Protein AF-0000000072580032 (afdb_homodimer)

Structure (mmCIF, N/CA/C/O backbone):
data_AF-0000000072580032-model_v1
#
loop_
_entity.id
_entity.type
_entity.pdbx_description
1 polymer 'RelA/SpoT domain-containing protein'
#
loop_
_atom_site.group_PDB
_atom_site.id
_atom_site.type_symb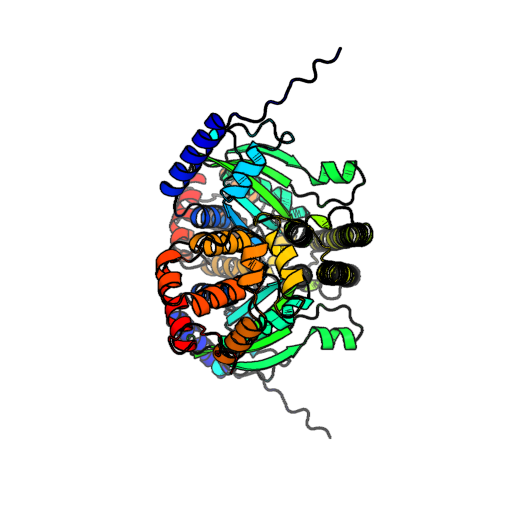ol
_atom_site.label_atom_id
_atom_site.label_alt_id
_atom_site.label_comp_id
_atom_site.label_asym_id
_atom_site.label_entity_id
_atom_site.label_seq_id
_atom_site.pdbx_PDB_ins_code
_atom_site.Cartn_x
_atom_site.Cartn_y
_atom_site.Cartn_z
_atom_site.occupancy
_atom_site.B_iso_or_equiv
_atom_site.auth_seq_id
_atom_site.auth_comp_id
_atom_site.auth_asym_id
_atom_site.auth_atom_id
_atom_site.pdbx_PDB_model_num
ATOM 1 N N . MET A 1 1 ? -45.281 -21.984 10.445 1 25.17 1 MET A N 1
ATOM 2 C CA . MET A 1 1 ? -44.938 -22.406 9.094 1 25.17 1 MET A CA 1
ATOM 3 C C . MET A 1 1 ? -44.156 -21.312 8.359 1 25.17 1 MET A C 1
ATOM 5 O O . MET A 1 1 ? -44.781 -20.375 7.824 1 25.17 1 MET A O 1
ATOM 9 N N . TRP A 1 2 ? -43.094 -20.797 8.938 1 27.08 2 TRP A N 1
ATOM 10 C CA . TRP A 1 2 ? -42.281 -19.641 8.523 1 27.08 2 TRP A CA 1
ATOM 11 C C . TRP A 1 2 ? -41.781 -19.828 7.098 1 27.08 2 TRP A C 1
ATOM 13 O O . TRP A 1 2 ? -41.281 -20.891 6.746 1 27.08 2 TRP A O 1
ATOM 23 N N . GLY A 1 3 ? -42.562 -19.359 6.113 1 29 3 GLY A N 1
ATOM 24 C CA . GLY A 1 3 ? -42.281 -19.469 4.691 1 29 3 GLY A CA 1
ATOM 25 C C . GLY A 1 3 ? -40.812 -19.156 4.359 1 29 3 GLY A C 1
ATOM 26 O O . GLY A 1 3 ? -40.312 -18.078 4.684 1 29 3 GLY A O 1
ATOM 27 N N . MET A 1 4 ? -39.875 -20.062 4.562 1 33.44 4 MET A N 1
ATOM 28 C CA . MET A 1 4 ? -38.5 -20.016 4.074 1 33.44 4 MET A CA 1
ATOM 29 C C . MET A 1 4 ? -38.469 -19.484 2.645 1 33.44 4 MET A C 1
ATOM 31 O O . MET A 1 4 ? -38.969 -20.141 1.722 1 33.44 4 MET A O 1
ATOM 35 N N . GLY A 1 5 ? -38.781 -18.219 2.424 1 36.53 5 GLY A N 1
ATOM 36 C CA . GLY A 1 5 ? -38.688 -17.656 1.088 1 36.53 5 GLY A CA 1
ATOM 37 C C . GLY A 1 5 ? -37.531 -18.188 0.276 1 36.53 5 GLY A C 1
ATOM 38 O O . GLY A 1 5 ? -36.438 -18.344 0.793 1 36.53 5 GLY A O 1
ATOM 39 N N . ASN A 1 6 ? -37.719 -19.094 -0.672 1 38.16 6 ASN A N 1
ATOM 40 C CA . ASN A 1 6 ? -36.906 -19.75 -1.675 1 38.16 6 ASN A CA 1
ATOM 41 C C . ASN A 1 6 ? -35.938 -18.781 -2.318 1 38.16 6 ASN A C 1
ATOM 43 O O . ASN A 1 6 ? -36.312 -17.906 -3.105 1 38.16 6 ASN A O 1
ATOM 47 N N . SER A 1 7 ? -35.062 -18.109 -1.68 1 46.03 7 SER A N 1
ATOM 48 C CA . SER A 1 7 ? -34 -17.281 -2.27 1 46.03 7 SER A CA 1
ATOM 49 C C . SER A 1 7 ? -33.469 -17.906 -3.547 1 46.03 7 SER A C 1
ATOM 51 O O . SER A 1 7 ? -32.781 -18.938 -3.498 1 46.03 7 SER A O 1
ATOM 53 N N . THR A 1 8 ? -34.188 -18 -4.684 1 51.72 8 THR A N 1
ATOM 54 C CA . THR A 1 8 ? -34 -18.609 -6 1 51.72 8 THR A CA 1
ATOM 55 C C . THR A 1 8 ? -32.688 -18.109 -6.641 1 51.72 8 THR A C 1
ATOM 57 O O . THR A 1 8 ? -32.406 -16.906 -6.629 1 51.72 8 THR A O 1
ATOM 60 N N . SER A 1 9 ? -31.688 -18.922 -6.719 1 63 9 SER A N 1
ATOM 61 C CA . SER A 1 9 ? -30.547 -18.734 -7.602 1 63 9 SER A CA 1
ATOM 62 C C . SER A 1 9 ? -30.969 -18.094 -8.922 1 63 9 SER A C 1
ATOM 64 O O . SER A 1 9 ? -32 -18.469 -9.484 1 63 9 SER A O 1
ATOM 66 N N . PRO A 1 10 ? -30.391 -16.875 -9.18 1 68.56 10 PRO A N 1
ATOM 67 C CA . PRO A 1 10 ? -30.797 -16.266 -10.453 1 68.56 10 PRO A CA 1
ATOM 68 C C . PRO A 1 10 ? -30.781 -17.25 -11.617 1 68.56 10 PRO A C 1
ATOM 70 O O . PRO A 1 10 ? -29.969 -18.188 -11.625 1 68.56 10 PRO A O 1
ATOM 73 N N . SER A 1 11 ? -31.703 -17.109 -12.477 1 77.38 11 SER A N 1
ATOM 74 C CA . SER A 1 11 ? -31.797 -17.938 -13.68 1 77.38 11 SER A CA 1
ATOM 75 C C . SER A 1 11 ? -30.562 -17.75 -14.562 1 77.38 11 SER A C 1
ATOM 77 O O . SER A 1 11 ? -29.844 -16.75 -14.438 1 77.38 11 SER A O 1
ATOM 79 N N . ALA A 1 12 ? -30.188 -18.734 -15.234 1 82.44 12 ALA A N 1
ATOM 80 C CA . ALA A 1 12 ? -29.078 -18.672 -16.172 1 82.44 12 ALA A CA 1
ATOM 81 C C . ALA A 1 12 ? -29.188 -17.422 -17.062 1 82.44 12 ALA A C 1
ATOM 83 O O . ALA A 1 12 ? -28.172 -16.781 -17.359 1 82.44 12 ALA A O 1
ATOM 84 N N . SER A 1 13 ? -30.391 -17.125 -17.422 1 85.69 13 SER A N 1
ATOM 85 C CA . SER A 1 13 ? -30.625 -15.938 -18.25 1 85.69 13 SER A CA 1
ATOM 86 C C . SER A 1 13 ? -30.297 -14.656 -17.484 1 85.69 13 SER A C 1
ATOM 88 O O . SER A 1 13 ? -29.75 -13.719 -18.062 1 85.69 13 SER A O 1
ATOM 90 N N . ALA A 1 14 ? -30.672 -14.609 -16.266 1 88.06 14 ALA A N 1
ATOM 91 C CA . ALA A 1 14 ? -30.391 -13.445 -15.438 1 88.06 14 ALA A CA 1
ATOM 92 C C . ALA A 1 14 ? -28.875 -13.258 -15.25 1 88.06 14 ALA A C 1
ATOM 94 O O . ALA A 1 14 ? -28.375 -12.133 -15.266 1 88.06 14 ALA A O 1
ATOM 95 N N . ILE A 1 15 ? -28.172 -14.305 -15.117 1 91.06 15 ILE A N 1
ATOM 96 C CA . ILE A 1 15 ? -26.719 -14.266 -14.945 1 91.06 15 ILE A CA 1
ATOM 97 C C . ILE A 1 15 ? -26.062 -13.773 -16.234 1 91.06 15 ILE A C 1
ATOM 99 O O . ILE A 1 15 ? -25.141 -12.953 -16.188 1 91.06 15 ILE A O 1
ATOM 103 N N . THR A 1 16 ? -26.594 -14.234 -17.344 1 92.19 16 THR A N 1
ATOM 104 C CA . THR A 1 16 ? -26.062 -13.82 -18.641 1 92.19 16 THR A CA 1
ATOM 105 C C . THR A 1 16 ? -26.25 -12.312 -18.844 1 92.19 16 THR A C 1
ATOM 107 O O . THR A 1 16 ? -25.344 -11.633 -19.328 1 92.19 16 THR A O 1
ATOM 110 N N . LYS A 1 17 ? -27.391 -11.859 -18.5 1 93.62 17 LYS A N 1
ATOM 111 C CA . LYS A 1 17 ? -27.656 -10.43 -18.609 1 93.62 17 LYS A CA 1
ATOM 112 C C . LYS A 1 17 ? -26.734 -9.625 -17.703 1 93.62 17 LYS A C 1
ATOM 114 O O . LYS A 1 17 ? -26.172 -8.602 -18.109 1 93.62 17 LYS A O 1
ATOM 119 N N . ALA A 1 18 ? -26.625 -10.055 -16.5 1 94.25 18 ALA A N 1
ATOM 120 C CA . ALA A 1 18 ? -25.766 -9.383 -15.547 1 94.25 18 ALA A CA 1
ATOM 121 C C . ALA A 1 18 ? -24.328 -9.305 -16.062 1 94.25 18 ALA A C 1
ATOM 123 O O . ALA A 1 18 ? -23.656 -8.289 -15.898 1 94.25 18 ALA A O 1
ATOM 124 N N . LEU A 1 19 ? -23.875 -10.336 -16.672 1 93.5 19 LEU A N 1
ATOM 125 C CA . LEU A 1 19 ? -22.516 -10.398 -17.188 1 93.5 19 LEU A CA 1
ATOM 126 C C . LEU A 1 19 ? -22.344 -9.477 -18.391 1 93.5 19 LEU A C 1
ATOM 128 O O . LEU A 1 19 ? -21.297 -8.867 -18.578 1 93.5 19 LEU A O 1
ATOM 132 N N . LYS A 1 20 ? -23.375 -9.414 -19.203 1 94.5 20 LYS A N 1
ATOM 133 C CA . LYS A 1 20 ? -23.359 -8.484 -20.344 1 94.5 20 LYS A CA 1
ATOM 134 C C . LYS A 1 20 ? -23.234 -7.039 -19.859 1 94.5 20 LYS A C 1
ATOM 136 O O . LYS A 1 20 ? -22.484 -6.25 -20.438 1 94.5 20 LYS A O 1
ATOM 141 N N . ASP A 1 21 ? -24.031 -6.773 -18.875 1 96.12 21 ASP A N 1
ATOM 142 C CA . ASP A 1 21 ? -23.984 -5.434 -18.297 1 96.12 21 ASP A CA 1
ATOM 143 C C . ASP A 1 21 ? -22.609 -5.152 -17.672 1 96.12 21 ASP A C 1
ATOM 145 O O . ASP A 1 21 ? -22.094 -4.043 -17.812 1 96.12 21 ASP A O 1
ATOM 149 N N . TYR A 1 22 ? -22.062 -6.102 -17.016 1 95.94 22 TYR A N 1
ATOM 150 C CA . TYR A 1 22 ? -20.734 -6.027 -16.422 1 95.94 22 TYR A CA 1
ATOM 151 C C . TYR A 1 22 ? -19.672 -5.734 -17.484 1 95.94 22 TYR A C 1
ATOM 153 O O . TYR A 1 22 ? -18.891 -4.793 -17.344 1 95.94 22 TYR A O 1
ATOM 161 N N . ASP A 1 23 ? -19.734 -6.438 -18.531 1 93.81 23 ASP A N 1
ATOM 162 C CA . ASP A 1 23 ? -18.766 -6.281 -19.609 1 93.81 23 ASP A CA 1
ATOM 163 C C . ASP A 1 23 ? -18.922 -4.922 -20.297 1 93.81 23 ASP A C 1
ATOM 165 O O . ASP A 1 23 ? -17.922 -4.273 -20.625 1 93.81 23 ASP A O 1
ATOM 169 N N . ALA A 1 24 ? -20.125 -4.52 -20.5 1 95.44 24 ALA A N 1
ATOM 170 C CA . ALA A 1 24 ? -20.391 -3.227 -21.125 1 95.44 24 ALA A CA 1
ATOM 171 C C . ALA A 1 24 ? -19.844 -2.082 -20.266 1 95.44 24 ALA A C 1
ATOM 173 O O . ALA A 1 24 ? -19.297 -1.115 -20.797 1 95.44 24 ALA A O 1
ATOM 174 N N . TRP A 1 25 ? -20 -2.201 -19.031 1 96.06 25 TRP A N 1
ATOM 175 C CA . TRP A 1 25 ? -19.516 -1.161 -18.125 1 96.06 25 TRP A CA 1
ATOM 176 C C . TRP A 1 25 ? -18 -1.09 -18.125 1 96.06 25 TRP A C 1
ATOM 178 O O . TRP A 1 25 ? -17.422 0 -18.141 1 96.06 25 TRP A O 1
ATOM 188 N N . LEU A 1 26 ? -17.406 -2.215 -18.062 1 93.31 26 LEU A N 1
ATOM 189 C CA . LEU A 1 26 ? -15.945 -2.258 -18.094 1 93.31 26 LEU A CA 1
ATOM 190 C C . LEU A 1 26 ? -15.406 -1.621 -19.375 1 93.31 26 LEU A C 1
ATOM 192 O O . LEU A 1 26 ? -14.398 -0.915 -19.344 1 93.31 26 LEU A O 1
ATOM 196 N N . ASP A 1 27 ? -16.094 -1.874 -20.453 1 92.88 27 ASP A N 1
ATOM 197 C CA . ASP A 1 27 ? -15.703 -1.299 -21.734 1 92.88 27 ASP A CA 1
ATOM 198 C C . ASP A 1 27 ? -15.836 0.223 -21.719 1 92.88 27 ASP A C 1
ATOM 200 O O . ASP A 1 27 ? -15.039 0.929 -22.344 1 92.88 27 ASP A O 1
ATOM 204 N N . GLU A 1 28 ? -16.828 0.661 -21.094 1 95 28 GLU A N 1
ATOM 205 C CA . GLU A 1 28 ? -17.109 2.094 -21.031 1 95 28 GLU A CA 1
ATOM 206 C C . GLU A 1 28 ? -16.188 2.791 -20.031 1 95 28 GLU A C 1
ATOM 208 O O . GLU A 1 28 ? -16.031 4.012 -20.078 1 95 28 GLU A O 1
ATOM 213 N N . HIS A 1 29 ? -15.586 1.995 -19.125 1 95.56 29 HIS A N 1
ATOM 214 C CA . HIS A 1 29 ? -14.75 2.561 -18.078 1 95.56 29 HIS A CA 1
ATOM 215 C C . HIS A 1 29 ? -13.398 1.846 -18 1 95.56 29 HIS A C 1
ATOM 217 O O . HIS A 1 29 ? -13.039 1.304 -16.953 1 95.56 29 HIS A O 1
ATOM 223 N N . PRO A 1 30 ? -12.586 1.976 -18.984 1 89.75 30 PRO A N 1
ATOM 224 C CA . PRO A 1 30 ? -11.328 1.224 -19.016 1 89.75 30 PRO A CA 1
ATOM 225 C C . PRO A 1 30 ? -10.336 1.687 -17.953 1 89.75 30 PRO A C 1
ATOM 227 O O . PRO A 1 30 ? -9.461 0.915 -17.547 1 89.75 30 PRO A O 1
ATOM 230 N N . ALA A 1 31 ? -10.508 2.863 -17.422 1 92.25 31 ALA A N 1
ATOM 231 C CA . ALA A 1 31 ? -9.547 3.402 -16.469 1 92.25 31 ALA A CA 1
ATOM 232 C C . ALA A 1 31 ? -10.18 3.57 -15.094 1 92.25 31 ALA A C 1
ATOM 234 O O . ALA A 1 31 ? -9.719 4.379 -14.281 1 92.25 31 ALA A O 1
ATOM 235 N N . ALA A 1 32 ? -11.219 2.832 -14.812 1 94.62 32 ALA A N 1
ATOM 236 C CA . ALA A 1 32 ? -11.992 3.01 -13.586 1 94.62 32 ALA A CA 1
ATOM 237 C C . ALA A 1 32 ? -11.117 2.838 -12.352 1 94.62 32 ALA A C 1
ATOM 239 O O . ALA A 1 32 ? -11.211 3.611 -11.398 1 94.62 32 ALA A O 1
ATOM 240 N N . GLU A 1 33 ? -10.273 1.874 -12.375 1 93.44 33 GLU A N 1
ATOM 241 C CA . GLU A 1 33 ? -9.414 1.584 -11.234 1 93.44 33 GLU A CA 1
ATOM 242 C C . GLU A 1 33 ? -8.453 2.738 -10.961 1 93.44 33 GLU A C 1
ATOM 244 O O . GLU A 1 33 ? -8.398 3.256 -9.844 1 93.44 33 GLU A O 1
ATOM 249 N N . ARG A 1 34 ? -7.73 3.137 -11.898 1 90.81 34 ARG A N 1
ATOM 250 C CA . ARG A 1 34 ? -6.734 4.195 -11.781 1 90.81 34 ARG A CA 1
ATOM 251 C C . ARG A 1 34 ? -7.391 5.527 -11.43 1 90.81 34 ARG A C 1
ATOM 253 O O . ARG A 1 34 ? -6.922 6.242 -10.539 1 90.81 34 ARG A O 1
ATOM 260 N N . GLU A 1 35 ? -8.445 5.875 -12.109 1 93.25 35 GLU A N 1
ATOM 261 C CA . GLU A 1 35 ? -9.109 7.156 -11.906 1 93.25 35 GLU A CA 1
ATOM 262 C C . GLU A 1 35 ? -9.727 7.25 -10.516 1 93.25 35 GLU A C 1
ATOM 264 O O . GLU A 1 35 ? -9.695 8.305 -9.883 1 93.25 35 GLU A O 1
ATOM 269 N N . THR A 1 36 ? -10.312 6.125 -10.094 1 96.19 36 THR A N 1
ATOM 270 C CA . THR A 1 36 ? -10.898 6.105 -8.758 1 96.19 36 THR A CA 1
ATOM 271 C C . THR A 1 36 ? -9.812 6.254 -7.691 1 96.19 36 THR A C 1
ATOM 273 O O . THR A 1 36 ? -9.992 6.988 -6.719 1 96.19 36 THR A O 1
ATOM 276 N N . LYS A 1 37 ? -8.742 5.578 -7.852 1 95.06 37 LYS A N 1
ATOM 277 C CA . LYS A 1 37 ? -7.621 5.68 -6.922 1 95.06 37 LYS A CA 1
ATOM 278 C C . LYS A 1 37 ? -7.121 7.117 -6.82 1 95.06 37 LYS A C 1
ATOM 280 O O . LYS A 1 37 ? -6.91 7.629 -5.719 1 95.06 37 LYS A O 1
ATOM 285 N N . GLU A 1 38 ? -6.914 7.738 -7.93 1 91.5 38 GLU A N 1
ATOM 286 C CA . GLU A 1 38 ? -6.426 9.117 -7.973 1 91.5 38 GLU A CA 1
ATOM 287 C C . GLU A 1 38 ? -7.414 10.07 -7.312 1 91.5 38 GLU A C 1
ATOM 289 O O . GLU A 1 38 ? -7.016 10.984 -6.586 1 91.5 38 GLU A O 1
ATOM 294 N N . LEU A 1 39 ? -8.68 9.844 -7.594 1 92.81 39 LEU A N 1
ATOM 295 C CA . LEU A 1 39 ? -9.727 10.68 -7.016 1 92.81 39 LEU A CA 1
ATOM 296 C C . LEU A 1 39 ? -9.703 10.617 -5.492 1 92.81 39 LEU A C 1
ATOM 298 O O . LEU A 1 39 ? -9.711 11.648 -4.82 1 92.81 39 LEU A O 1
ATOM 302 N N . VAL A 1 40 ? -9.648 9.414 -4.969 1 95.44 40 VAL A N 1
ATOM 303 C CA . VAL A 1 40 ? -9.703 9.219 -3.523 1 95.44 40 VAL A CA 1
ATOM 304 C C . VAL A 1 40 ? -8.414 9.742 -2.883 1 95.44 40 VAL A C 1
ATOM 306 O O . VAL A 1 40 ? -8.461 10.445 -1.871 1 95.44 40 VAL A O 1
ATOM 309 N N . ALA A 1 41 ? -7.316 9.422 -3.469 1 91.62 41 ALA A N 1
ATOM 310 C CA . ALA A 1 41 ? -6.035 9.891 -2.943 1 91.62 41 ALA A CA 1
ATOM 311 C C . ALA A 1 41 ? -5.969 11.414 -2.928 1 91.62 41 ALA A C 1
ATOM 313 O O . ALA A 1 41 ? -5.492 12.008 -1.96 1 91.62 41 ALA A O 1
ATOM 314 N N . ALA A 1 42 ? -6.418 12.023 -3.949 1 86.19 42 ALA A N 1
ATOM 315 C CA . ALA A 1 42 ? -6.414 13.477 -4.051 1 86.19 42 ALA A CA 1
ATOM 316 C C . ALA A 1 42 ? -7.293 14.109 -2.975 1 86.19 42 ALA A C 1
ATOM 318 O O . ALA A 1 42 ? -6.938 15.133 -2.395 1 86.19 42 ALA A O 1
ATOM 319 N N . ALA A 1 43 ? -8.414 13.523 -2.797 1 88.06 43 ALA A N 1
ATOM 320 C CA . ALA A 1 43 ? -9.328 14.047 -1.785 1 88.06 43 ALA A CA 1
ATOM 321 C C . ALA A 1 43 ? -8.711 13.969 -0.393 1 88.06 43 ALA A C 1
ATOM 323 O O . ALA A 1 43 ? -8.828 14.906 0.398 1 88.06 43 ALA A O 1
ATOM 324 N N . LEU A 1 44 ? -8.078 12.867 -0.112 1 90.06 44 LEU A N 1
ATOM 325 C CA . LEU A 1 44 ? -7.457 12.68 1.196 1 90.06 44 LEU A CA 1
ATOM 326 C C . LEU A 1 44 ? -6.258 13.602 1.364 1 90.06 44 LEU A C 1
ATOM 328 O O . LEU A 1 44 ? -6.051 14.172 2.439 1 90.06 44 LEU A O 1
ATOM 332 N N . ASP A 1 45 ? -5.52 13.75 0.327 1 84.94 45 ASP A N 1
ATOM 333 C CA . ASP A 1 45 ? -4.383 14.664 0.334 1 84.94 45 ASP A CA 1
ATOM 334 C C . ASP A 1 45 ? -4.84 16.109 0.537 1 84.94 45 ASP A C 1
ATOM 336 O O . ASP A 1 45 ? -4.219 16.859 1.289 1 84.94 45 ASP A O 1
ATOM 340 N N . ASP A 1 46 ? -5.848 16.438 -0.164 1 83.31 46 ASP A N 1
ATOM 341 C CA . ASP A 1 46 ? -6.387 17.797 -0.056 1 83.31 46 ASP A CA 1
ATOM 342 C C . ASP A 1 46 ? -6.906 18.062 1.354 1 83.31 46 ASP A C 1
ATOM 344 O O . ASP A 1 46 ? -6.816 19.203 1.845 1 83.31 46 ASP A O 1
ATOM 348 N N . ALA A 1 47 ? -7.484 17.031 1.932 1 84.44 47 ALA A N 1
ATOM 349 C CA . ALA A 1 47 ? -7.988 17.156 3.297 1 84.44 47 ALA A CA 1
ATOM 350 C C . ALA A 1 47 ? -6.84 17.25 4.301 1 84.44 47 ALA A C 1
ATOM 352 O O . ALA A 1 47 ? -7.043 17.641 5.453 1 84.44 47 ALA A O 1
ATOM 353 N N . GLY A 1 48 ? -5.652 16.922 3.838 1 83.75 48 GLY A N 1
ATOM 354 C CA . GLY A 1 48 ? -4.484 16.969 4.707 1 83.75 48 GLY A CA 1
ATOM 355 C C . GLY A 1 48 ? -4.5 15.891 5.777 1 83.75 48 GLY A C 1
ATOM 356 O O . GLY A 1 48 ? -3.939 16.078 6.859 1 83.75 48 GLY A O 1
ATOM 357 N N . ILE A 1 49 ? -5.184 14.805 5.535 1 83.5 49 ILE A N 1
ATOM 358 C CA . ILE A 1 49 ? -5.332 13.719 6.5 1 83.5 49 ILE A CA 1
ATOM 359 C C . ILE A 1 49 ? -4.293 12.633 6.223 1 83.5 49 ILE A C 1
ATOM 361 O O . ILE A 1 49 ? -3.957 12.367 5.066 1 83.5 49 ILE A O 1
ATOM 365 N N . SER A 1 50 ? -3.818 12.062 7.371 1 86.06 50 SER A N 1
ATOM 366 C CA . SER A 1 50 ? -2.818 11.008 7.262 1 86.06 50 SER A CA 1
ATOM 367 C C . SER A 1 50 ? -3.459 9.672 6.887 1 86.06 50 SER A C 1
ATOM 369 O O . SER A 1 50 ? -4.523 9.328 7.402 1 86.06 50 SER A O 1
ATOM 371 N N . PHE A 1 51 ? -2.896 8.961 5.949 1 91.12 51 PHE A N 1
ATOM 372 C CA . PHE A 1 51 ? -3.264 7.598 5.578 1 91.12 51 PHE A CA 1
ATOM 373 C C . PHE A 1 51 ? -2.064 6.852 5.008 1 91.12 51 PHE A C 1
ATOM 375 O O . PHE A 1 51 ? -1.042 7.461 4.691 1 91.12 51 PHE A O 1
ATOM 382 N N . ASP A 1 52 ? -2.115 5.555 5.004 1 93.19 52 ASP A N 1
ATOM 383 C CA . ASP A 1 52 ? -1.03 4.734 4.469 1 93.19 52 ASP A CA 1
ATOM 384 C C . ASP A 1 52 ? -1.162 4.57 2.957 1 93.19 52 ASP A C 1
ATOM 386 O O . ASP A 1 52 ? -0.281 4.988 2.203 1 93.19 52 ASP A O 1
ATOM 390 N N . GLN A 1 53 ? -2.273 3.988 2.527 1 93.25 53 GLN A N 1
ATOM 391 C CA . GLN A 1 53 ? -2.416 3.711 1.102 1 93.25 53 GLN A CA 1
ATOM 392 C C . GLN A 1 53 ? -3.885 3.695 0.689 1 93.25 53 GLN A C 1
ATOM 394 O O . GLN A 1 53 ? -4.766 3.438 1.514 1 93.25 53 GLN A O 1
ATOM 399 N N . VAL A 1 54 ? -4.098 4.055 -0.579 1 94.62 54 VAL A N 1
ATOM 400 C CA . VAL A 1 54 ? -5.375 3.859 -1.256 1 94.62 54 VAL A CA 1
ATOM 401 C C . VAL A 1 54 ? -5.227 2.793 -2.338 1 94.62 54 VAL A C 1
ATOM 403 O O . VAL A 1 54 ? -4.305 2.852 -3.154 1 94.62 54 VAL A O 1
ATOM 406 N N . SER A 1 55 ? -6.047 1.814 -2.281 1 94 55 SER A N 1
ATOM 407 C CA . SER A 1 55 ? -6.062 0.802 -3.332 1 94 55 SER A CA 1
ATOM 408 C C . SER A 1 55 ? -7.469 0.602 -3.885 1 94 55 SER A C 1
ATOM 410 O O . SER A 1 55 ? -8.453 0.781 -3.166 1 94 55 SER A O 1
ATOM 412 N N . VAL A 1 56 ? -7.484 0.365 -5.176 1 94.88 56 VAL A N 1
ATOM 413 C CA . VAL A 1 56 ? -8.758 0.115 -5.848 1 94.88 56 VAL A CA 1
ATOM 414 C C . VAL A 1 56 ? -8.68 -1.195 -6.629 1 94.88 56 VAL A C 1
ATOM 416 O O . VAL A 1 56 ? -7.656 -1.488 -7.258 1 94.88 56 VAL A O 1
ATOM 419 N N . ARG A 1 57 ? -9.711 -1.968 -6.48 1 88.69 57 ARG A N 1
ATOM 420 C CA . ARG A 1 57 ? -9.789 -3.225 -7.219 1 88.69 57 ARG A CA 1
ATOM 421 C C . ARG A 1 57 ? -11.148 -3.381 -7.887 1 88.69 57 ARG A C 1
ATOM 423 O O . ARG A 1 57 ? -12.18 -3.029 -7.305 1 88.69 57 ARG A O 1
ATOM 430 N N . LEU A 1 58 ? -11.094 -3.863 -9.109 1 91.44 58 LEU A N 1
ATOM 431 C CA . LEU A 1 58 ? -12.328 -4.246 -9.789 1 91.44 58 LEU A CA 1
ATOM 432 C C . LEU A 1 58 ? -12.625 -5.73 -9.578 1 91.44 58 LEU A C 1
ATOM 434 O O . LEU A 1 58 ? -11.727 -6.57 -9.711 1 91.44 58 LEU A O 1
ATOM 438 N N . LYS A 1 59 ? -13.852 -5.992 -9.148 1 89.06 59 LYS A N 1
ATOM 439 C CA . LYS A 1 59 ? -14.242 -7.391 -8.992 1 89.06 59 LYS A CA 1
ATOM 440 C C . LYS A 1 59 ? -14.117 -8.148 -10.312 1 89.06 59 LYS A C 1
ATOM 442 O O . LYS A 1 59 ? -14.531 -7.648 -11.359 1 89.06 59 LYS A O 1
ATOM 447 N N . ASP A 1 60 ? -13.492 -9.289 -10.258 1 82.69 60 ASP A N 1
ATOM 448 C CA . ASP A 1 60 ? -13.344 -10.055 -11.492 1 82.69 60 ASP A CA 1
ATOM 449 C C . ASP A 1 60 ? -14.641 -10.773 -11.852 1 82.69 60 ASP A C 1
ATOM 451 O O . ASP A 1 60 ? -15.516 -10.961 -11 1 82.69 60 ASP A O 1
ATOM 455 N N . ARG A 1 61 ? -14.664 -11.172 -13.117 1 83.12 61 ARG A N 1
ATOM 456 C CA . ARG A 1 61 ? -15.867 -11.758 -13.711 1 83.12 61 ARG A CA 1
ATOM 457 C C . ARG A 1 61 ? -16.297 -13 -12.938 1 83.12 61 ARG A C 1
ATOM 459 O O . ARG A 1 61 ? -17.484 -13.172 -12.648 1 83.12 61 ARG A O 1
ATOM 466 N N . SER A 1 62 ? -15.406 -13.891 -12.594 1 78.75 62 SER A N 1
ATOM 467 C CA . SER A 1 62 ? -15.719 -15.141 -11.906 1 78.75 62 SER A CA 1
ATOM 468 C C . SER A 1 62 ? -16.219 -14.883 -10.484 1 78.75 62 SER A C 1
ATOM 470 O O . SER A 1 62 ? -17.156 -15.531 -10.031 1 78.75 62 SER A O 1
ATOM 472 N N . SER A 1 63 ? -15.555 -13.93 -9.82 1 82.31 63 SER A N 1
ATOM 473 C CA . SER A 1 63 ? -15.977 -13.578 -8.469 1 82.31 63 SER A CA 1
ATOM 474 C C . SER A 1 63 ? -17.375 -12.953 -8.477 1 82.31 63 SER A C 1
ATOM 476 O O . SER A 1 63 ? -18.156 -13.148 -7.543 1 82.31 63 SER A O 1
ATOM 478 N N . PHE A 1 64 ? -17.656 -12.203 -9.562 1 89.62 64 PHE A N 1
ATOM 479 C CA . PHE A 1 64 ? -18.969 -11.586 -9.703 1 89.62 64 PHE A CA 1
ATOM 480 C C . PHE A 1 64 ? -20.062 -12.641 -9.852 1 89.62 64 PHE A C 1
ATOM 482 O O . PHE A 1 64 ? -21.062 -12.617 -9.133 1 89.62 64 PHE A O 1
ATOM 489 N N . VAL A 1 65 ? -19.844 -13.617 -10.656 1 86.69 65 VAL A N 1
ATOM 490 C CA . VAL A 1 65 ? -20.812 -14.695 -10.906 1 86.69 65 VAL A CA 1
ATOM 491 C C . VAL A 1 65 ? -21.016 -15.5 -9.625 1 86.69 65 VAL A C 1
ATOM 493 O O . VAL A 1 65 ? -22.141 -15.852 -9.281 1 86.69 65 VAL A O 1
ATOM 496 N N . ALA A 1 66 ? -19.891 -15.781 -8.969 1 82.56 66 ALA A N 1
ATOM 497 C CA . ALA A 1 66 ? -19.953 -16.547 -7.73 1 82.56 66 ALA A CA 1
ATOM 498 C C . ALA A 1 66 ? -20.844 -15.859 -6.695 1 82.56 66 ALA A C 1
ATOM 500 O O . ALA A 1 66 ? -21.609 -16.516 -5.98 1 82.56 66 ALA A O 1
ATOM 501 N N . LYS A 1 67 ? -20.734 -14.609 -6.641 1 87.88 67 LYS A N 1
ATOM 502 C CA . LYS A 1 67 ? -21.531 -13.859 -5.668 1 87.88 67 LYS A CA 1
ATOM 503 C C . LYS A 1 67 ? -23 -13.812 -6.078 1 87.88 67 LYS A C 1
ATOM 505 O O . LYS A 1 67 ? -23.891 -13.867 -5.23 1 87.88 67 LYS A O 1
ATOM 510 N N . LEU A 1 68 ? -23.266 -13.648 -7.336 1 89.88 68 LEU A N 1
ATOM 511 C CA . LEU A 1 68 ? -24.625 -13.656 -7.84 1 89.88 68 LEU A CA 1
ATOM 512 C C . LEU A 1 68 ? -25.344 -14.953 -7.461 1 89.88 68 LEU A C 1
ATOM 514 O O . LEU A 1 68 ? -26.531 -14.945 -7.168 1 89.88 68 LEU A O 1
ATOM 518 N N . LYS A 1 69 ? -24.562 -15.992 -7.414 1 88.31 69 LYS A N 1
ATOM 519 C CA . LYS A 1 69 ? -25.125 -17.312 -7.172 1 88.31 69 LYS A CA 1
ATOM 520 C C . LYS A 1 69 ? -25.172 -17.625 -5.68 1 88.31 69 LYS A C 1
ATOM 522 O O . LYS A 1 69 ? -25.75 -18.641 -5.27 1 88.31 69 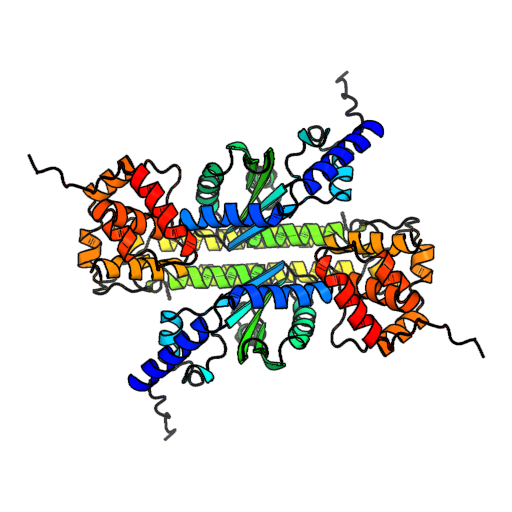LYS A O 1
ATOM 527 N N . ASN A 1 70 ? -24.531 -16.828 -4.906 1 87.12 70 ASN A N 1
ATOM 528 C CA . ASN A 1 70 ? -24.422 -17.094 -3.479 1 87.12 70 ASN A CA 1
ATOM 529 C C . ASN A 1 70 ? -25.672 -16.656 -2.727 1 87.12 70 ASN A C 1
ATOM 531 O O . ASN A 1 70 ? -25.953 -15.461 -2.631 1 87.12 70 ASN A O 1
ATOM 535 N N . PRO A 1 71 ? -26.344 -17.562 -2.129 1 86.12 71 PRO A N 1
ATOM 536 C CA . PRO A 1 71 ? -27.594 -17.219 -1.44 1 86.12 71 PRO A CA 1
ATOM 537 C C . PRO A 1 71 ? -27.375 -16.359 -0.202 1 86.12 71 PRO A C 1
ATOM 539 O O . PRO A 1 71 ? -28.312 -15.727 0.296 1 86.12 71 PRO A O 1
ATOM 542 N N . ALA A 1 72 ? -26.203 -16.281 0.197 1 82.31 72 ALA A N 1
ATOM 543 C CA . ALA A 1 72 ? -25.891 -15.477 1.372 1 82.31 72 ALA A CA 1
ATOM 544 C C . ALA A 1 72 ? -25.969 -13.984 1.054 1 82.31 72 ALA A C 1
ATOM 546 O O . ALA A 1 72 ? -26 -13.148 1.962 1 82.31 72 ALA A O 1
ATOM 547 N N . TYR A 1 73 ? -26.094 -13.695 -0.185 1 86.38 73 TYR A N 1
ATOM 548 C CA . TYR A 1 73 ? -26.156 -12.305 -0.621 1 86.38 73 TYR A CA 1
ATOM 549 C C . TYR A 1 73 ? -27.406 -12.055 -1.447 1 86.38 73 TYR A C 1
ATOM 551 O O . TYR A 1 73 ? -27.328 -11.75 -2.639 1 86.38 73 TYR A O 1
ATOM 559 N N . PRO A 1 74 ? -28.5 -11.984 -0.827 1 84.62 74 PRO A N 1
ATOM 560 C CA . PRO A 1 74 ? -29.766 -11.844 -1.556 1 84.62 74 PRO A CA 1
ATOM 561 C C . PRO A 1 74 ? -29.906 -10.484 -2.242 1 84.62 74 PRO A C 1
ATOM 563 O O . PRO A 1 74 ? -30.656 -10.352 -3.205 1 84.62 74 PRO A O 1
ATOM 566 N N . GLU A 1 75 ? -29.219 -9.5 -1.802 1 83.19 75 GLU A N 1
ATOM 567 C CA . GLU A 1 75 ? -29.281 -8.164 -2.375 1 83.19 75 GLU A CA 1
ATOM 568 C C . GLU A 1 75 ? -28.5 -8.086 -3.689 1 83.19 75 GLU A C 1
ATOM 570 O O . GLU A 1 75 ? -28.672 -7.137 -4.457 1 83.19 75 GLU A O 1
ATOM 575 N N . TYR A 1 76 ? -27.719 -9.062 -3.939 1 86.5 76 TYR A N 1
ATOM 576 C CA . TYR A 1 76 ? -26.875 -9.141 -5.133 1 86.5 76 TYR A CA 1
ATOM 577 C C . TYR A 1 76 ? -27.609 -9.867 -6.262 1 86.5 76 TYR A C 1
ATOM 579 O O . TYR A 1 76 ? -27.344 -11.039 -6.523 1 86.5 76 TYR A O 1
ATOM 587 N N . GLN A 1 77 ? -28.469 -9.148 -7.031 1 88.06 77 GLN A N 1
ATOM 588 C CA . GLN A 1 77 ? -29.375 -9.773 -7.984 1 88.06 77 GLN A CA 1
ATOM 589 C C . GLN A 1 77 ? -28.922 -9.547 -9.422 1 88.06 77 GLN A C 1
ATOM 591 O O . GLN A 1 77 ? -29.188 -10.359 -10.305 1 88.06 77 GLN A O 1
ATOM 596 N N . ASP A 1 78 ? -28.391 -8.453 -9.633 1 92.81 78 ASP A N 1
ATOM 597 C CA . ASP A 1 78 ? -27.953 -8.07 -10.969 1 92.81 78 ASP A CA 1
ATOM 598 C C . ASP A 1 78 ? -26.781 -7.094 -10.906 1 92.81 78 ASP A C 1
ATOM 600 O O . ASP A 1 78 ? -26.203 -6.871 -9.836 1 92.81 78 ASP A O 1
ATOM 604 N N . PHE A 1 79 ? -26.359 -6.613 -12.078 1 94.69 79 PHE A N 1
ATOM 605 C CA . PHE A 1 79 ? -25.203 -5.715 -12.148 1 94.69 79 PHE A CA 1
ATOM 606 C C . PHE A 1 79 ? -25.516 -4.402 -11.438 1 94.69 79 PHE A C 1
ATOM 608 O O . PHE A 1 79 ? -24.641 -3.852 -10.75 1 94.69 79 PHE A O 1
ATOM 615 N N . ALA A 1 80 ? -26.703 -3.91 -11.5 1 92.06 80 ALA A N 1
ATOM 616 C CA . ALA A 1 80 ? -27.109 -2.631 -10.922 1 92.06 80 ALA A CA 1
ATOM 617 C C . ALA A 1 80 ? -27.125 -2.703 -9.398 1 92.06 80 ALA A C 1
ATOM 619 O O . ALA A 1 80 ? -26.812 -1.721 -8.719 1 92.06 80 ALA A O 1
ATOM 620 N N . SER A 1 81 ? -27.453 -3.811 -8.906 1 91.94 81 SER A N 1
ATOM 621 C CA . SER A 1 81 ? -27.562 -3.945 -7.461 1 91.94 81 SER A CA 1
ATOM 622 C C . SER A 1 81 ? -26.219 -4.219 -6.816 1 91.94 81 SER A C 1
ATOM 624 O O . SER A 1 81 ? -26.062 -4.082 -5.602 1 91.94 81 SER A O 1
ATOM 626 N N . ALA A 1 82 ? -25.25 -4.629 -7.621 1 93.75 82 ALA A N 1
ATOM 627 C CA . ALA A 1 82 ? -23.922 -4.895 -7.09 1 93.75 82 ALA A CA 1
ATOM 628 C C . ALA A 1 82 ? -23.266 -3.617 -6.57 1 93.75 82 ALA A C 1
ATOM 630 O O . ALA A 1 82 ? -23.25 -2.6 -7.262 1 93.75 82 ALA A O 1
ATOM 631 N N . HIS A 1 83 ? -22.766 -3.652 -5.324 1 92.69 83 HIS A N 1
ATOM 632 C CA . HIS A 1 83 ? -22.203 -2.439 -4.738 1 92.69 83 HIS A CA 1
ATOM 633 C C . HIS A 1 83 ? -20.688 -2.543 -4.602 1 92.69 83 HIS A C 1
ATOM 635 O O . HIS A 1 83 ? -20.031 -1.602 -4.141 1 92.69 83 HIS A O 1
ATOM 641 N N . ASP A 1 84 ? -20.125 -3.693 -5.016 1 94.19 84 ASP A N 1
ATOM 642 C CA . ASP A 1 84 ? -18.703 -3.893 -4.758 1 94.19 84 ASP A CA 1
ATOM 643 C C . ASP A 1 84 ? -17.953 -4.234 -6.047 1 94.19 84 ASP A C 1
ATOM 645 O O . ASP A 1 84 ? -16.906 -4.895 -6.008 1 94.19 84 ASP A O 1
ATOM 649 N N . ILE A 1 85 ? -18.578 -3.861 -7.191 1 95.38 85 ILE A N 1
ATOM 650 C CA . ILE A 1 85 ? -17.844 -4.016 -8.445 1 95.38 85 ILE A CA 1
ATOM 651 C C . ILE A 1 85 ? -16.531 -3.215 -8.383 1 95.38 85 ILE A C 1
ATOM 653 O O . ILE A 1 85 ? -15.492 -3.684 -8.828 1 95.38 85 ILE A O 1
ATOM 657 N N . VAL A 1 86 ? -16.703 -2.035 -7.816 1 96.44 86 VAL A N 1
ATOM 658 C CA . VAL A 1 86 ? -15.547 -1.201 -7.531 1 96.44 86 VAL A CA 1
ATOM 659 C C . VAL A 1 86 ? -15.273 -1.184 -6.027 1 96.44 86 VAL A C 1
ATOM 661 O O . VAL A 1 86 ? -16.016 -0.568 -5.266 1 96.44 86 VAL A O 1
ATOM 664 N N . GLY A 1 87 ? -14.227 -1.84 -5.664 1 96.12 87 GLY A N 1
ATOM 665 C CA . GLY A 1 87 ? -13.805 -1.853 -4.273 1 96.12 87 GLY A CA 1
ATOM 666 C C . GLY A 1 87 ? -12.648 -0.916 -3.992 1 96.12 87 GLY A C 1
ATOM 667 O O . GLY A 1 87 ? -11.648 -0.922 -4.715 1 96.12 87 GLY A O 1
ATOM 668 N N . ILE A 1 88 ? -12.836 -0.059 -2.98 1 96.69 88 ILE A N 1
ATOM 669 C CA . ILE A 1 88 ? -11.805 0.889 -2.572 1 96.69 88 ILE A CA 1
ATOM 670 C C . ILE A 1 88 ? -11.336 0.562 -1.157 1 96.69 88 ILE A C 1
ATOM 672 O O . ILE A 1 88 ? -12.148 0.277 -0.276 1 96.69 88 ILE A O 1
ATOM 676 N N . ARG A 1 89 ? -10.07 0.601 -0.988 1 95.31 89 ARG A N 1
ATOM 677 C CA . ARG A 1 89 ? -9.516 0.381 0.344 1 95.31 89 ARG A CA 1
ATOM 678 C C . ARG A 1 89 ? -8.586 1.522 0.747 1 95.31 89 ARG A C 1
ATOM 680 O O . ARG A 1 89 ? -7.711 1.922 -0.026 1 95.31 89 ARG A O 1
ATOM 687 N N . VAL A 1 90 ? -8.867 2.035 1.891 1 95.5 90 VAL A N 1
ATOM 688 C CA . VAL A 1 90 ? -7.973 3.021 2.49 1 95.5 90 VAL A CA 1
ATOM 689 C C . VAL A 1 90 ? -7.422 2.486 3.811 1 95.5 90 VAL A C 1
ATOM 691 O O . VAL A 1 90 ? -8.188 2.074 4.688 1 95.5 90 VAL A O 1
ATOM 694 N N . THR A 1 91 ? -6.113 2.488 3.926 1 95.5 91 THR A N 1
ATOM 695 C CA . THR A 1 91 ? -5.504 1.99 5.152 1 95.5 91 THR A CA 1
ATOM 696 C C . THR A 1 91 ? -4.848 3.127 5.93 1 95.5 91 THR A C 1
ATOM 698 O O . THR A 1 91 ? -4.363 4.094 5.336 1 95.5 91 THR A O 1
ATOM 701 N N . THR A 1 92 ? -4.898 3.025 7.234 1 93.44 92 THR A N 1
ATOM 702 C CA . THR A 1 92 ? -4.281 3.977 8.156 1 93.44 92 THR A CA 1
ATOM 703 C C . THR A 1 92 ? -3.502 3.248 9.242 1 93.44 92 THR A C 1
ATOM 705 O O . THR A 1 92 ? -3.605 2.027 9.375 1 93.44 92 THR A O 1
ATOM 708 N N . PHE A 1 93 ? -2.666 3.945 9.961 1 90 93 PHE A N 1
ATOM 709 C CA . PHE A 1 93 ? -1.77 3.275 10.898 1 90 93 PHE A CA 1
ATOM 710 C C . PHE A 1 93 ? -2.445 3.074 12.242 1 90 93 PHE A C 1
ATOM 712 O O . PHE A 1 93 ? -2.074 2.176 13.008 1 90 93 PHE A O 1
ATOM 719 N N . HIS A 1 94 ? -3.373 3.947 12.609 1 88.5 94 HIS A N 1
ATOM 720 C CA . HIS A 1 94 ? -4.105 3.746 13.859 1 88.5 94 HIS A CA 1
ATOM 721 C C . HIS A 1 94 ? -5.582 4.074 13.688 1 88.5 94 HIS A C 1
ATOM 723 O O . HIS A 1 94 ? -5.953 4.859 12.812 1 88.5 94 HIS A O 1
ATOM 729 N N . SER A 1 95 ? -6.406 3.467 14.531 1 86.62 95 SER A N 1
ATOM 730 C CA . SER A 1 95 ? -7.848 3.404 14.312 1 86.62 95 SER A CA 1
ATOM 731 C C . SER A 1 95 ? -8.5 4.758 14.555 1 86.62 95 SER A C 1
ATOM 733 O O . SER A 1 95 ? -9.578 5.039 14.031 1 86.62 95 SER A O 1
ATOM 735 N N . ALA A 1 96 ? -7.875 5.613 15.273 1 77.94 96 ALA A N 1
ATOM 736 C CA . ALA A 1 96 ? -8.445 6.918 15.602 1 77.94 96 ALA A CA 1
ATOM 737 C C . ALA A 1 96 ? -8.586 7.785 14.352 1 77.94 96 ALA A C 1
ATOM 739 O O . ALA A 1 96 ? -9.352 8.75 14.352 1 77.94 96 ALA A O 1
ATOM 740 N N . GLU A 1 97 ? -7.898 7.441 13.328 1 85 97 GLU A N 1
ATOM 741 C CA . GLU A 1 97 ? -7.918 8.227 12.094 1 85 97 GLU A CA 1
ATOM 742 C C . GLU A 1 97 ? -9.086 7.816 11.203 1 85 97 GLU A C 1
ATOM 744 O O . GLU A 1 97 ? -9.43 8.531 10.258 1 85 97 GLU A O 1
ATOM 749 N N . ILE A 1 98 ? -9.758 6.738 11.508 1 88 98 ILE A N 1
ATOM 750 C CA . ILE A 1 98 ? -10.758 6.148 10.625 1 88 98 ILE A CA 1
ATOM 751 C C . ILE A 1 98 ? -11.953 7.09 10.508 1 88 98 ILE A C 1
ATOM 753 O O . ILE A 1 98 ? -12.508 7.262 9.422 1 88 98 ILE A O 1
ATOM 757 N N . GLU A 1 99 ? -12.289 7.699 11.602 1 84.62 99 GLU A N 1
ATOM 758 C CA . GLU A 1 99 ? -13.414 8.625 11.562 1 84.62 99 GLU A CA 1
ATOM 759 C C . GLU A 1 99 ? -13.133 9.797 10.633 1 84.62 99 GLU A C 1
ATOM 761 O O . GLU A 1 99 ? -14.023 10.258 9.914 1 84.62 99 GLU A O 1
ATOM 766 N N . GLN A 1 100 ? -11.945 10.297 10.695 1 86.38 100 GLN A N 1
ATOM 767 C CA . GLN A 1 100 ? -11.547 11.406 9.828 1 86.38 100 GLN A CA 1
ATOM 768 C C . GLN A 1 100 ? -11.539 10.977 8.359 1 86.38 100 GLN A C 1
ATOM 770 O O . GLN A 1 100 ? -11.945 11.742 7.484 1 86.38 100 GLN A O 1
ATOM 775 N N . LEU A 1 101 ? -11.078 9.758 8.125 1 90.38 101 LEU A N 1
ATOM 776 C CA . LEU A 1 101 ? -11.07 9.227 6.766 1 90.38 101 LEU A CA 1
ATOM 777 C C . LEU A 1 101 ? -12.484 9.094 6.223 1 90.38 101 LEU A C 1
ATOM 779 O O . LEU A 1 101 ? -12.75 9.422 5.062 1 90.38 101 LEU A O 1
ATOM 783 N N . LEU A 1 102 ? -13.375 8.633 7.078 1 89.19 102 LEU A N 1
ATOM 784 C CA . LEU A 1 102 ? -14.766 8.469 6.688 1 89.19 102 LEU A CA 1
ATOM 785 C C . LEU A 1 102 ? -15.375 9.812 6.289 1 89.19 102 LEU A C 1
ATOM 787 O O . LEU A 1 102 ? -16.078 9.898 5.281 1 89.19 102 LEU A O 1
ATOM 791 N N . ALA A 1 103 ? -15.047 10.797 7.07 1 87.81 103 ALA A N 1
ATOM 792 C CA . ALA A 1 103 ? -15.57 12.133 6.793 1 87.81 103 ALA A CA 1
ATOM 793 C C . ALA A 1 103 ? -15.055 12.664 5.461 1 87.81 103 ALA A C 1
ATOM 795 O O . ALA A 1 103 ? -15.805 13.266 4.691 1 87.81 103 ALA A O 1
ATOM 796 N N . ALA A 1 104 ? -13.805 12.492 5.191 1 88.94 104 ALA A N 1
ATOM 797 C CA . ALA A 1 104 ? -13.211 12.953 3.941 1 88.94 104 ALA A CA 1
ATOM 798 C C . ALA A 1 104 ? -13.789 12.203 2.748 1 88.94 104 ALA A C 1
ATOM 800 O O . ALA A 1 104 ? -14.086 12.805 1.713 1 88.94 104 ALA A O 1
ATOM 801 N N . VAL A 1 105 ? -13.992 10.898 2.877 1 91.69 105 VAL A N 1
ATOM 802 C CA . VAL A 1 105 ? -14.523 10.055 1.812 1 91.69 105 VAL A CA 1
ATOM 803 C C . VAL A 1 105 ? -15.969 10.438 1.521 1 91.69 105 VAL A C 1
ATOM 805 O O . VAL A 1 105 ? -16.406 10.391 0.37 1 91.69 105 VAL A O 1
ATOM 808 N N . SER A 1 106 ? -16.641 10.906 2.49 1 90.44 106 SER A N 1
ATOM 809 C CA . SER A 1 106 ? -18.047 11.266 2.354 1 90.44 106 SER A CA 1
ATOM 810 C C . SER A 1 106 ? -18.219 12.523 1.5 1 90.44 106 SER A C 1
ATOM 812 O O . SER A 1 106 ? -19.312 12.82 1.038 1 90.44 106 SER A O 1
ATOM 814 N N . THR A 1 107 ? -17.141 13.219 1.269 1 88.12 107 THR A N 1
ATOM 815 C CA . THR A 1 107 ? -17.203 14.414 0.435 1 88.12 107 THR A CA 1
ATOM 816 C C . THR A 1 107 ? -17.156 14.047 -1.045 1 88.12 107 THR A C 1
ATOM 818 O O . THR A 1 107 ? -17.516 14.859 -1.903 1 88.12 107 THR A O 1
ATOM 821 N N . ILE A 1 108 ? -16.734 12.844 -1.351 1 90.94 108 ILE A N 1
ATOM 822 C CA . ILE A 1 108 ? -16.547 12.477 -2.75 1 90.94 108 ILE A CA 1
ATOM 823 C C . ILE A 1 108 ? -17.594 11.453 -3.162 1 90.94 108 ILE A C 1
ATOM 825 O O . ILE A 1 108 ? -17.875 11.289 -4.352 1 90.94 108 ILE A O 1
ATOM 829 N N . PHE A 1 109 ? -18.109 10.719 -2.223 1 93.69 109 PHE A N 1
ATOM 830 C CA . PHE A 1 109 ? -19.141 9.727 -2.486 1 93.69 109 PHE A CA 1
ATOM 831 C C . PHE A 1 109 ? -20.391 10.016 -1.67 1 93.69 109 PHE A C 1
ATOM 833 O O . PHE A 1 109 ? -20.297 10.391 -0.499 1 93.69 109 PHE A O 1
ATOM 840 N N . ALA A 1 110 ? -21.547 9.961 -2.35 1 93.56 110 ALA A N 1
ATOM 841 C CA . ALA A 1 110 ? -22.797 10.023 -1.598 1 93.56 110 ALA A CA 1
ATOM 842 C C . ALA A 1 110 ? -23.016 8.742 -0.79 1 93.56 110 ALA A C 1
ATOM 844 O O . ALA A 1 110 ? -23.375 7.707 -1.344 1 93.56 110 ALA A O 1
ATOM 845 N N . ILE A 1 111 ? -22.875 8.828 0.488 1 90.25 111 ILE A N 1
ATOM 846 C CA . ILE A 1 111 ? -22.828 7.641 1.331 1 90.25 111 ILE A CA 1
ATOM 847 C C . ILE A 1 111 ? -24.25 7.109 1.554 1 90.25 111 ILE A C 1
ATOM 849 O O . ILE A 1 111 ? -25.156 7.867 1.907 1 90.25 111 ILE A O 1
ATOM 853 N N . ASP A 1 112 ? -24.391 5.832 1.263 1 86.56 112 ASP A N 1
ATOM 854 C CA . ASP A 1 112 ? -25.672 5.141 1.476 1 86.56 112 ASP A CA 1
ATOM 855 C C . ASP A 1 112 ? -25.688 4.438 2.83 1 86.56 112 ASP A C 1
ATOM 857 O O . ASP A 1 112 ? -26.656 4.562 3.586 1 86.56 112 ASP A O 1
ATOM 861 N N . THR A 1 113 ? -24.734 3.672 3.055 1 83.25 113 THR A N 1
ATOM 862 C CA . THR A 1 113 ? -24.688 2.832 4.246 1 83.25 113 THR A CA 1
ATOM 863 C C . THR A 1 113 ? -23.266 2.713 4.773 1 83.25 113 THR A C 1
ATOM 865 O O . THR A 1 113 ? -22.312 2.664 3.99 1 83.25 113 THR A O 1
ATOM 868 N N . VAL A 1 114 ? -23.25 2.854 6.027 1 75.88 114 VAL A N 1
ATOM 869 C CA . VAL A 1 114 ? -21.984 2.57 6.707 1 75.88 114 VAL A CA 1
ATOM 870 C C . VAL A 1 114 ? -22.156 1.352 7.613 1 75.88 114 VAL A C 1
ATOM 872 O O . VAL A 1 114 ? -23.062 1.308 8.445 1 75.88 114 VAL A O 1
ATOM 875 N N . VAL A 1 115 ? -21.469 0.29 7.199 1 70.25 115 VAL A N 1
ATOM 876 C CA . VAL A 1 115 ? -21.5 -0.903 8.039 1 70.25 115 VAL A CA 1
ATOM 877 C C . VAL A 1 115 ? -20.172 -1.035 8.789 1 70.25 115 VAL A C 1
ATOM 879 O O . VAL A 1 115 ? -19.109 -1.037 8.18 1 70.25 115 VAL A O 1
ATOM 882 N N . ASP A 1 116 ? -20.266 -1.005 10.008 1 63.28 116 ASP A N 1
ATOM 883 C CA . ASP A 1 116 ? -19.094 -1.215 10.844 1 63.28 116 ASP A CA 1
ATOM 884 C C . ASP A 1 116 ? -18.938 -2.689 11.211 1 63.28 116 ASP A C 1
ATOM 886 O O . ASP A 1 116 ? -19.562 -3.176 12.148 1 63.28 116 ASP A O 1
ATOM 890 N N . LYS A 1 117 ? -18.141 -3.389 10.438 1 58.78 117 LYS A N 1
ATOM 891 C CA . LYS A 1 117 ? -18.016 -4.832 10.609 1 58.78 117 LYS A CA 1
ATOM 892 C C . LYS A 1 117 ? -17.219 -5.168 11.867 1 58.78 117 LYS A C 1
ATOM 894 O O . LYS A 1 117 ? -17.406 -6.23 12.469 1 58.78 117 LYS A O 1
ATOM 899 N N . ALA A 1 118 ? -16.328 -4.234 12.344 1 54.75 118 ALA A N 1
ATOM 900 C CA . ALA A 1 118 ? -15.562 -4.453 13.57 1 54.75 118 ALA A CA 1
ATOM 901 C C . ALA A 1 118 ? -16.484 -4.539 14.781 1 54.75 118 ALA A C 1
ATOM 903 O O . ALA A 1 118 ? -16.312 -5.418 15.633 1 54.75 118 ALA A O 1
ATOM 904 N N . ALA A 1 119 ? -17.344 -3.682 14.688 1 51.75 119 ALA A N 1
ATOM 905 C CA . ALA A 1 119 ? -18.281 -3.662 15.805 1 51.75 119 ALA A CA 1
ATOM 906 C C . ALA A 1 119 ? -19.141 -4.926 15.82 1 51.75 119 ALA A C 1
ATOM 908 O O . ALA A 1 119 ? -19.422 -5.473 16.891 1 51.75 119 ALA A O 1
ATOM 909 N N . GLU A 1 120 ? -19.391 -5.461 14.625 1 51.44 120 GLU A N 1
ATOM 910 C CA . GLU A 1 120 ? -20.203 -6.676 14.539 1 51.44 120 GLU A CA 1
ATOM 911 C C . GLU A 1 120 ? -19.422 -7.895 15.023 1 51.44 120 GLU A C 1
ATOM 913 O O . GLU A 1 120 ? -19.969 -8.75 15.719 1 51.44 120 GLU A O 1
ATOM 918 N N . THR A 1 121 ? -18.156 -7.898 14.68 1 53.91 121 THR A N 1
ATOM 919 C CA . THR A 1 121 ? -17.328 -9.031 15.07 1 53.91 121 THR A CA 1
ATOM 920 C C . THR A 1 121 ? -16.984 -8.953 16.547 1 53.91 121 THR A C 1
ATOM 922 O O . THR A 1 121 ? -17 -9.977 17.25 1 53.91 121 THR A O 1
ATOM 925 N N . ALA A 1 122 ? -16.609 -7.711 17.047 1 50.69 122 ALA A N 1
ATOM 926 C CA . ALA A 1 122 ? -16.328 -7.551 18.484 1 50.69 122 ALA A CA 1
ATOM 927 C C . ALA A 1 122 ? -17.531 -7.988 19.312 1 50.69 122 ALA A C 1
ATOM 929 O O . ALA A 1 122 ? -17.359 -8.633 20.359 1 50.69 122 ALA A O 1
ATOM 930 N N . LYS A 1 123 ? -18.594 -7.668 18.844 1 47.03 123 LYS A N 1
ATOM 931 C CA . LYS A 1 123 ? -19.797 -8.023 19.578 1 47.03 123 LYS A CA 1
ATOM 932 C C . LYS A 1 123 ? -20 -9.539 19.625 1 47.03 123 LYS A C 1
ATOM 934 O O . LYS A 1 123 ? -20.547 -10.078 20.578 1 47.03 123 LYS A O 1
ATOM 939 N N . SER A 1 124 ? -19.531 -10.117 18.594 1 46.94 124 SER A N 1
ATOM 940 C CA . SER A 1 124 ? -19.719 -11.562 18.578 1 46.94 124 SER A CA 1
ATOM 941 C C . SER A 1 124 ? -18.562 -12.266 19.281 1 46.94 124 SER A C 1
ATOM 943 O O . SER A 1 124 ? -18.516 -13.5 19.344 1 46.94 124 SER A O 1
ATOM 945 N N . GLY A 1 125 ? -17.688 -11.508 19.922 1 47.56 125 GLY A N 1
ATOM 946 C CA . GLY A 1 125 ? -16.562 -12.078 20.641 1 47.56 125 GLY A CA 1
ATOM 947 C C . GLY A 1 125 ? -15.508 -12.672 19.719 1 47.56 125 GLY A C 1
ATOM 948 O O . GLY A 1 125 ? -14.664 -13.445 20.172 1 47.56 125 GLY A O 1
ATOM 949 N N . GLN A 1 126 ? -15.781 -12.547 18.547 1 53.28 126 GLN A N 1
ATOM 950 C CA . GLN A 1 126 ? -14.836 -13.133 17.609 1 53.28 126 GLN A CA 1
ATOM 951 C C . GLN A 1 126 ? -13.773 -12.125 17.203 1 53.28 126 GLN A C 1
ATOM 953 O O . GLN A 1 126 ? -14.016 -10.914 17.219 1 53.28 126 GLN A O 1
ATOM 958 N N . PHE A 1 127 ? -12.57 -12.719 17.391 1 52.31 127 PHE A N 1
ATOM 959 C CA . PHE A 1 127 ? -11.492 -11.891 16.859 1 52.31 127 PHE A CA 1
ATOM 960 C C . PHE A 1 127 ? -11.633 -11.711 15.359 1 52.31 127 PHE A C 1
ATOM 962 O O . PHE A 1 127 ? -11.922 -12.664 14.641 1 52.31 127 PHE A O 1
ATOM 969 N N . GLY A 1 128 ? -12.273 -10.641 14.969 1 53.66 128 GLY A N 1
ATOM 970 C CA . GLY A 1 128 ? -12.375 -10.359 13.547 1 53.66 128 GLY A CA 1
ATOM 971 C C . GLY A 1 128 ? -12.242 -8.883 13.219 1 53.66 128 GLY A C 1
ATOM 972 O O . GLY A 1 128 ? -12.523 -8.031 14.055 1 53.66 128 GLY A O 1
ATOM 973 N N . TYR A 1 129 ? -11.219 -8.539 12.438 1 54.53 129 TYR A N 1
ATOM 974 C CA . TYR A 1 129 ? -10.797 -7.16 12.211 1 54.53 129 TYR A CA 1
ATOM 975 C C . TYR A 1 129 ? -11.961 -6.305 11.727 1 54.53 129 TYR A C 1
ATOM 977 O O . TYR A 1 129 ? -12.758 -6.75 10.898 1 54.53 129 TYR A O 1
ATOM 985 N N . ALA A 1 130 ? -12.453 -5.391 12.578 1 58.03 130 ALA A N 1
ATOM 986 C CA . ALA A 1 130 ? -13.438 -4.316 12.453 1 58.03 130 ALA A CA 1
ATOM 987 C C . ALA A 1 130 ? -13.047 -3.352 11.336 1 58.03 130 ALA A C 1
ATOM 989 O O . ALA A 1 130 ? -12.219 -2.463 11.531 1 58.03 130 ALA A O 1
ATOM 990 N N . SER A 1 131 ? -13.117 -3.818 10.086 1 73.25 131 SER A N 1
ATOM 991 C CA . SER A 1 131 ? -13 -2.852 9 1 73.25 131 SER A CA 1
ATOM 992 C C . SER A 1 131 ? -14.312 -2.111 8.781 1 73.25 131 SER A C 1
ATOM 994 O O . SER A 1 131 ? -15.391 -2.641 9.07 1 73.25 131 SER A O 1
ATOM 996 N N . HIS A 1 132 ? -14.32 -0.745 8.703 1 84.81 132 HIS A N 1
ATOM 997 C CA . HIS A 1 132 ? -15.484 0.039 8.305 1 84.81 132 HIS A CA 1
ATOM 998 C C . HIS A 1 132 ? -15.758 -0.095 6.812 1 84.81 132 HIS A C 1
ATOM 1000 O O . HIS A 1 132 ? -14.906 0.257 5.992 1 84.81 132 HIS A O 1
ATOM 1006 N N . HIS A 1 133 ? -16.891 -0.767 6.539 1 88.56 133 HIS A N 1
ATOM 1007 C CA . HIS A 1 133 ? -17.359 -0.825 5.156 1 88.56 133 HIS A CA 1
ATOM 1008 C C . HIS A 1 133 ? -18.375 0.273 4.871 1 88.56 133 HIS A C 1
ATOM 1010 O O . HIS A 1 133 ? -19.406 0.348 5.523 1 88.56 133 HIS A O 1
ATOM 1016 N N . VAL A 1 134 ? -18.047 1.054 3.906 1 91.75 134 VAL A N 1
ATOM 1017 C CA . VAL A 1 134 ? -18.906 2.172 3.516 1 91.75 134 VAL A CA 1
ATOM 1018 C C . VAL A 1 134 ? -19.391 1.981 2.078 1 91.75 134 VAL A C 1
ATOM 1020 O O . VAL A 1 134 ? -18.578 1.801 1.167 1 91.75 134 VAL A O 1
ATOM 1023 N N . ILE A 1 135 ? -20.672 1.891 1.881 1 93.69 135 ILE A N 1
ATOM 1024 C CA . ILE A 1 135 ? -21.219 1.838 0.535 1 93.69 135 ILE A CA 1
ATOM 1025 C C . ILE A 1 135 ? -21.688 3.23 0.112 1 93.69 135 ILE A C 1
ATOM 1027 O O . ILE A 1 135 ? -22.422 3.896 0.843 1 93.69 135 ILE A O 1
ATOM 1031 N N . GLY A 1 136 ? -21.141 3.719 -0.973 1 94.25 136 GLY A N 1
ATOM 1032 C CA . GLY A 1 136 ? -21.516 5.02 -1.504 1 94.25 136 GLY A CA 1
ATOM 1033 C C . GLY A 1 136 ? -21.734 5.012 -3.006 1 94.25 136 GLY A C 1
ATOM 1034 O O . GLY A 1 136 ? -21.562 3.979 -3.656 1 94.25 136 GLY A O 1
ATOM 1035 N N . HIS A 1 137 ? -22.188 6.148 -3.48 1 94.88 137 HIS A N 1
ATOM 1036 C CA . HIS A 1 137 ? -22.422 6.305 -4.91 1 94.88 137 HIS A CA 1
ATOM 1037 C C . HIS A 1 137 ? -21.391 7.238 -5.535 1 94.88 137 HIS A C 1
ATOM 1039 O O . HIS A 1 137 ? -21.141 8.336 -5.023 1 94.88 137 HIS A O 1
ATOM 1045 N N . SER A 1 138 ? -20.766 6.703 -6.605 1 95.44 138 SER A N 1
ATOM 1046 C CA . SER A 1 138 ? -19.844 7.527 -7.379 1 95.44 138 SER A CA 1
ATOM 1047 C C . SER A 1 138 ? -20.531 8.164 -8.57 1 95.44 138 SER A C 1
ATOM 1049 O O . SER A 1 138 ? -20.984 7.465 -9.484 1 95.44 138 SER A O 1
ATOM 1051 N N . SER A 1 139 ? -20.5 9.461 -8.57 1 93 139 SER A N 1
ATOM 1052 C CA . SER A 1 139 ? -21.094 10.164 -9.711 1 93 139 SER A CA 1
ATOM 1053 C C . SER A 1 139 ? -20.25 9.961 -10.977 1 93 139 SER A C 1
ATOM 1055 O O . SER A 1 139 ? -20.797 9.844 -12.078 1 93 139 SER A O 1
ATOM 1057 N N . GLN A 1 140 ? -19.016 9.883 -10.859 1 91.62 140 GLN A N 1
ATOM 1058 C CA . GLN A 1 140 ? -18.109 9.719 -11.984 1 91.62 140 GLN A CA 1
ATOM 1059 C C . GLN A 1 140 ? -18.281 8.344 -12.633 1 91.62 140 GLN A C 1
ATOM 1061 O O . GLN A 1 140 ? -18.219 8.219 -13.859 1 91.62 140 GLN A O 1
ATOM 1066 N N . LEU A 1 141 ? -18.531 7.344 -11.82 1 95 141 LEU A N 1
ATOM 1067 C CA . LEU A 1 141 ? -18.625 5.977 -12.328 1 95 141 LEU A CA 1
ATOM 1068 C C . LEU A 1 141 ? -20.062 5.602 -12.617 1 95 141 LEU A C 1
ATOM 1070 O O . LEU A 1 141 ? -20.328 4.613 -13.305 1 95 141 LEU A O 1
ATOM 1074 N N . GLY A 1 142 ? -21.016 6.359 -12.102 1 94.06 142 GLY A N 1
ATOM 1075 C CA . GLY A 1 142 ? -22.438 6.09 -12.289 1 94.06 142 GLY A CA 1
ATOM 1076 C C . GLY A 1 142 ? -22.906 4.84 -11.562 1 94.06 142 GLY A C 1
ATOM 1077 O O . GLY A 1 142 ? -23.797 4.133 -12.055 1 94.06 142 GLY A O 1
ATOM 1078 N N . ARG A 1 143 ? -22.219 4.531 -10.508 1 95 143 ARG A N 1
ATOM 1079 C CA . ARG A 1 143 ? -22.625 3.332 -9.781 1 95 143 ARG A CA 1
ATOM 1080 C C . ARG A 1 143 ? -22.156 3.385 -8.328 1 95 143 ARG A C 1
ATOM 1082 O O . ARG A 1 143 ? -21.422 4.293 -7.945 1 95 143 ARG A O 1
ATOM 1089 N N . ARG A 1 144 ? -22.641 2.354 -7.566 1 94.69 144 ARG A N 1
ATOM 1090 C CA . ARG A 1 144 ? -22.25 2.225 -6.172 1 94.69 144 ARG A CA 1
ATOM 1091 C C . ARG A 1 144 ? -20.812 1.689 -6.062 1 94.69 144 ARG A C 1
ATOM 1093 O O . ARG A 1 144 ? -20.359 0.944 -6.93 1 94.69 144 ARG A O 1
ATOM 1100 N N . VAL A 1 145 ? -20.125 2.158 -5.035 1 96.62 145 VAL A N 1
ATOM 1101 C CA . VAL A 1 145 ? -18.781 1.674 -4.703 1 96.62 145 VAL A CA 1
ATOM 1102 C C . VAL A 1 145 ? -18.734 1.269 -3.232 1 96.62 145 VAL A C 1
ATOM 1104 O O . VAL A 1 145 ? -19.547 1.732 -2.424 1 96.62 145 VAL A O 1
ATOM 1107 N N . GLU A 1 146 ? -17.875 0.42 -2.959 1 95.38 146 GLU A N 1
ATOM 1108 C CA . GLU A 1 146 ? -17.625 0.023 -1.575 1 95.38 146 GLU A CA 1
ATOM 1109 C C . GLU A 1 146 ? -16.25 0.469 -1.102 1 95.38 146 GLU A C 1
ATOM 1111 O O . GLU A 1 146 ? -15.242 0.169 -1.743 1 95.38 146 GLU A O 1
ATOM 1116 N N . VAL A 1 147 ? -16.25 1.228 0.034 1 95.38 147 VAL A N 1
ATOM 1117 C CA . VAL A 1 147 ? -14.992 1.708 0.61 1 95.38 147 VAL A CA 1
ATOM 1118 C C . VAL A 1 147 ? -14.727 0.997 1.935 1 95.38 147 VAL A C 1
ATOM 1120 O O . VAL A 1 147 ? -15.555 1.04 2.848 1 95.38 147 VAL A O 1
ATOM 1123 N N . GLN A 1 148 ? -13.641 0.399 1.961 1 93.44 148 GLN A N 1
ATOM 1124 C CA . GLN A 1 148 ? -13.203 -0.224 3.205 1 93.44 148 GLN A CA 1
ATOM 1125 C C . GLN A 1 148 ? -12.133 0.618 3.896 1 93.44 148 GLN A C 1
ATOM 1127 O O . GLN A 1 148 ? -11.109 0.934 3.299 1 93.44 148 GLN A O 1
ATOM 1132 N N . LEU A 1 149 ? -12.367 1.009 5.098 1 93.56 149 LEU A N 1
ATOM 1133 C CA . LEU A 1 149 ? -11.414 1.748 5.926 1 93.56 149 LEU A CA 1
ATOM 1134 C C . LEU A 1 149 ? -10.867 0.866 7.043 1 93.56 149 LEU A C 1
ATOM 1136 O O . LEU A 1 149 ? -11.625 0.38 7.887 1 93.56 149 LEU A O 1
ATOM 1140 N N . ARG A 1 150 ? -9.539 0.646 7.035 1 92.44 150 ARG A N 1
ATOM 1141 C CA . ARG A 1 150 ? -8.938 -0.239 8.031 1 92.44 150 ARG A CA 1
ATOM 1142 C C . ARG A 1 150 ? -7.516 0.194 8.359 1 92.44 150 ARG A C 1
ATOM 1144 O O . ARG A 1 150 ? -6.922 1.006 7.648 1 92.44 150 ARG A O 1
ATOM 1151 N N . THR A 1 151 ? -7.023 -0.287 9.547 1 94.19 151 THR A N 1
ATOM 1152 C CA . THR A 1 151 ? -5.613 -0.08 9.852 1 94.19 151 THR A CA 1
ATOM 1153 C C . THR A 1 151 ? -4.734 -0.979 8.984 1 94.19 151 THR A C 1
ATOM 1155 O O . THR A 1 151 ? -5.203 -1.988 8.453 1 94.19 151 THR A O 1
ATOM 1158 N N . VAL A 1 152 ? -3.51 -0.594 8.797 1 94.94 152 VAL A N 1
ATOM 1159 C CA . VAL A 1 152 ? -2.559 -1.397 8.039 1 94.94 152 VAL A CA 1
ATOM 1160 C C . VAL A 1 152 ? -2.473 -2.801 8.633 1 94.94 152 VAL A C 1
ATOM 1162 O O . VAL A 1 152 ? -2.373 -3.789 7.902 1 94.94 152 VAL A O 1
ATOM 1165 N N . LEU A 1 153 ? -2.531 -2.908 9.977 1 94.69 153 LEU A N 1
ATOM 1166 C CA . LEU A 1 153 ? -2.451 -4.203 10.648 1 94.69 153 LEU A CA 1
ATOM 1167 C C . LEU A 1 153 ? -3.668 -5.062 10.312 1 94.69 153 LEU A C 1
ATOM 1169 O O . LEU A 1 153 ? -3.529 -6.246 9.992 1 94.69 153 LEU A O 1
ATOM 1173 N N . GLN A 1 154 ? -4.805 -4.465 10.375 1 91.81 154 GLN A N 1
ATOM 1174 C CA . GLN A 1 154 ? -6.027 -5.164 10 1 91.81 154 GLN A CA 1
ATOM 1175 C C . GLN A 1 154 ? -5.992 -5.594 8.539 1 91.81 154 GLN A C 1
ATOM 1177 O O . GLN A 1 154 ? -6.461 -6.676 8.188 1 91.81 154 GLN A O 1
ATOM 1182 N N . HIS A 1 155 ? -5.504 -4.711 7.742 1 92.94 155 HIS A N 1
ATOM 1183 C CA . HIS A 1 155 ? -5.348 -5.012 6.324 1 92.94 155 HIS A CA 1
ATOM 1184 C C . HIS A 1 155 ? -4.473 -6.242 6.117 1 92.94 155 HIS A C 1
ATOM 1186 O O . HIS A 1 155 ? -4.812 -7.125 5.324 1 92.94 155 HIS A O 1
ATOM 1192 N N . ALA A 1 156 ? -3.371 -6.309 6.836 1 93.5 156 ALA A N 1
ATOM 1193 C CA . ALA A 1 156 ? -2.463 -7.445 6.719 1 93.5 156 ALA A CA 1
ATOM 1194 C C . ALA A 1 156 ? -3.18 -8.758 7.02 1 93.5 156 ALA A C 1
ATOM 1196 O O . ALA A 1 156 ? -3.045 -9.734 6.277 1 93.5 156 ALA A O 1
ATOM 1197 N N . TRP A 1 157 ? -3.926 -8.734 8.047 1 91.88 157 TRP A N 1
ATOM 1198 C CA . TRP A 1 157 ? -4.645 -9.945 8.453 1 91.88 157 TRP A CA 1
ATOM 1199 C C . TRP A 1 157 ? -5.684 -10.336 7.41 1 91.88 157 TRP A C 1
ATOM 1201 O O . TRP A 1 157 ? -5.746 -11.5 6.996 1 91.88 157 TRP A O 1
ATOM 1211 N N . ALA A 1 158 ? -6.48 -9.398 7.023 1 89.75 158 ALA A N 1
ATOM 1212 C CA . ALA A 1 158 ? -7.594 -9.664 6.113 1 89.75 158 ALA A CA 1
ATOM 1213 C C . ALA A 1 158 ? -7.09 -10.172 4.766 1 89.75 158 ALA A C 1
ATOM 1215 O O . ALA A 1 158 ? -7.645 -11.125 4.211 1 89.75 158 ALA A O 1
ATOM 1216 N N . GLU A 1 159 ? -6.109 -9.484 4.266 1 89.81 159 GLU A N 1
ATOM 1217 C CA . GLU A 1 159 ? -5.582 -9.875 2.963 1 89.81 159 GLU A CA 1
ATOM 1218 C C . GLU A 1 159 ? -4.906 -11.242 3.023 1 89.81 159 GLU A C 1
ATOM 1220 O O . GLU A 1 159 ? -5.043 -12.047 2.102 1 89.81 159 GLU A O 1
ATOM 1225 N N . PHE A 1 160 ? -4.168 -11.469 4.027 1 90.12 160 PHE A N 1
ATOM 1226 C CA . PHE A 1 160 ? -3.494 -12.75 4.172 1 90.12 160 PHE A CA 1
ATOM 1227 C C . PHE A 1 160 ? -4.508 -13.883 4.309 1 90.12 160 PHE A C 1
ATOM 1229 O O . PHE A 1 160 ? -4.359 -14.938 3.682 1 90.12 160 PHE A O 1
ATOM 1236 N N . GLU A 1 161 ? -5.445 -13.656 5.176 1 88 161 GLU A N 1
ATOM 1237 C CA . GLU A 1 161 ? -6.48 -14.664 5.355 1 88 161 GLU A CA 1
ATOM 1238 C C . GLU A 1 161 ? -7.199 -14.953 4.039 1 88 161 GLU A C 1
ATOM 1240 O O . GLU A 1 161 ? -7.426 -16.109 3.691 1 88 161 GLU A O 1
ATOM 1245 N N . HIS A 1 162 ? -7.562 -13.945 3.361 1 83.44 162 HIS A N 1
ATOM 1246 C CA . HIS A 1 162 ? -8.242 -14.102 2.078 1 83.44 162 HIS A CA 1
ATOM 1247 C C . HIS A 1 162 ? -7.383 -14.883 1.092 1 83.44 162 HIS A C 1
ATOM 1249 O O . HIS A 1 162 ? -7.871 -15.82 0.449 1 83.44 162 HIS A O 1
ATOM 1255 N N . ASP A 1 163 ? -6.176 -14.492 0.972 1 83.75 163 ASP A N 1
ATOM 1256 C CA . ASP A 1 163 ? -5.258 -15.133 0.038 1 83.75 163 ASP A CA 1
ATOM 1257 C C . ASP A 1 163 ? -5.086 -16.609 0.37 1 83.75 163 ASP A C 1
ATOM 1259 O O . ASP A 1 163 ? -5.098 -17.469 -0.524 1 83.75 163 ASP A O 1
ATOM 1263 N N . MET A 1 164 ? -4.902 -16.906 1.635 1 82.75 164 MET A N 1
ATOM 1264 C CA . MET A 1 164 ? -4.672 -18.281 2.076 1 82.75 164 MET A CA 1
ATOM 1265 C C . MET A 1 164 ? -5.922 -19.125 1.876 1 82.75 164 MET A C 1
ATOM 1267 O O . MET A 1 164 ? -5.832 -20.281 1.444 1 82.75 164 MET A O 1
ATOM 1271 N N . ARG A 1 165 ? -7.035 -18.562 2.158 1 78.44 165 ARG A N 1
ATOM 1272 C CA . ARG A 1 165 ? -8.273 -19.328 2.039 1 78.44 165 ARG A CA 1
ATOM 1273 C C . ARG A 1 165 ? -8.672 -19.5 0.578 1 78.44 165 ARG A C 1
ATOM 1275 O O . ARG A 1 165 ? -9.25 -20.531 0.205 1 78.44 165 ARG A O 1
ATOM 1282 N N . TYR A 1 166 ? -8.406 -18.547 -0.143 1 74.38 166 TYR A N 1
ATOM 1283 C CA . TYR A 1 166 ? -8.695 -18.625 -1.57 1 74.38 166 TYR A CA 1
ATOM 1284 C C . TYR A 1 166 ? -7.859 -19.719 -2.238 1 74.38 166 TYR A C 1
ATOM 1286 O O . TYR A 1 166 ? -8.391 -20.531 -2.99 1 74.38 166 TYR A O 1
ATOM 1294 N N . LYS A 1 167 ? -6.609 -19.688 -1.971 1 75.75 167 LYS A N 1
ATOM 1295 C CA . LYS A 1 167 ? -5.676 -20.578 -2.633 1 75.75 167 LYS A CA 1
ATOM 1296 C C . LYS A 1 167 ? -5.797 -22 -2.082 1 75.75 167 LYS A C 1
ATOM 1298 O O . LYS A 1 167 ? -5.406 -22.969 -2.744 1 75.75 167 LYS A O 1
ATOM 1303 N N . ASN A 1 168 ? -6.363 -22 -0.836 1 76.81 168 ASN A N 1
ATOM 1304 C CA . ASN A 1 168 ? -6.449 -23.281 -0.149 1 76.81 168 ASN A CA 1
ATOM 1305 C C . ASN A 1 168 ? -7.816 -23.469 0.498 1 76.81 168 ASN A C 1
ATOM 1307 O O . ASN A 1 168 ? -7.918 -23.609 1.719 1 76.81 168 ASN A O 1
ATOM 1311 N N . PRO A 1 169 ? -8.812 -23.594 -0.345 1 71.56 169 PRO A N 1
ATOM 1312 C CA . PRO A 1 169 ? -10.164 -23.719 0.209 1 71.56 169 PRO A CA 1
ATOM 1313 C C . PRO A 1 169 ? -10.336 -24.953 1.095 1 71.56 169 PRO A C 1
ATOM 1315 O O . PRO A 1 169 ? -11.141 -24.938 2.031 1 71.56 169 PRO A O 1
ATOM 1318 N N . GLU A 1 170 ? -9.633 -25.938 0.835 1 71.69 170 GLU A N 1
ATOM 1319 C CA . GLU A 1 170 ? -9.742 -27.172 1.605 1 71.69 170 GLU A CA 1
ATOM 1320 C C . GLU A 1 170 ? -9.227 -26.984 3.031 1 71.69 170 GLU A C 1
ATOM 1322 O O . GLU A 1 170 ? -9.516 -27.781 3.914 1 71.69 170 GLU A O 1
ATOM 1327 N N . MET A 1 171 ? -8.453 -26.031 3.129 1 72.25 171 MET A N 1
ATOM 1328 C CA . MET A 1 171 ? -7.879 -25.781 4.449 1 72.25 171 MET A CA 1
ATOM 1329 C C . MET A 1 171 ? -8.844 -25 5.328 1 72.25 171 MET A C 1
ATOM 1331 O O . MET A 1 171 ? -8.594 -24.812 6.523 1 72.25 171 MET A O 1
ATOM 1335 N N . SER A 1 172 ? -9.906 -24.609 4.621 1 72.88 172 SER A N 1
ATOM 1336 C CA . SER A 1 172 ? -10.93 -23.984 5.445 1 72.88 172 SER A CA 1
ATOM 1337 C C . SER A 1 172 ? -11.531 -24.969 6.434 1 72.88 172 SER A C 1
ATOM 1339 O O . SER A 1 172 ? -11.93 -26.078 6.051 1 72.88 172 SER A O 1
ATOM 1341 N N . GLY A 1 173 ? -11.398 -24.75 7.727 1 76.12 173 GLY A N 1
ATOM 1342 C CA . GLY A 1 173 ? -11.875 -25.656 8.758 1 76.12 173 GLY A CA 1
ATOM 1343 C C . GLY A 1 173 ? -10.758 -26.469 9.398 1 76.12 173 GLY A C 1
ATOM 1344 O O . GLY A 1 173 ? -10.992 -27.203 10.352 1 76.12 173 GLY A O 1
ATOM 1345 N N . ASN A 1 174 ? -9.57 -26.344 8.766 1 84.5 174 ASN A N 1
ATOM 1346 C CA . ASN A 1 174 ? -8.43 -26.953 9.445 1 84.5 174 ASN A CA 1
ATOM 1347 C C . ASN A 1 174 ? -8.156 -26.297 10.789 1 84.5 174 ASN A C 1
ATOM 1349 O O . ASN A 1 174 ? -7.863 -25.094 10.844 1 84.5 174 ASN A O 1
ATOM 1353 N N . PRO A 1 175 ? -8.234 -27.047 11.812 1 88.69 175 PRO A N 1
ATOM 1354 C CA . PRO A 1 175 ? -8.18 -26.453 13.148 1 88.69 175 PRO A CA 1
ATOM 1355 C C . PRO A 1 175 ? -6.863 -25.719 13.422 1 88.69 175 PRO A C 1
ATOM 1357 O O . PRO A 1 175 ? -6.852 -24.688 14.094 1 88.69 175 PRO A O 1
ATOM 1360 N N . GLU A 1 176 ? -5.77 -26.344 12.977 1 89.44 176 GLU A N 1
ATOM 1361 C CA . GLU A 1 176 ? -4.469 -25.734 13.211 1 89.44 176 GLU A CA 1
ATOM 1362 C C . GLU A 1 176 ? -4.367 -24.375 12.516 1 89.44 176 GLU A C 1
ATOM 1364 O O . GLU A 1 176 ? -3.859 -23.406 13.094 1 89.44 176 GLU A O 1
ATOM 1369 N N . VAL A 1 177 ? -4.801 -24.328 11.312 1 89.69 177 VAL A N 1
ATOM 1370 C CA . VAL A 1 177 ? -4.773 -23.094 10.523 1 89.69 177 VAL A CA 1
ATOM 1371 C C . VAL A 1 177 ? -5.734 -22.078 11.133 1 89.69 177 VAL A C 1
ATOM 1373 O O . VAL A 1 177 ? -5.379 -20.906 11.312 1 89.69 177 VAL A O 1
ATOM 1376 N N . ASP A 1 178 ? -6.906 -22.516 11.492 1 89.44 178 ASP A N 1
ATOM 1377 C CA . ASP A 1 178 ? -7.906 -21.625 12.086 1 89.44 178 ASP A CA 1
ATOM 1378 C C . ASP A 1 178 ? -7.414 -21.047 13.406 1 89.44 178 ASP A C 1
ATOM 1380 O O . ASP A 1 178 ? -7.629 -19.859 13.688 1 89.44 178 ASP A O 1
ATOM 1384 N N . ARG A 1 179 ? -6.809 -21.891 14.18 1 90.94 179 ARG A N 1
ATOM 1385 C CA . ARG A 1 179 ? -6.262 -21.438 15.453 1 90.94 179 ARG A CA 1
ATOM 1386 C C . ARG A 1 179 ? -5.176 -20.391 15.242 1 90.94 179 ARG A C 1
ATOM 1388 O O . ARG A 1 179 ? -5.133 -19.375 15.945 1 90.94 179 ARG A O 1
ATOM 1395 N N . ALA A 1 180 ? -4.301 -20.641 14.32 1 92.5 180 ALA A N 1
ATOM 1396 C CA . ALA A 1 180 ? -3.225 -19.688 14.031 1 92.5 180 ALA A CA 1
ATOM 1397 C C . ALA A 1 180 ? -3.781 -18.344 13.562 1 92.5 180 ALA A C 1
ATOM 1399 O O . ALA A 1 180 ? -3.277 -17.297 13.953 1 92.5 180 ALA A O 1
ATOM 1400 N N . PHE A 1 181 ? -4.824 -18.359 12.758 1 91.12 181 PHE A N 1
ATOM 1401 C CA . PHE A 1 181 ? -5.469 -17.141 12.32 1 91.12 181 PHE A CA 1
ATOM 1402 C C . PHE A 1 181 ? -6.086 -16.391 13.5 1 91.12 181 PHE A C 1
ATOM 1404 O O . PHE A 1 181 ? -6.012 -15.164 13.578 1 91.12 181 PHE A O 1
ATOM 1411 N N . THR A 1 182 ? -6.695 -17.109 14.375 1 91.12 182 THR A N 1
ATOM 1412 C CA . THR A 1 182 ? -7.312 -16.5 15.555 1 91.12 182 THR A CA 1
ATOM 1413 C C . THR A 1 182 ? -6.258 -15.859 16.453 1 91.12 182 THR A C 1
ATOM 1415 O O . THR A 1 182 ? -6.453 -14.75 16.953 1 91.12 182 THR A O 1
ATOM 1418 N N . LEU A 1 183 ? -5.195 -16.594 16.656 1 92.56 183 LEU A N 1
ATOM 1419 C CA . LEU A 1 183 ? -4.094 -16.047 17.453 1 92.56 183 LEU A CA 1
ATOM 1420 C C . LEU A 1 183 ? -3.537 -14.781 16.828 1 92.56 183 LEU A C 1
ATOM 1422 O O . LEU A 1 183 ? -3.307 -13.789 17.516 1 92.56 183 LEU A O 1
ATOM 1426 N N . ALA A 1 184 ? -3.312 -14.797 15.539 1 93.75 184 ALA A N 1
ATOM 1427 C CA . ALA A 1 184 ? -2.811 -13.625 14.828 1 93.75 184 ALA A CA 1
ATOM 1428 C C . ALA A 1 184 ? -3.764 -12.438 14.977 1 93.75 184 ALA A C 1
ATOM 1430 O O . ALA A 1 184 ? -3.326 -11.305 15.18 1 93.75 184 ALA A O 1
ATOM 1431 N N . ALA A 1 185 ? -5.043 -12.719 14.883 1 92.06 185 ALA A N 1
ATOM 1432 C CA . ALA A 1 185 ? -6.047 -11.672 15.031 1 92.06 185 ALA A CA 1
ATOM 1433 C C . ALA A 1 185 ? -5.949 -11.008 16.406 1 92.06 185 ALA A C 1
ATOM 1435 O O . ALA A 1 185 ? -6.012 -9.781 16.516 1 92.06 185 ALA A O 1
ATOM 1436 N N . GLY A 1 186 ? -5.867 -11.836 17.391 1 92.62 186 GLY A N 1
ATOM 1437 C CA . GLY A 1 186 ? -5.738 -11.312 18.734 1 92.62 186 GLY A CA 1
ATOM 1438 C C . GLY A 1 186 ? -4.492 -10.469 18.938 1 92.62 186 GLY A C 1
ATOM 1439 O O . GLY A 1 186 ? -4.551 -9.398 19.547 1 92.62 186 GLY A O 1
ATOM 1440 N N . LEU A 1 187 ? -3.367 -10.93 18.438 1 94.44 187 LEU A N 1
ATOM 1441 C CA . LEU A 1 187 ? -2.096 -10.219 18.547 1 94.44 187 LEU A CA 1
ATOM 1442 C C . LEU A 1 187 ? -2.156 -8.883 17.797 1 94.44 187 LEU A C 1
ATOM 1444 O O . LEU A 1 187 ? -1.678 -7.867 18.312 1 94.44 187 LEU A O 1
ATOM 1448 N N . ILE A 1 188 ? -2.744 -8.875 16.672 1 93.5 188 ILE A N 1
ATOM 1449 C CA . ILE A 1 188 ? -2.861 -7.68 15.836 1 93.5 188 ILE A CA 1
ATOM 1450 C C . ILE A 1 188 ? -3.777 -6.664 16.516 1 93.5 188 ILE A C 1
ATOM 1452 O O . ILE A 1 188 ? -3.492 -5.465 16.516 1 93.5 188 ILE A O 1
ATOM 1456 N N . GLU A 1 189 ? -4.848 -7.156 17.078 1 91.81 189 GLU A N 1
ATOM 1457 C CA . GLU A 1 189 ? -5.746 -6.27 17.812 1 91.81 189 GLU A CA 1
ATOM 1458 C C . GLU A 1 189 ? -5.016 -5.578 18.969 1 91.81 189 GLU A C 1
ATOM 1460 O O . GLU A 1 189 ? -5.188 -4.375 19.188 1 91.81 189 GLU A O 1
ATOM 1465 N N . LEU A 1 190 ? -4.242 -6.328 19.672 1 93.69 190 LEU A N 1
ATOM 1466 C CA . LEU A 1 190 ? -3.488 -5.766 20.781 1 93.69 190 LEU A CA 1
ATOM 1467 C C . LEU A 1 190 ? -2.438 -4.777 20.281 1 93.69 190 LEU A C 1
ATOM 1469 O O . LEU A 1 190 ? -2.182 -3.76 20.938 1 93.69 190 LEU A O 1
ATOM 1473 N N . ALA A 1 191 ? -1.814 -5.082 19.188 1 93.81 191 ALA A N 1
ATOM 1474 C CA . ALA A 1 191 ? -0.847 -4.156 18.594 1 93.81 191 ALA A CA 1
ATOM 1475 C C . ALA A 1 191 ? -1.519 -2.85 18.188 1 93.81 191 ALA A C 1
ATOM 1477 O O . ALA A 1 191 ? -0.984 -1.766 18.422 1 93.81 191 ALA A O 1
ATOM 1478 N N . ASP A 1 192 ? -2.693 -2.932 17.547 1 93.31 192 ASP A N 1
ATOM 1479 C CA . ASP A 1 192 ? -3.467 -1.745 17.203 1 93.31 192 ASP A CA 1
ATOM 1480 C C . ASP A 1 192 ? -3.773 -0.901 18.438 1 93.31 192 ASP A C 1
ATOM 1482 O O . ASP A 1 192 ? -3.75 0.33 18.375 1 93.31 192 ASP A O 1
ATOM 1486 N N . GLU A 1 193 ? -4.066 -1.574 19.531 1 93.69 193 GLU A N 1
ATOM 1487 C CA . GLU A 1 193 ? -4.359 -0.862 20.766 1 93.69 193 GLU A CA 1
ATOM 1488 C C . GLU A 1 193 ? -3.143 -0.084 21.266 1 93.69 193 GLU A C 1
ATOM 1490 O O . GLU A 1 193 ? -3.281 1.005 21.812 1 93.69 193 GLU A O 1
ATOM 1495 N N . GLN A 1 194 ? -1.97 -0.689 21.062 1 94.5 194 GLN A N 1
ATOM 1496 C CA . GLN A 1 194 ? -0.756 0.031 21.438 1 94.5 194 GLN A CA 1
ATOM 1497 C C . GLN A 1 194 ? -0.561 1.268 20.562 1 94.5 194 GLN A C 1
ATOM 1499 O O . GLN A 1 194 ? -0.169 2.326 21.062 1 94.5 194 GLN A O 1
ATOM 1504 N N . PHE A 1 195 ? -0.793 1.186 19.266 1 93.81 195 PHE A N 1
ATOM 1505 C CA . PHE A 1 195 ? -0.694 2.336 18.375 1 93.81 195 PHE A CA 1
ATOM 1506 C C . PHE A 1 195 ? -1.668 3.432 18.797 1 93.81 195 PHE A C 1
ATOM 1508 O O . PHE A 1 195 ? -1.31 4.609 18.828 1 93.81 195 PHE A O 1
ATOM 1515 N N . ASP A 1 196 ? -2.889 3.031 19.156 1 91.94 196 ASP A N 1
ATOM 1516 C CA . ASP A 1 196 ? -3.891 3.992 19.594 1 91.94 196 ASP A CA 1
ATOM 1517 C C . ASP A 1 196 ? -3.445 4.688 20.891 1 91.94 196 ASP A C 1
ATOM 1519 O O . ASP A 1 196 ? -3.662 5.891 21.047 1 91.94 196 ASP A O 1
ATOM 1523 N N . LYS A 1 197 ? -2.918 3.879 21.766 1 92.5 197 LYS A N 1
ATOM 1524 C CA . LYS A 1 197 ? -2.412 4.43 23.031 1 92.5 197 LYS A CA 1
ATOM 1525 C C . LYS A 1 197 ? -1.317 5.461 22.766 1 92.5 197 LYS A C 1
ATOM 1527 O O . LYS A 1 197 ? -1.324 6.543 23.359 1 92.5 197 LYS A O 1
ATOM 1532 N N . ILE A 1 198 ? -0.395 5.199 21.922 1 90.62 198 ILE A N 1
ATOM 1533 C CA . ILE A 1 198 ? 0.693 6.105 21.578 1 90.62 198 ILE A CA 1
ATOM 1534 C C . ILE A 1 198 ? 0.121 7.398 21 1 90.62 198 ILE A C 1
ATOM 1536 O O . ILE A 1 198 ? 0.518 8.492 21.391 1 90.62 198 ILE A O 1
ATOM 1540 N N . ALA A 1 199 ? -0.79 7.234 20.078 1 85.5 199 ALA A N 1
ATOM 1541 C CA . ALA A 1 199 ? -1.413 8.398 19.453 1 85.5 199 ALA A CA 1
ATOM 1542 C C . ALA A 1 199 ? -2.08 9.289 20.5 1 85.5 199 ALA A C 1
ATOM 1544 O O . ALA A 1 199 ? -2.002 10.516 20.406 1 85.5 199 ALA A O 1
ATOM 1545 N N . ARG A 1 200 ? -2.662 8.672 21.5 1 84.44 200 ARG A N 1
ATOM 1546 C CA . ARG A 1 200 ? -3.348 9.414 22.562 1 84.44 200 ARG A CA 1
ATOM 1547 C C . ARG A 1 200 ? -2.354 10.164 23.438 1 84.44 200 ARG A C 1
ATOM 1549 O O . ARG A 1 200 ? -2.596 11.305 23.812 1 84.44 200 ARG A O 1
ATOM 1556 N N . ILE A 1 201 ? -1.282 9.5 23.781 1 83.5 201 ILE A N 1
ATOM 1557 C CA . ILE A 1 201 ? -0.278 10.102 24.656 1 83.5 201 ILE A CA 1
ATOM 1558 C C . ILE A 1 201 ? 0.342 11.32 23.969 1 83.5 201 ILE A C 1
ATOM 1560 O O . ILE A 1 201 ? 0.517 12.367 24.578 1 83.5 201 ILE A O 1
ATOM 1564 N N . VAL A 1 202 ? 0.677 11.156 22.766 1 77.5 202 VAL A N 1
ATOM 1565 C CA . VAL A 1 202 ? 1.362 12.203 22.016 1 77.5 202 VAL A CA 1
ATOM 1566 C C . VAL A 1 202 ? 0.428 13.398 21.828 1 77.5 202 VAL A C 1
ATOM 1568 O O . VAL A 1 202 ? 0.865 14.547 21.875 1 77.5 202 VAL A O 1
ATOM 1571 N N . ASP A 1 203 ? -0.772 13.133 21.641 1 70.75 203 ASP A N 1
ATOM 1572 C CA . ASP A 1 203 ? -1.759 14.203 21.484 1 70.75 203 ASP A CA 1
ATOM 1573 C C . ASP A 1 203 ? -1.929 14.984 22.797 1 70.75 203 ASP A C 1
ATOM 1575 O O . ASP A 1 203 ? -2.205 16.188 22.766 1 70.75 203 ASP A O 1
ATOM 1579 N N . ALA A 1 204 ? -1.718 14.289 23.938 1 67.06 204 ALA A N 1
ATOM 1580 C CA . ALA A 1 204 ? -1.966 14.898 25.234 1 67.06 204 ALA A CA 1
ATOM 1581 C C . ALA A 1 204 ? -0.753 15.695 25.703 1 67.06 204 ALA A C 1
ATOM 1583 O O . ALA A 1 204 ? -0.892 16.656 26.469 1 67.06 204 ALA A O 1
ATOM 1584 N N . ARG A 1 205 ? 0.481 15.273 25.469 1 60.41 205 ARG A N 1
ATOM 1585 C CA . ARG A 1 205 ? 1.64 15.82 26.172 1 60.41 205 ARG A CA 1
ATOM 1586 C C . ARG A 1 205 ? 2.375 16.828 25.297 1 60.41 205 ARG A C 1
ATOM 1588 O O . ARG A 1 205 ? 3.527 17.172 25.562 1 60.41 205 ARG A O 1
ATOM 1595 N N . THR A 1 206 ? 1.84 17.5 24.453 1 53.19 206 THR A N 1
ATOM 1596 C CA . THR A 1 206 ? 2.719 18.359 23.672 1 53.19 206 THR A CA 1
ATOM 1597 C C . THR A 1 206 ? 3.393 19.406 24.547 1 53.19 206 THR A C 1
ATOM 1599 O O . THR A 1 206 ? 2.723 20.266 25.125 1 53.19 206 THR A O 1
ATOM 1602 N N . LEU A 1 207 ? 4.527 19 25.156 1 50.28 207 LEU A N 1
ATOM 1603 C CA . LEU A 1 207 ? 5.355 19.844 26.016 1 50.28 207 LEU A CA 1
ATOM 1604 C C . LEU A 1 207 ? 5.887 21.047 25.234 1 50.28 207 LEU A C 1
ATOM 1606 O O . LEU A 1 207 ? 6.012 21 24.016 1 50.28 207 LEU A O 1
ATOM 1610 N N . GLU A 1 208 ? 6.102 22.156 26.016 1 49.34 208 GLU A N 1
ATOM 1611 C CA . GLU A 1 208 ? 6.527 23.547 25.781 1 49.34 208 GLU A CA 1
ATOM 1612 C C . GLU A 1 208 ? 7.906 23.594 25.125 1 49.34 208 GLU A C 1
ATOM 1614 O O . GLU A 1 208 ? 8.898 23.156 25.719 1 49.34 208 GLU A O 1
ATOM 1619 N N . GLN A 1 209 ? 8.094 23 24.016 1 53.91 209 GLN A N 1
ATOM 1620 C CA . GLN A 1 209 ? 9.43 23.375 23.547 1 53.91 209 GLN A CA 1
ATOM 1621 C C . GLN A 1 209 ? 9.484 24.844 23.141 1 53.91 209 GLN A C 1
ATOM 1623 O O . GLN A 1 209 ? 8.578 25.344 22.484 1 53.91 209 GLN A O 1
ATOM 1628 N N . ASP A 1 210 ? 10.336 25.516 23.828 1 56.66 210 ASP A N 1
ATOM 1629 C CA . ASP A 1 210 ? 10.664 26.922 23.578 1 56.66 210 ASP A CA 1
ATOM 1630 C C . ASP A 1 210 ? 11.344 27.094 22.234 1 56.66 210 ASP A C 1
ATOM 1632 O O . ASP A 1 210 ? 12.562 27.281 22.156 1 56.66 210 ASP A O 1
ATOM 1636 N N . ALA A 1 211 ? 10.82 26.469 21.203 1 62.88 211 ALA A N 1
ATOM 1637 C CA . ALA A 1 211 ? 11.492 26.703 19.938 1 62.88 211 ALA A CA 1
ATOM 1638 C C . ALA A 1 211 ? 11.258 28.141 19.453 1 62.88 211 ALA A C 1
ATOM 1640 O O . ALA A 1 211 ? 10.164 28.688 19.641 1 62.88 211 ALA A O 1
ATOM 1641 N N . THR A 1 212 ? 12.359 28.812 18.969 1 69.25 212 THR A N 1
ATOM 1642 C CA . THR A 1 212 ? 12.242 30.172 18.469 1 69.25 212 THR A CA 1
ATOM 1643 C C . THR A 1 212 ? 11.977 30.172 16.969 1 69.25 212 THR A C 1
ATOM 1645 O O . THR A 1 212 ? 11.164 30.953 16.469 1 69.25 212 THR A O 1
ATOM 1648 N N . GLU A 1 213 ? 12.562 29.156 16.188 1 79.62 213 GLU A N 1
ATOM 1649 C CA . GLU A 1 213 ? 12.391 29.109 14.742 1 79.62 213 GLU A CA 1
ATOM 1650 C C . GLU A 1 213 ? 11.492 27.953 14.336 1 79.62 213 GLU A C 1
ATOM 1652 O O . GLU A 1 213 ? 11.43 26.922 15.023 1 79.62 213 GLU A O 1
ATOM 1657 N N . LEU A 1 214 ? 10.797 28.188 13.203 1 83.88 214 LEU A N 1
ATOM 1658 C CA . LEU A 1 214 ? 9.922 27.156 12.672 1 83.88 214 LEU A CA 1
ATOM 1659 C C . LEU A 1 214 ? 10.68 26.203 11.75 1 83.88 214 LEU A C 1
ATOM 1661 O O . LEU A 1 214 ? 11.398 26.656 10.852 1 83.88 214 LEU A O 1
ATOM 1665 N N . ASP A 1 215 ? 10.648 24.953 12.023 1 78.75 215 ASP A N 1
ATOM 1666 C CA . ASP A 1 215 ? 11.195 23.953 11.125 1 78.75 215 ASP A CA 1
ATOM 1667 C C . ASP A 1 215 ? 10.352 22.672 11.141 1 78.75 215 ASP A C 1
ATOM 1669 O O . ASP A 1 215 ? 9.312 22.625 11.812 1 78.75 215 ASP A O 1
ATOM 1673 N N . THR A 1 216 ? 10.672 21.719 10.258 1 74.81 216 THR A N 1
ATOM 1674 C CA . THR A 1 216 ? 9.875 20.516 10.062 1 74.81 216 THR A CA 1
ATOM 1675 C C . THR A 1 216 ? 9.82 19.688 11.344 1 74.81 216 THR A C 1
ATOM 1677 O O . THR A 1 216 ? 8.883 18.922 11.555 1 74.81 216 THR A O 1
ATOM 1680 N N . ARG A 1 217 ? 10.742 19.953 12.219 1 73.12 217 ARG A N 1
ATOM 1681 C CA . ARG A 1 217 ? 10.789 19.188 13.453 1 73.12 217 ARG A CA 1
ATOM 1682 C C . ARG A 1 217 ? 9.938 19.828 14.539 1 73.12 217 ARG A C 1
ATOM 1684 O O . ARG A 1 217 ? 9.398 19.141 15.406 1 73.12 217 ARG A O 1
ATOM 1691 N N . SER A 1 218 ? 9.828 21.109 14.461 1 77 218 SER A N 1
ATOM 1692 C CA . SER A 1 218 ? 9.156 21.812 15.555 1 77 218 SER A CA 1
ATOM 1693 C C . SER A 1 218 ? 7.691 22.062 15.227 1 77 218 SER A C 1
ATOM 1695 O O . SER A 1 218 ? 6.852 22.125 16.125 1 77 218 SER A O 1
ATOM 1697 N N . LEU A 1 219 ? 7.375 22.156 14.023 1 8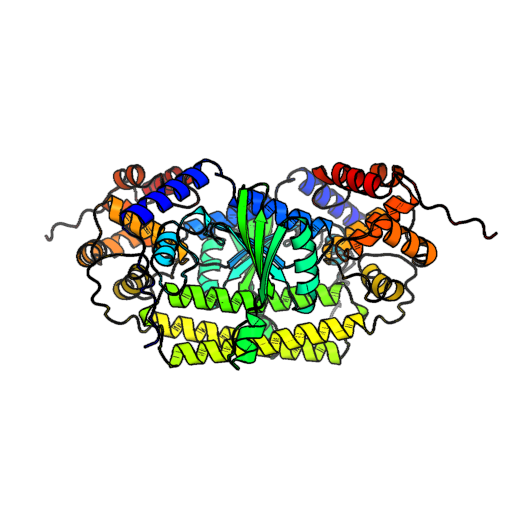5.31 219 LEU A N 1
ATOM 1698 C CA . LEU A 1 219 ? 6.066 22.641 13.617 1 85.31 219 LEU A CA 1
ATOM 1699 C C . LEU A 1 219 ? 4.961 21.688 14.062 1 85.31 219 LEU A C 1
ATOM 1701 O O . LEU A 1 219 ? 3.943 22.125 14.602 1 85.31 219 LEU A O 1
ATOM 1705 N N . PRO A 1 220 ? 5.141 20.438 13.844 1 81 220 PRO A N 1
ATOM 1706 C CA . PRO A 1 220 ? 4.051 19.547 14.25 1 81 220 PRO A CA 1
ATOM 1707 C C . PRO A 1 220 ? 3.713 19.672 15.734 1 81 220 PRO A C 1
ATOM 1709 O O . PRO A 1 220 ? 2.539 19.781 16.094 1 81 220 PRO A O 1
ATOM 1712 N N . GLY A 1 221 ? 4.684 19.641 16.562 1 78.38 221 GLY A N 1
ATOM 1713 C CA . GLY A 1 221 ? 4.457 19.781 17.984 1 78.38 221 GLY A CA 1
ATOM 1714 C C . GLY A 1 221 ? 3.854 21.125 18.359 1 78.38 221 GLY A C 1
ATOM 1715 O O . GLY A 1 221 ? 2.992 21.203 19.234 1 78.38 221 GLY A O 1
ATOM 1716 N N . LEU A 1 222 ? 4.34 22.141 17.719 1 82.38 222 LEU A N 1
ATOM 1717 C CA . LEU A 1 222 ? 3.818 23.484 17.953 1 82.38 222 LEU A CA 1
ATOM 1718 C C . LEU A 1 222 ? 2.336 23.562 17.609 1 82.38 222 LEU A C 1
ATOM 1720 O O . LEU A 1 222 ? 1.551 24.172 18.344 1 82.38 222 LEU A O 1
ATOM 1724 N N . LEU A 1 223 ? 1.981 22.953 16.531 1 86.88 223 LEU A N 1
ATOM 1725 C CA . LEU A 1 223 ? 0.585 22.984 16.109 1 86.88 223 LEU A CA 1
ATOM 1726 C C . LEU A 1 223 ? -0.289 22.188 17.062 1 86.88 223 LEU A C 1
ATOM 1728 O O . LEU A 1 223 ? -1.443 22.547 17.297 1 86.88 223 LEU A O 1
ATOM 1732 N N . THR A 1 224 ? 0.253 21.172 17.531 1 78.88 224 THR A N 1
ATOM 1733 C CA . THR A 1 224 ? -0.471 20.391 18.531 1 78.88 224 THR A CA 1
ATOM 1734 C C . THR A 1 224 ? -0.754 21.234 19.781 1 78.88 224 THR A C 1
ATOM 1736 O O . THR A 1 224 ? -1.859 21.188 20.328 1 78.88 224 THR A O 1
ATOM 1739 N N . ARG A 1 225 ? 0.154 22.016 20.125 1 78.69 225 ARG A N 1
ATOM 1740 C CA . ARG A 1 225 ? 0.031 22.844 21.312 1 78.69 225 ARG A CA 1
ATOM 1741 C C . ARG A 1 225 ? -0.943 24 21.078 1 78.69 225 ARG A C 1
ATOM 1743 O O . ARG A 1 225 ? -1.754 24.328 21.953 1 78.69 225 ARG A O 1
ATOM 1750 N N . LEU A 1 226 ? -0.81 24.516 20.016 1 83 226 LEU A N 1
ATOM 1751 C CA . LEU A 1 226 ? -1.524 25.766 19.75 1 83 226 LEU A CA 1
ATOM 1752 C C . LEU A 1 226 ? -2.953 25.484 19.297 1 83 226 LEU A C 1
ATOM 1754 O O . LEU A 1 226 ? -3.857 26.281 19.562 1 83 226 LEU A O 1
ATOM 1758 N N . LEU A 1 227 ? -3.137 24.359 18.578 1 85.81 227 LEU A N 1
ATOM 1759 C CA . LEU A 1 227 ? -4.445 24.062 18.016 1 85.81 227 LEU A CA 1
ATOM 1760 C C . LEU A 1 227 ? -5.168 22.984 18.812 1 85.81 227 LEU A C 1
ATOM 1762 O O . LEU A 1 227 ? -6.383 22.828 18.688 1 85.81 227 LEU A O 1
ATOM 1766 N N . GLY A 1 228 ? -4.473 22.312 19.625 1 74.62 228 GLY A N 1
ATOM 1767 C CA . GLY A 1 228 ? -5.074 21.219 20.375 1 74.62 228 GLY A CA 1
ATOM 1768 C C . GLY A 1 228 ? -5.512 20.062 19.484 1 74.62 228 GLY A C 1
ATOM 1769 O O . GLY A 1 228 ? -4.832 19.719 18.516 1 74.62 228 GLY A O 1
ATOM 1770 N N . SER A 1 229 ? -6.645 19.375 19.859 1 74.69 229 SER A N 1
ATOM 1771 C CA . SER A 1 229 ? -7.109 18.172 19.156 1 74.69 229 SER A CA 1
ATOM 1772 C C . SER A 1 229 ? -8.172 18.516 18.125 1 74.69 229 SER A C 1
ATOM 1774 O O . SER A 1 229 ? -8.836 17.625 17.594 1 74.69 229 SER A O 1
ATOM 1776 N N . SER A 1 230 ? -8.266 19.75 17.844 1 79.81 230 SER A N 1
ATOM 1777 C CA . SER A 1 230 ? -9.336 20.203 16.953 1 79.81 230 SER A CA 1
ATOM 1778 C C . SER A 1 230 ? -9.078 19.766 15.516 1 79.81 230 SER A C 1
ATOM 1780 O O . SER A 1 230 ? -10.023 19.578 14.742 1 79.81 230 SER A O 1
ATOM 1782 N N . TYR A 1 231 ? -7.809 19.672 15.227 1 85.31 231 TYR A N 1
ATOM 1783 C CA . TYR A 1 231 ? -7.422 19.328 13.859 1 85.31 231 TYR A CA 1
ATOM 1784 C C . TYR A 1 231 ? -6.508 18.109 13.852 1 85.31 231 TYR A C 1
ATOM 1786 O O . TYR A 1 231 ? -5.488 18.078 14.547 1 85.31 231 TYR A O 1
ATOM 1794 N N . PRO A 1 232 ? -6.902 17.203 13.023 1 83.62 232 PRO A N 1
ATOM 1795 C CA . PRO A 1 232 ? -6.074 15.992 13 1 83.62 232 PRO A CA 1
ATOM 1796 C C . PRO A 1 232 ? -4.668 16.25 12.461 1 83.62 232 PRO A C 1
ATOM 1798 O O . PRO A 1 232 ? -4.477 17.156 11.641 1 83.62 232 PRO A O 1
ATOM 1801 N N . THR A 1 233 ? -3.717 15.422 12.883 1 82.25 233 THR A N 1
ATOM 1802 C CA . THR A 1 233 ? -2.346 15.547 12.406 1 82.25 233 THR A CA 1
ATOM 1803 C C . THR A 1 233 ? -2.246 15.156 10.938 1 82.25 233 THR A C 1
ATOM 1805 O O . THR A 1 233 ? -3.043 14.352 10.445 1 82.25 233 THR A O 1
ATOM 1808 N N . SER A 1 234 ? -1.333 15.797 10.258 1 85.19 234 SER A N 1
ATOM 1809 C CA . SER A 1 234 ? -1.069 15.508 8.852 1 85.19 234 SER A CA 1
ATOM 1810 C C . SER A 1 234 ? 0.097 14.539 8.695 1 85.19 234 SER A C 1
ATOM 1812 O O . SER A 1 234 ? 0.748 14.18 9.68 1 85.19 234 SER A O 1
ATOM 1814 N N . ARG A 1 235 ? 0.269 14.086 7.484 1 81.75 235 ARG A N 1
ATOM 1815 C CA . ARG A 1 235 ? 1.443 13.273 7.184 1 81.75 235 ARG A CA 1
ATOM 1816 C C . ARG A 1 235 ? 2.729 14.047 7.449 1 81.75 235 ARG A C 1
ATOM 1818 O O . ARG A 1 235 ? 2.789 15.258 7.223 1 81.75 235 ARG A O 1
ATOM 1825 N N . ALA A 1 236 ? 3.76 13.32 7.812 1 77.31 236 ALA A N 1
ATOM 1826 C CA . ALA A 1 236 ? 5.023 13.945 8.188 1 77.31 236 ALA A CA 1
ATOM 1827 C C . ALA A 1 236 ? 5.598 14.766 7.035 1 77.31 236 ALA A C 1
ATOM 1829 O O . ALA A 1 236 ? 6.078 15.883 7.242 1 77.31 236 ALA A O 1
ATOM 1830 N N . ASP A 1 237 ? 5.441 14.258 5.859 1 78 237 ASP A N 1
ATOM 1831 C CA . ASP A 1 237 ? 6.047 14.883 4.688 1 78 237 ASP A CA 1
ATOM 1832 C C . ASP A 1 237 ? 5.34 16.188 4.332 1 78 237 ASP A C 1
ATOM 1834 O O . ASP A 1 237 ? 5.887 17.016 3.602 1 78 237 ASP A O 1
ATOM 1838 N N . TYR A 1 238 ? 4.125 16.391 4.875 1 86 238 TYR A N 1
ATOM 1839 C CA . TYR A 1 238 ? 3.34 17.562 4.535 1 86 238 TYR A CA 1
ATOM 1840 C C . TYR A 1 238 ? 3.836 18.797 5.293 1 86 238 TYR A C 1
ATOM 1842 O O . TYR A 1 238 ? 3.641 19.922 4.852 1 86 238 TYR A O 1
ATOM 1850 N N . TYR A 1 239 ? 4.492 18.547 6.379 1 86.81 239 TYR A N 1
ATOM 1851 C CA . TYR A 1 239 ? 4.867 19.672 7.23 1 86.81 239 TYR A CA 1
ATOM 1852 C C . TYR A 1 239 ? 5.973 20.5 6.59 1 86.81 239 TYR A C 1
ATOM 1854 O O . TYR A 1 239 ? 6.082 21.703 6.836 1 86.81 239 TYR A O 1
ATOM 1862 N N . GLY A 1 240 ? 6.793 19.844 5.746 1 85.75 240 GLY A N 1
ATOM 1863 C CA . GLY A 1 240 ? 7.738 20.625 4.961 1 85.75 240 GLY A CA 1
ATOM 1864 C C . GLY A 1 240 ? 7.066 21.641 4.062 1 85.75 240 GLY A C 1
ATOM 1865 O O . GLY A 1 240 ? 7.574 22.766 3.895 1 85.75 240 GLY A O 1
ATOM 1866 N N . TRP A 1 241 ? 5.945 21.281 3.557 1 89.12 241 TRP A N 1
ATOM 1867 C CA . TRP A 1 241 ? 5.188 22.203 2.713 1 89.12 241 TRP A CA 1
ATOM 1868 C C . TRP A 1 241 ? 4.594 23.328 3.543 1 89.12 241 TRP A C 1
ATOM 1870 O O . TRP A 1 241 ? 4.559 24.484 3.096 1 89.12 241 TRP A O 1
ATOM 1880 N N . ALA A 1 242 ? 4.145 22.984 4.711 1 92.94 242 ALA A N 1
ATOM 1881 C CA . ALA A 1 242 ? 3.611 24.016 5.594 1 92.94 242 ALA A CA 1
ATOM 1882 C C . ALA A 1 242 ? 4.676 25.062 5.922 1 92.94 242 ALA A C 1
ATOM 1884 O O . ALA A 1 242 ? 4.402 26.266 5.914 1 92.94 242 ALA A O 1
ATOM 1885 N N . ILE A 1 243 ? 5.863 24.547 6.145 1 91.31 243 ILE A N 1
ATOM 1886 C CA . ILE A 1 243 ? 6.973 25.438 6.461 1 91.31 243 ILE A CA 1
ATOM 1887 C C . ILE A 1 243 ? 7.25 26.359 5.273 1 91.31 243 ILE A C 1
ATOM 1889 O O . ILE A 1 243 ? 7.438 27.562 5.441 1 91.31 243 ILE A O 1
ATOM 1893 N N . ALA A 1 244 ? 7.238 25.797 4.145 1 91.75 244 ALA A N 1
ATOM 1894 C CA . ALA A 1 244 ? 7.492 26.562 2.932 1 91.75 244 ALA A CA 1
ATOM 1895 C C . ALA A 1 244 ? 6.398 27.609 2.701 1 91.75 244 ALA A C 1
ATOM 1897 O O . ALA A 1 244 ? 6.684 28.75 2.33 1 91.75 244 ALA A O 1
ATOM 1898 N N . MET A 1 245 ? 5.176 27.25 2.893 1 96 245 MET A N 1
ATOM 1899 C CA . MET A 1 245 ? 4.055 28.172 2.709 1 96 245 MET A CA 1
ATOM 1900 C C . MET A 1 245 ? 4.121 29.328 3.707 1 96 245 MET A C 1
ATOM 1902 O O . MET A 1 245 ? 3.891 30.484 3.348 1 96 245 MET A O 1
ATOM 1906 N N . LEU A 1 246 ? 4.43 28.984 4.934 1 96.12 246 LEU A N 1
ATOM 1907 C CA . LEU A 1 246 ? 4.582 30.016 5.969 1 96.12 246 LEU A CA 1
ATOM 1908 C C . LEU A 1 246 ? 5.719 30.969 5.629 1 96.12 246 LEU A C 1
ATOM 1910 O O . LEU A 1 246 ? 5.551 32.188 5.695 1 96.12 246 LEU A O 1
ATOM 1914 N N . ALA A 1 247 ? 6.793 30.406 5.215 1 94.44 247 ALA A N 1
ATOM 1915 C CA . ALA A 1 247 ? 7.965 31.203 4.879 1 94.44 247 ALA A CA 1
ATOM 1916 C C . ALA A 1 247 ? 7.68 32.125 3.703 1 94.44 247 ALA A C 1
ATOM 1918 O O . ALA A 1 247 ? 8.211 33.25 3.635 1 94.44 247 ALA A O 1
ATOM 1919 N N . ALA A 1 248 ? 6.875 31.672 2.83 1 96 248 ALA A N 1
ATOM 1920 C CA . ALA A 1 248 ? 6.512 32.469 1.664 1 96 248 ALA A CA 1
ATOM 1921 C C . ALA A 1 248 ? 5.859 33.781 2.084 1 96 248 ALA A C 1
ATOM 1923 O O . ALA A 1 248 ? 5.871 34.75 1.33 1 96 248 ALA A O 1
ATOM 1924 N N . HIS A 1 249 ? 5.309 33.875 3.266 1 97.06 249 HIS A N 1
ATOM 1925 C CA . HIS A 1 249 ? 4.676 35.062 3.768 1 97.06 249 HIS A CA 1
ATOM 1926 C C . HIS A 1 249 ? 5.477 35.688 4.914 1 97.06 249 HIS A C 1
ATOM 1928 O O . HIS A 1 249 ? 4.945 36.469 5.691 1 97.06 249 HIS A O 1
ATOM 1934 N N . GLY A 1 250 ? 6.68 35.188 5.074 1 95 250 GLY A N 1
ATOM 1935 C CA . GLY A 1 250 ? 7.59 35.75 6.051 1 95 250 GLY A CA 1
ATOM 1936 C C . GLY A 1 250 ? 7.363 35.219 7.457 1 95 250 GLY A C 1
ATOM 1937 O O . GLY A 1 250 ? 7.844 35.812 8.43 1 95 250 GLY A O 1
ATOM 1938 N N . ILE A 1 251 ? 6.59 34.219 7.637 1 95.56 251 ILE A N 1
ATOM 1939 C CA . ILE A 1 251 ? 6.363 33.625 8.938 1 95.56 251 ILE A CA 1
ATOM 1940 C C . ILE A 1 251 ? 7.383 32.5 9.172 1 95.56 251 ILE A C 1
ATOM 1942 O O . ILE A 1 251 ? 7.223 31.391 8.664 1 95.56 251 ILE A O 1
ATOM 1946 N N . THR A 1 252 ? 8.398 32.781 9.953 1 92.5 252 THR A N 1
ATOM 1947 C CA . THR A 1 252 ? 9.5 31.844 10.102 1 92.5 252 THR A CA 1
ATOM 1948 C C . THR A 1 252 ? 9.797 31.594 11.578 1 92.5 252 THR A C 1
ATOM 1950 O O . THR A 1 252 ? 10.625 30.734 11.914 1 92.5 252 THR A O 1
ATOM 1953 N N . THR A 1 253 ? 9.086 32.312 12.469 1 89.81 253 THR A N 1
ATOM 1954 C CA . THR A 1 253 ? 9.312 32.156 13.898 1 89.81 253 THR A CA 1
ATOM 1955 C C . THR A 1 253 ? 8.039 31.688 14.594 1 89.81 253 THR A C 1
ATOM 1957 O O . THR A 1 253 ? 6.941 31.812 14.047 1 89.81 253 THR A O 1
ATOM 1960 N N . VAL A 1 254 ? 8.234 31.25 15.82 1 88.94 254 VAL A N 1
ATOM 1961 C CA . VAL A 1 254 ? 7.125 30.75 16.641 1 88.94 254 VAL A CA 1
ATOM 1962 C C . VAL A 1 254 ? 6.188 31.906 16.984 1 88.94 254 VAL A C 1
ATOM 1964 O O . VAL A 1 254 ? 4.965 31.75 16.984 1 88.94 254 VAL A O 1
ATOM 1967 N N . ALA A 1 255 ? 6.789 32.969 17.281 1 88.62 255 ALA A N 1
ATOM 1968 C CA . ALA A 1 255 ? 6 34.156 17.625 1 88.62 255 ALA A CA 1
ATOM 1969 C C . ALA A 1 255 ? 5.098 34.562 16.469 1 88.62 255 ALA A C 1
ATOM 1971 O O . ALA A 1 255 ? 3.93 34.906 16.672 1 88.62 255 ALA A O 1
ATOM 1972 N N . GLU A 1 256 ? 5.617 34.562 15.297 1 92.94 256 GLU A N 1
ATOM 1973 C CA . GLU A 1 256 ? 4.859 34.938 14.102 1 92.94 256 GLU A CA 1
ATOM 1974 C C . GLU A 1 256 ? 3.75 33.938 13.828 1 92.94 256 GLU A C 1
ATOM 1976 O O . GLU A 1 256 ? 2.66 34.312 13.391 1 92.94 256 GLU A O 1
ATOM 1981 N N . LEU A 1 257 ? 4.039 32.688 14.016 1 93.88 257 LEU A N 1
ATOM 1982 C CA . LEU A 1 257 ? 3.018 31.656 13.867 1 93.88 257 LEU A CA 1
ATOM 1983 C C . LEU A 1 257 ? 1.881 31.875 14.859 1 93.88 257 LEU A C 1
ATOM 1985 O O . LEU A 1 257 ? 0.708 31.719 14.508 1 93.88 257 LEU A O 1
ATOM 1989 N N . LYS A 1 258 ? 2.26 32.188 16.078 1 91.31 258 LYS A N 1
ATOM 1990 C CA . LYS A 1 258 ? 1.252 32.438 17.094 1 91.31 258 LYS A CA 1
ATOM 1991 C C . LYS A 1 258 ? 0.35 33.594 16.703 1 91.31 258 LYS A C 1
ATOM 1993 O O . LYS A 1 258 ? -0.852 33.594 16.984 1 91.31 258 LYS A O 1
ATOM 1998 N N . GLU A 1 259 ? 0.949 34.562 16.109 1 93 259 GLU A N 1
ATOM 1999 C CA . GLU A 1 259 ? 0.167 35.719 15.633 1 93 259 GLU A CA 1
ATOM 2000 C C . GLU A 1 259 ? -0.823 35.281 14.555 1 93 259 GLU A C 1
ATOM 2002 O O . GLU A 1 259 ? -1.95 35.781 14.508 1 93 259 GLU A O 1
ATOM 2007 N N . LEU A 1 260 ? -0.385 34.438 13.664 1 95.06 260 LEU A N 1
ATOM 2008 C CA . LEU A 1 260 ? -1.259 33.906 12.617 1 95.06 260 LEU A CA 1
ATOM 2009 C C . LEU A 1 260 ? -2.41 33.094 13.219 1 95.06 260 LEU A C 1
ATOM 2011 O O . LEU A 1 260 ? -3.541 33.188 12.734 1 95.06 260 LEU A O 1
ATOM 2015 N N . LEU A 1 261 ? -2.107 32.375 14.266 1 94.88 261 LEU A N 1
ATOM 2016 C CA . LEU A 1 261 ? -3.07 31.469 14.883 1 94.88 261 LEU A CA 1
ATOM 2017 C C . LEU A 1 261 ? -3.898 32.188 15.938 1 94.88 261 LEU A C 1
ATOM 2019 O O . LEU A 1 261 ? -4.094 31.688 17.047 1 94.88 261 LEU A O 1
ATOM 2023 N N . ASP A 1 262 ? -4.277 33.312 15.586 1 93.25 262 ASP A N 1
ATOM 2024 C CA . ASP A 1 262 ? -5.176 34.094 16.422 1 93.25 262 ASP A CA 1
ATOM 2025 C C . ASP A 1 262 ? -6.539 33.438 16.547 1 93.25 262 ASP A C 1
ATOM 2027 O O . ASP A 1 262 ? -7.156 33.062 15.547 1 93.25 262 ASP A O 1
ATOM 2031 N N . PRO A 1 263 ? -7.074 33.25 17.781 1 92.62 263 PRO A N 1
ATOM 2032 C CA . PRO A 1 263 ? -8.328 32.531 18 1 92.62 263 PRO A CA 1
ATOM 2033 C C . PRO A 1 263 ? -9.5 33.125 17.234 1 92.62 263 PRO A C 1
ATOM 2035 O O . PRO A 1 263 ? -10.367 32.406 16.734 1 92.62 263 PRO A O 1
ATOM 2038 N N . ASP A 1 264 ? -9.547 34.438 17.203 1 94.62 264 ASP A N 1
ATOM 2039 C CA . ASP A 1 264 ? -10.625 35.094 16.469 1 94.62 264 ASP A CA 1
ATOM 2040 C C . ASP A 1 264 ? -10.531 34.781 14.969 1 94.62 264 ASP A C 1
ATOM 2042 O O . ASP A 1 264 ? -11.555 34.562 14.312 1 94.62 264 ASP A O 1
ATOM 2046 N N . ARG A 1 265 ? -9.398 34.812 14.438 1 95.25 265 ARG A N 1
ATOM 2047 C CA . ARG A 1 265 ? -9.188 34.5 13.031 1 95.25 265 ARG A CA 1
ATOM 2048 C C . ARG A 1 265 ? -9.562 33.062 12.742 1 95.25 265 ARG A C 1
ATOM 2050 O O . ARG A 1 265 ? -10.195 32.75 11.727 1 95.25 265 ARG A O 1
ATOM 2057 N N . ILE A 1 266 ? -9.172 32.156 13.609 1 95.25 266 ILE A N 1
ATOM 2058 C CA . ILE A 1 266 ? -9.469 30.75 13.469 1 95.25 266 ILE A CA 1
ATOM 2059 C C . ILE A 1 266 ? -10.984 30.531 13.477 1 95.25 266 ILE A C 1
ATOM 2061 O O . ILE A 1 266 ? -11.516 29.797 12.648 1 95.25 266 ILE A O 1
ATOM 2065 N N . ALA A 1 267 ? -11.617 31.172 14.445 1 94.62 267 ALA A N 1
ATOM 2066 C CA . ALA A 1 267 ? -13.078 31.062 14.531 1 94.62 267 ALA A CA 1
ATOM 2067 C C . ALA A 1 267 ? -13.742 31.562 13.25 1 94.62 267 ALA A C 1
ATOM 2069 O O . ALA A 1 267 ? -14.68 30.938 12.75 1 94.62 267 ALA A O 1
ATOM 2070 N N . ALA A 1 268 ? -13.266 32.688 12.781 1 95.38 268 ALA A N 1
ATOM 2071 C CA . ALA A 1 268 ? -13.812 33.25 11.555 1 95.38 268 ALA A CA 1
ATOM 2072 C C . ALA A 1 268 ? -13.586 32.312 10.367 1 95.38 268 ALA A C 1
ATOM 2074 O O . ALA A 1 268 ? -14.469 32.188 9.516 1 95.38 268 ALA A O 1
ATOM 2075 N N . LEU A 1 269 ? -12.43 31.688 10.266 1 96.06 269 LEU A N 1
ATOM 2076 C CA . LEU A 1 269 ? -12.125 30.766 9.18 1 96.06 269 LEU A CA 1
ATOM 2077 C C . LEU A 1 269 ? -13.07 29.562 9.227 1 96.06 269 LEU A C 1
ATOM 2079 O O . LEU A 1 269 ? -13.602 29.141 8.195 1 96.06 269 LEU A O 1
ATOM 2083 N N . ASN A 1 270 ? -13.18 28.984 10.398 1 94.75 270 ASN A N 1
ATOM 2084 C CA . ASN A 1 270 ? -14.047 27.828 10.555 1 94.75 270 ASN A CA 1
ATOM 2085 C C . ASN A 1 270 ? -15.484 28.125 10.133 1 94.75 270 ASN A C 1
ATOM 2087 O O . ASN A 1 270 ? -16.141 27.281 9.523 1 94.75 270 ASN A O 1
ATOM 2091 N N . GLU A 1 271 ? -15.906 29.312 10.516 1 94.19 271 GLU A N 1
ATOM 2092 C CA . GLU A 1 271 ? -17.25 29.734 10.109 1 94.19 271 GLU A CA 1
ATOM 2093 C C . GLU A 1 271 ? -17.344 29.875 8.594 1 94.19 271 GLU A C 1
ATOM 2095 O O . GLU A 1 271 ? -18.312 29.422 7.977 1 94.19 271 GLU A O 1
ATOM 2100 N N . ALA A 1 272 ? -16.406 30.484 8.016 1 94.44 272 ALA A N 1
ATOM 2101 C CA . ALA A 1 272 ? -16.406 30.75 6.578 1 94.44 272 ALA A CA 1
ATOM 2102 C C . ALA A 1 272 ? -16.297 29.453 5.773 1 94.44 272 ALA A C 1
ATOM 2104 O O . ALA A 1 272 ? -16.984 29.281 4.77 1 94.44 272 ALA A O 1
ATOM 2105 N N . MET A 1 273 ? -15.391 28.562 6.133 1 93.75 273 MET A N 1
ATOM 2106 C CA . MET A 1 273 ? -15.102 27.344 5.387 1 93.75 273 MET A CA 1
ATOM 2107 C C . MET A 1 273 ? -16.203 26.312 5.605 1 93.75 273 MET A C 1
ATOM 2109 O O . MET A 1 273 ? -16.453 25.484 4.73 1 93.75 273 MET A O 1
ATOM 2113 N N . ALA A 1 274 ? -16.844 26.312 6.781 1 91.31 274 ALA A N 1
ATOM 2114 C CA . ALA A 1 274 ? -17.859 25.312 7.109 1 91.31 274 ALA A CA 1
ATOM 2115 C C . ALA A 1 274 ? -17.406 23.922 6.684 1 91.31 274 ALA A C 1
ATOM 2117 O O . ALA A 1 274 ? -18.125 23.234 5.945 1 91.31 274 ALA A O 1
ATOM 2118 N N . TYR A 1 275 ? -16.312 23.453 7.223 1 89.81 275 TYR A N 1
ATOM 2119 C CA . TYR A 1 275 ? -15.68 22.203 6.809 1 89.81 275 TYR A CA 1
ATOM 2120 C C . TYR A 1 275 ? -16.656 21.031 6.941 1 89.81 275 TYR A C 1
ATOM 2122 O O . TYR A 1 275 ? -17.25 20.844 8 1 89.81 275 TYR A O 1
ATOM 2130 N N . PRO A 1 276 ? -16.797 20.266 5.887 1 82.56 276 PRO A N 1
ATOM 2131 C CA . PRO A 1 276 ? -17.578 19.031 6.004 1 82.56 276 PRO A CA 1
ATOM 2132 C C . PRO A 1 276 ? -16.797 17.906 6.707 1 82.56 276 PRO A C 1
ATOM 2134 O O . PRO A 1 276 ? -17.359 16.859 7.016 1 82.56 276 PRO A O 1
ATOM 2137 N N . PHE A 1 277 ? -15.594 18.125 6.965 1 83.94 277 PHE A N 1
ATOM 2138 C CA . PHE A 1 277 ? -14.672 17.25 7.68 1 83.94 277 PHE A CA 1
ATOM 2139 C C . PHE A 1 277 ? -13.617 18.062 8.422 1 83.94 277 PHE A C 1
ATOM 2141 O O . PHE A 1 277 ? -13.438 19.25 8.148 1 83.94 277 PHE A O 1
ATOM 2148 N N . GLU A 1 278 ? -12.984 17.438 9.367 1 84.81 278 GLU A N 1
ATOM 2149 C CA . GLU A 1 278 ? -11.891 18.125 10.047 1 84.81 278 GLU A CA 1
ATOM 2150 C C . GLU A 1 278 ? -10.617 18.109 9.211 1 84.81 278 GLU A C 1
ATOM 2152 O O . GLU A 1 278 ? -10.031 17.047 8.992 1 84.81 278 GLU A O 1
ATOM 2157 N N . PRO A 1 279 ? -10.273 19.297 8.727 1 91.25 279 PRO A N 1
ATOM 2158 C CA . PRO A 1 279 ? -9.055 19.328 7.918 1 91.25 279 PRO A CA 1
ATOM 2159 C C . PRO A 1 279 ? -7.805 18.969 8.719 1 91.25 279 PRO A C 1
ATOM 2161 O O . PRO A 1 279 ? -7.723 19.281 9.914 1 91.25 279 PRO A O 1
ATOM 2164 N N . GLY A 1 280 ? -6.84 18.328 8.07 1 90.5 280 GLY A N 1
ATOM 2165 C CA . GLY A 1 280 ? -5.539 18.141 8.695 1 90.5 280 GLY A CA 1
ATOM 2166 C C . GLY A 1 280 ? -4.848 19.453 9.039 1 90.5 280 GLY A C 1
ATOM 2167 O O . GLY A 1 280 ? -5.184 20.5 8.477 1 90.5 280 GLY A O 1
ATOM 2168 N N . ARG A 1 281 ? -3.916 19.391 9.828 1 90.5 281 ARG A N 1
ATOM 2169 C CA . ARG A 1 281 ? -3.246 20.594 10.336 1 90.5 281 ARG A CA 1
ATOM 2170 C C . ARG A 1 281 ? -2.588 21.375 9.211 1 90.5 281 ARG A C 1
ATOM 2172 O O . ARG A 1 281 ? -2.625 22.609 9.195 1 90.5 281 ARG A O 1
ATOM 2179 N N . VAL A 1 282 ? -1.955 20.656 8.273 1 92 282 VAL A N 1
ATOM 2180 C CA . VAL A 1 282 ? -1.283 21.344 7.172 1 92 282 VAL A CA 1
ATOM 2181 C C . VAL A 1 282 ? -2.318 21.984 6.254 1 92 282 VAL A C 1
ATOM 2183 O O . VAL A 1 282 ? -2.131 23.109 5.785 1 92 282 VAL A O 1
ATOM 2186 N N . ARG A 1 283 ? -3.438 21.297 6.047 1 93.81 283 ARG A N 1
ATOM 2187 C CA . ARG A 1 283 ? -4.551 21.859 5.285 1 93.81 283 ARG A CA 1
ATOM 2188 C C . ARG A 1 283 ? -5.137 23.078 5.988 1 93.81 283 ARG A C 1
ATOM 2190 O O . ARG A 1 283 ? -5.445 24.078 5.34 1 93.81 283 ARG A O 1
ATOM 2197 N N . PHE A 1 284 ? -5.242 23.031 7.215 1 95.31 284 PHE A N 1
ATOM 2198 C CA . PHE A 1 284 ? -5.754 24.141 8.008 1 95.31 284 PHE A CA 1
ATOM 2199 C C . PHE A 1 284 ? -4.852 25.359 7.875 1 95.31 284 PHE A C 1
ATOM 2201 O O . PHE A 1 284 ? -5.336 26.484 7.684 1 95.31 284 PHE A O 1
ATOM 2208 N N . ILE A 1 285 ? -3.518 25.125 7.973 1 96.38 285 ILE A N 1
ATOM 2209 C CA . ILE A 1 285 ? -2.557 26.203 7.824 1 96.38 285 ILE A CA 1
ATOM 2210 C C . ILE A 1 285 ? -2.689 26.828 6.434 1 96.38 285 ILE A C 1
ATOM 2212 O O . ILE A 1 285 ? -2.676 28.047 6.289 1 96.38 285 ILE A O 1
ATOM 2216 N N . ASP A 1 286 ? -2.783 25.969 5.488 1 96.69 286 ASP A N 1
ATOM 2217 C CA . ASP A 1 286 ? -2.949 26.422 4.109 1 96.69 286 ASP A CA 1
ATOM 2218 C C . ASP A 1 286 ? -4.191 27.297 3.957 1 96.69 286 ASP A C 1
ATOM 2220 O O . ASP A 1 286 ? -4.141 28.359 3.342 1 96.69 286 ASP A O 1
ATOM 2224 N N . ASP A 1 287 ? -5.293 26.875 4.539 1 97.19 287 ASP A N 1
ATOM 2225 C CA . ASP A 1 287 ? -6.547 27.625 4.484 1 97.19 287 ASP A CA 1
ATOM 2226 C C . ASP A 1 287 ? -6.441 28.938 5.25 1 97.19 287 ASP A C 1
ATOM 2228 O O . ASP A 1 287 ? -6.996 29.953 4.828 1 97.19 287 ASP A O 1
ATOM 2232 N N . LEU A 1 288 ? -5.812 28.828 6.359 1 97.31 288 LEU A N 1
ATOM 2233 C CA . LEU A 1 288 ? -5.645 30.031 7.176 1 97.31 288 LEU A CA 1
ATOM 2234 C C . LEU A 1 288 ? -4.84 31.094 6.426 1 97.31 288 LEU A C 1
ATOM 2236 O O . LEU A 1 288 ? -5.16 32.281 6.484 1 97.31 288 LEU A O 1
ATOM 2240 N N . LEU A 1 289 ? -3.771 30.641 5.762 1 98.12 289 LEU A N 1
ATOM 2241 C CA . LEU A 1 289 ? -2.961 31.562 4.961 1 98.12 289 LEU A CA 1
ATOM 2242 C C . LEU A 1 289 ? -3.771 32.125 3.805 1 98.12 289 LEU A C 1
ATOM 2244 O O . LEU A 1 289 ? -3.652 33.312 3.488 1 98.12 289 LEU A O 1
ATOM 2248 N N . LEU A 1 290 ? -4.535 31.328 3.199 1 97.81 290 LEU A N 1
ATOM 2249 C CA . LEU A 1 290 ? -5.406 31.781 2.123 1 97.81 290 LEU A CA 1
ATOM 2250 C C . LEU A 1 290 ? -6.402 32.812 2.633 1 97.81 290 LEU A C 1
ATOM 2252 O O . LEU A 1 290 ? -6.656 33.812 1.968 1 97.81 290 LEU A O 1
ATOM 2256 N N . PHE A 1 291 ? -6.945 32.562 3.764 1 97.5 291 PHE A N 1
ATOM 2257 C CA . PHE A 1 291 ? -7.93 33.438 4.383 1 97.5 291 PHE A CA 1
ATOM 2258 C C . PHE A 1 291 ? -7.293 34.781 4.789 1 97.5 291 PHE A C 1
ATOM 2260 O O . PHE A 1 291 ? -7.949 35.812 4.773 1 97.5 291 PHE A O 1
ATOM 2267 N N . THR A 1 292 ? -6.027 34.781 5.129 1 97.44 292 THR A N 1
ATOM 2268 C CA . THR A 1 292 ? -5.309 35.938 5.625 1 97.44 292 THR A CA 1
ATOM 2269 C C . THR A 1 292 ? -4.754 36.75 4.469 1 97.44 292 THR A C 1
ATOM 2271 O O . THR A 1 292 ? -4.797 38 4.504 1 97.44 292 THR A O 1
ATOM 2274 N N . TYR A 1 293 ? -4.266 36.062 3.396 1 97.19 293 TYR A N 1
ATOM 2275 C CA . TYR A 1 293 ? -3.498 36.75 2.385 1 97.19 293 TYR A CA 1
ATOM 2276 C C . TYR A 1 293 ? -4.191 36.719 1.03 1 97.19 293 TYR A C 1
ATOM 2278 O O . TYR A 1 293 ? -3.762 37.344 0.075 1 97.19 293 TYR A O 1
ATOM 2286 N N . GLY A 1 294 ? -5.188 35.938 0.952 1 96.38 294 GLY A N 1
ATOM 2287 C CA . GLY A 1 294 ? -6.016 35.875 -0.243 1 96.38 294 GLY A CA 1
ATOM 2288 C C . GLY A 1 294 ? -5.27 35.406 -1.467 1 96.38 294 GLY A C 1
ATOM 2289 O O . GLY A 1 294 ? -4.574 34.375 -1.405 1 96.38 294 GLY A O 1
ATOM 2290 N N . ARG A 1 295 ? -5.379 36.125 -2.576 1 95.75 295 ARG A N 1
ATOM 2291 C CA . ARG A 1 295 ? -4.809 35.719 -3.855 1 95.75 295 ARG A CA 1
ATOM 2292 C C . ARG A 1 295 ? -3.283 35.75 -3.818 1 95.75 295 ARG A C 1
ATOM 2294 O O . ARG A 1 295 ? -2.613 35.062 -4.578 1 95.75 295 ARG A O 1
ATOM 2301 N N . ASP A 1 296 ? -2.812 36.562 -2.977 1 96.81 296 ASP A N 1
ATOM 2302 C CA . ASP A 1 296 ? -1.362 36.594 -2.826 1 96.81 296 ASP A CA 1
ATOM 2303 C C . ASP A 1 296 ? -0.821 35.25 -2.379 1 96.81 296 ASP A C 1
ATOM 2305 O O . ASP A 1 296 ? 0.275 34.844 -2.781 1 96.81 296 ASP A O 1
ATOM 2309 N N . HIS A 1 297 ? -1.582 34.562 -1.519 1 97.75 297 HIS A N 1
ATOM 2310 C CA . HIS A 1 297 ? -1.188 33.219 -1.101 1 97.75 297 HIS A CA 1
ATOM 2311 C C . HIS A 1 297 ? -1.16 32.25 -2.285 1 97.75 297 HIS A C 1
ATOM 2313 O O . HIS A 1 297 ? -0.245 31.438 -2.404 1 97.75 297 HIS A O 1
ATOM 2319 N N . ILE A 1 298 ? -2.086 32.375 -3.139 1 96.44 298 ILE A N 1
ATOM 2320 C CA . ILE A 1 298 ? -2.137 31.516 -4.32 1 96.44 298 ILE A CA 1
ATOM 2321 C C . ILE A 1 298 ? -0.9 31.766 -5.184 1 96.44 298 ILE A C 1
ATOM 2323 O O . ILE A 1 298 ? -0.195 30.812 -5.543 1 96.44 298 ILE A O 1
ATOM 2327 N N . ARG A 1 299 ? -0.572 32.969 -5.434 1 95.81 299 ARG A N 1
ATOM 2328 C CA . ARG A 1 299 ? 0.539 33.344 -6.309 1 95.81 299 ARG A CA 1
ATOM 2329 C C . ARG A 1 299 ? 1.87 32.875 -5.727 1 95.81 299 ARG A C 1
ATOM 2331 O O . ARG A 1 299 ? 2.74 32.406 -6.453 1 95.81 299 ARG A O 1
ATOM 2338 N N . ARG A 1 300 ? 1.998 32.969 -4.465 1 96.06 300 ARG A N 1
ATOM 2339 C CA . ARG A 1 300 ? 3.291 32.719 -3.83 1 96.06 300 ARG A CA 1
ATOM 2340 C C . ARG A 1 300 ? 3.525 31.234 -3.59 1 96.06 300 ARG A C 1
ATOM 2342 O O . ARG A 1 300 ? 4.664 30.812 -3.379 1 96.06 300 ARG A O 1
ATOM 2349 N N . THR A 1 301 ? 2.432 30.438 -3.594 1 95.5 301 THR A N 1
ATOM 2350 C CA . THR A 1 301 ? 2.617 29.078 -3.115 1 95.5 301 THR A CA 1
ATOM 2351 C C . THR A 1 301 ? 2.199 28.062 -4.184 1 95.5 301 THR A C 1
ATOM 2353 O O . THR A 1 301 ? 2.072 26.875 -3.902 1 95.5 301 THR A O 1
ATOM 2356 N N . VAL A 1 302 ? 2.008 28.469 -5.395 1 90.56 302 VAL A N 1
ATOM 2357 C CA . VAL A 1 302 ? 1.504 27.625 -6.48 1 90.56 302 VAL A CA 1
ATOM 2358 C C . VAL A 1 302 ? 2.492 26.5 -6.762 1 90.56 302 VAL A C 1
ATOM 2360 O O . VAL A 1 302 ? 2.111 25.438 -7.281 1 90.56 302 VAL A O 1
ATOM 2363 N N . HIS A 1 303 ? 3.777 26.609 -6.406 1 87.06 303 HIS A N 1
ATOM 2364 C CA . HIS A 1 303 ? 4.82 25.656 -6.738 1 87.06 303 HIS A CA 1
ATOM 2365 C C . HIS A 1 303 ? 5.086 24.703 -5.574 1 87.06 303 HIS A C 1
ATOM 2367 O O . HIS A 1 303 ? 5.965 23.844 -5.656 1 87.06 303 HIS A O 1
ATOM 2373 N N . ILE A 1 304 ? 4.359 24.859 -4.496 1 87.31 304 ILE A N 1
ATOM 2374 C CA . ILE A 1 304 ? 4.629 24.109 -3.283 1 87.31 304 ILE A CA 1
ATOM 2375 C C . ILE A 1 304 ? 3.701 22.891 -3.219 1 87.31 304 ILE A C 1
ATOM 2377 O O . ILE A 1 304 ? 2.486 23.016 -3.391 1 87.31 304 ILE A O 1
ATOM 2381 N N . GLY A 1 305 ? 4.258 21.688 -2.971 1 79.25 305 GLY A N 1
ATOM 2382 C CA . GLY A 1 305 ? 3.436 20.516 -2.74 1 79.25 305 GLY A CA 1
ATOM 2383 C C . GLY A 1 305 ? 3.688 19.406 -3.744 1 79.25 305 GLY A C 1
ATOM 2384 O O . GLY A 1 305 ? 4.547 19.531 -4.617 1 79.25 305 GLY A O 1
ATOM 2385 N N . GLU A 1 306 ? 2.934 18.25 -3.562 1 71.5 306 GLU A N 1
ATOM 2386 C CA . GLU A 1 306 ? 3.102 17.078 -4.41 1 71.5 306 GLU A CA 1
ATOM 2387 C C . GLU A 1 306 ? 2.318 17.203 -5.711 1 71.5 306 GLU A C 1
ATOM 2389 O O . GLU A 1 306 ? 2.756 16.734 -6.758 1 71.5 306 GLU A O 1
ATOM 2394 N N . ASN A 1 307 ? 1.177 17.875 -5.648 1 76.75 307 ASN A N 1
ATOM 2395 C CA . ASN A 1 307 ? 0.31 18.047 -6.809 1 76.75 307 ASN A CA 1
ATOM 2396 C C . ASN A 1 307 ? 0.286 19.5 -7.273 1 76.75 307 ASN A C 1
ATOM 2398 O O . ASN A 1 307 ? -0.774 20.125 -7.312 1 76.75 307 ASN A O 1
ATOM 2402 N N . ILE A 1 308 ? 1.374 19.922 -7.809 1 80.06 308 ILE A N 1
ATOM 2403 C CA . ILE A 1 308 ? 1.576 21.328 -8.141 1 80.06 308 ILE A CA 1
ATOM 2404 C C . ILE A 1 308 ? 0.665 21.719 -9.297 1 80.06 308 ILE A C 1
ATOM 2406 O O . ILE A 1 308 ? 0.191 22.859 -9.359 1 80.06 308 ILE A O 1
ATOM 2410 N N . GLU A 1 309 ? 0.406 20.766 -10.094 1 81.94 309 GLU A N 1
ATOM 2411 C CA . GLU A 1 309 ? -0.38 21.062 -11.289 1 81.94 309 GLU A CA 1
ATOM 2412 C C . GLU A 1 309 ? -1.816 21.438 -10.93 1 81.94 309 GLU A C 1
ATOM 2414 O O . GLU A 1 309 ? -2.441 22.25 -11.602 1 81.94 309 GLU A O 1
ATOM 2419 N N . THR A 1 310 ? -2.318 20.906 -9.852 1 86.56 310 THR A N 1
ATOM 2420 C CA . THR A 1 310 ? -3.725 21.109 -9.523 1 86.56 310 THR A CA 1
ATOM 2421 C C . THR A 1 310 ? -3.871 22.109 -8.375 1 86.56 310 THR A C 1
ATOM 2423 O O . THR A 1 310 ? -4.98 22.562 -8.07 1 86.56 310 THR A O 1
ATOM 2426 N N . ARG A 1 311 ? -2.785 22.547 -7.789 1 90.38 311 ARG A N 1
ATOM 2427 C CA . ARG A 1 311 ? -2.826 23.359 -6.582 1 90.38 311 ARG A CA 1
ATOM 2428 C C . ARG A 1 311 ? -3.516 24.688 -6.848 1 90.38 311 ARG A C 1
ATOM 2430 O O . ARG A 1 311 ? -4.383 25.109 -6.078 1 90.38 311 ARG A O 1
ATOM 2437 N N . PRO A 1 312 ? -3.178 25.406 -7.973 1 91.88 312 PRO A N 1
ATOM 2438 C CA . PRO A 1 312 ? -3.863 26.688 -8.195 1 91.88 312 PRO A CA 1
ATOM 2439 C C . PRO A 1 312 ? -5.379 26.531 -8.281 1 91.88 312 PRO A C 1
ATOM 2441 O O . PRO A 1 312 ? -6.121 27.359 -7.754 1 91.88 312 PRO A O 1
ATOM 2444 N N . GLY A 1 313 ? -5.809 25.469 -8.93 1 91.81 313 GLY A N 1
ATOM 2445 C CA . GLY A 1 313 ? -7.234 25.203 -9.023 1 91.81 313 GLY A CA 1
ATOM 2446 C C . GLY A 1 313 ? -7.879 24.906 -7.68 1 91.81 313 GLY A C 1
ATOM 2447 O O . GLY A 1 313 ? -8.953 25.438 -7.375 1 91.81 313 GLY A O 1
ATOM 2448 N N . ARG A 1 314 ? -7.266 24.156 -6.859 1 92.44 314 ARG A N 1
ATOM 2449 C CA . ARG A 1 314 ? -7.789 23.812 -5.539 1 92.44 314 ARG A CA 1
ATOM 2450 C C . ARG A 1 314 ? -7.879 25.047 -4.652 1 92.44 314 ARG A C 1
ATOM 2452 O O . ARG A 1 314 ? -8.883 25.266 -3.967 1 92.44 314 ARG A O 1
ATOM 2459 N N . LEU A 1 315 ? -6.777 25.859 -4.684 1 95.06 315 LEU A N 1
ATOM 2460 C CA . LEU A 1 315 ? -6.785 27.078 -3.885 1 95.06 315 LEU A CA 1
ATOM 2461 C C . LEU A 1 315 ? -7.848 28.047 -4.387 1 95.06 315 LEU A C 1
ATOM 2463 O O . LEU A 1 315 ? -8.469 28.75 -3.592 1 95.06 315 LEU A O 1
ATOM 2467 N N . GLY A 1 316 ? -7.969 28.078 -5.715 1 94.38 316 GLY A N 1
ATOM 2468 C CA . GLY A 1 316 ? -9.023 28.906 -6.277 1 94.38 316 GLY A CA 1
ATOM 2469 C C . GLY A 1 316 ? -10.406 28.531 -5.797 1 94.38 316 GLY A C 1
ATOM 2470 O O . GLY A 1 316 ? -11.211 29.391 -5.453 1 94.38 316 GLY A O 1
ATOM 2471 N N . ASN A 1 317 ? -10.703 27.297 -5.785 1 93.12 317 ASN A N 1
ATOM 2472 C CA . ASN A 1 317 ? -11.984 26.797 -5.301 1 93.12 317 ASN A CA 1
ATOM 2473 C C . ASN A 1 317 ? -12.203 27.141 -3.83 1 93.12 317 ASN A C 1
ATOM 2475 O O . ASN A 1 317 ? -13.297 27.531 -3.436 1 93.12 317 ASN A O 1
ATOM 2479 N N . ARG A 1 318 ? -11.203 27.031 -3.064 1 95.44 318 ARG A N 1
ATOM 2480 C CA . ARG A 1 318 ? -11.305 27.344 -1.642 1 95.44 318 ARG A CA 1
ATOM 2481 C C . ARG A 1 318 ? -11.461 28.844 -1.421 1 95.44 318 ARG A C 1
ATOM 2483 O O . ARG A 1 318 ? -12.141 29.266 -0.485 1 95.44 318 ARG A O 1
ATOM 2490 N N . TRP A 1 319 ? -10.742 29.547 -2.287 1 95.94 319 TRP A N 1
ATOM 2491 C CA . TRP A 1 319 ? -10.891 31 -2.234 1 95.94 319 TRP A CA 1
ATOM 2492 C C . TRP A 1 319 ? -12.336 31.406 -2.488 1 95.94 319 TRP A C 1
ATOM 2494 O O . TRP A 1 319 ? -12.852 32.312 -1.824 1 95.94 319 TRP A O 1
ATOM 2504 N N . GLN A 1 320 ? -12.953 30.75 -3.414 1 94.5 320 GLN A N 1
ATOM 2505 C CA . GLN A 1 320 ? -14.367 31 -3.682 1 94.5 320 GLN A CA 1
ATOM 2506 C C . GLN A 1 320 ? -15.227 30.625 -2.479 1 94.5 320 GLN A C 1
ATOM 2508 O O . GLN A 1 320 ? -16.172 31.344 -2.137 1 94.5 320 GLN A O 1
ATOM 2513 N N . GLN A 1 321 ? -14.914 29.562 -1.854 1 93.5 321 GLN A N 1
ATOM 2514 C CA . GLN A 1 321 ? -15.641 29.109 -0.67 1 93.5 321 GLN A CA 1
ATOM 2515 C C . GLN A 1 321 ? -15.539 30.125 0.46 1 93.5 321 GLN A C 1
ATOM 2517 O O . GLN A 1 321 ? -16.469 30.266 1.257 1 93.5 321 GLN A O 1
ATOM 2522 N N . LEU A 1 322 ? -14.445 30.859 0.48 1 95.56 322 LEU A N 1
ATOM 2523 C CA . LEU A 1 322 ? -14.195 31.859 1.517 1 95.56 322 LEU A CA 1
ATOM 2524 C C . LEU A 1 322 ? -14.844 33.188 1.163 1 95.56 322 LEU A C 1
ATOM 2526 O O . LEU A 1 322 ? -14.648 34.188 1.861 1 95.56 322 LEU A O 1
ATOM 2530 N N . GLY A 1 323 ? -15.625 33.219 0.009 1 93 323 GLY A N 1
ATOM 2531 C CA . GLY A 1 323 ? -16.297 34.406 -0.423 1 93 323 GLY A CA 1
ATOM 2532 C C . GLY A 1 323 ? -15.367 35.438 -1.051 1 93 323 GLY A C 1
ATOM 2533 O O . GLY A 1 323 ? -15.688 36.625 -1.117 1 93 323 GLY A O 1
ATOM 2534 N N . GLN A 1 324 ? -14.164 34.969 -1.296 1 93.06 324 GLN A N 1
ATOM 2535 C CA . GLN A 1 324 ? -13.141 35.781 -1.928 1 93.06 324 GLN A CA 1
ATOM 2536 C C . GLN A 1 324 ? -12.852 37.031 -1.093 1 93.06 324 GLN A C 1
ATOM 2538 O O . GLN A 1 324 ? -12.797 38.156 -1.624 1 93.06 324 GLN A O 1
ATOM 2543 N N . ARG A 1 325 ? -12.867 36.812 0.224 1 91.38 325 ARG A N 1
ATOM 2544 C CA . ARG A 1 325 ? -12.547 37.906 1.165 1 91.38 325 ARG A CA 1
ATOM 2545 C C . ARG A 1 325 ? -11.477 37.438 2.156 1 91.38 325 ARG A C 1
ATOM 2547 O O . ARG A 1 325 ? -11.469 36.281 2.59 1 91.38 325 ARG A O 1
ATOM 2554 N N . VAL A 1 326 ? -10.609 38.344 2.414 1 93.88 326 VAL A N 1
ATOM 2555 C CA . VAL A 1 326 ? -9.578 38.062 3.406 1 93.88 326 VAL A CA 1
ATOM 2556 C C . VAL A 1 326 ? -10.094 38.406 4.801 1 93.88 326 VAL A C 1
ATOM 2558 O O . VAL A 1 326 ? -11.055 39.156 4.945 1 93.88 326 VAL A O 1
ATOM 2561 N N . TYR A 1 327 ? -9.469 37.781 5.746 1 92.81 327 TYR A N 1
ATOM 2562 C CA . TYR A 1 327 ? -9.82 38.062 7.137 1 92.81 327 TYR A CA 1
ATOM 2563 C C . TYR A 1 327 ? -9.578 39.531 7.496 1 92.81 327 TYR A C 1
ATOM 2565 O O . TYR A 1 327 ? -8.539 40.094 7.148 1 92.81 327 TYR A O 1
ATOM 2573 N N . SER A 1 328 ? -10.57 40.219 8.008 1 86.88 328 SER A N 1
ATOM 2574 C CA . SER A 1 328 ? -10.5 41.562 8.578 1 86.88 328 SER A CA 1
ATOM 2575 C C . SER A 1 328 ? -10.938 41.562 10.039 1 86.88 328 SER A C 1
ATOM 2577 O O . SER A 1 328 ? -12.07 41.188 10.352 1 86.88 328 SER A O 1
ATOM 2579 N N . PRO A 1 329 ? -9.867 41.781 10.914 1 76.12 329 PRO A N 1
ATOM 2580 C CA . PRO A 1 329 ? -10.211 41.75 12.336 1 76.12 329 PRO A CA 1
ATOM 2581 C C . PRO A 1 329 ? -11.297 42.781 12.68 1 76.12 329 PRO A C 1
ATOM 2583 O O . PRO A 1 329 ? -11.375 43.844 12.055 1 76.12 329 PRO A O 1
ATOM 2586 N N . ALA A 1 330 ? -12.57 42.531 13.055 1 56.84 330 ALA A N 1
ATOM 2587 C CA . ALA A 1 330 ? -13.547 43.5 13.516 1 56.84 330 ALA A CA 1
ATOM 2588 C C . ALA A 1 330 ? -12.883 44.594 14.352 1 56.84 330 ALA A C 1
ATOM 2590 O O . ALA A 1 330 ? -11.992 44.312 15.148 1 56.84 330 ALA A O 1
ATOM 2591 N N . ALA A 1 331 ? -12.781 45.844 13.922 1 46.91 331 ALA A N 1
ATOM 2592 C CA . ALA A 1 331 ? -12.523 47 14.797 1 46.91 331 ALA A CA 1
ATOM 2593 C C . ALA A 1 331 ? -13.148 46.781 16.172 1 46.91 331 ALA A C 1
ATOM 2595 O O . ALA A 1 331 ? -14.289 46.312 16.281 1 46.91 331 ALA A O 1
ATOM 2596 N N . ARG A 1 332 ? -12.328 46.438 17.25 1 41.91 332 ARG A N 1
ATOM 2597 C CA . ARG A 1 332 ? -12.875 46.656 18.594 1 41.91 332 ARG A CA 1
ATOM 2598 C C . ARG A 1 332 ? -13.844 47.844 18.609 1 41.91 332 ARG A C 1
ATOM 2600 O O . ARG A 1 332 ? -13.422 49 18.516 1 41.91 332 ARG A O 1
ATOM 2607 N N . ARG A 1 333 ? -15.047 47.812 18.016 1 32.22 333 ARG A N 1
ATOM 2608 C CA . ARG A 1 333 ? -15.969 48.719 18.703 1 32.22 333 ARG A CA 1
ATOM 2609 C C . ARG A 1 333 ? -16.281 48.219 20.109 1 32.22 333 ARG A C 1
ATOM 2611 O O . ARG A 1 333 ? -16.391 47 20.344 1 32.22 333 ARG A O 1
ATOM 2618 N N . MET B 1 1 ? 46.031 5.691 22.391 1 25.23 1 MET B N 1
ATOM 2619 C CA . MET B 1 1 ? 45.625 7.02 21.953 1 25.23 1 MET B CA 1
ATOM 2620 C C . MET B 1 1 ? 44.812 6.941 20.672 1 25.23 1 MET B C 1
ATOM 2622 O O . MET B 1 1 ? 45.406 6.797 19.578 1 25.23 1 MET B O 1
ATOM 2626 N N . TRP B 1 2 ? 43.75 6.184 20.641 1 27.45 2 TRP B N 1
ATOM 2627 C CA . TRP B 1 2 ? 42.906 5.82 19.516 1 27.45 2 TRP B CA 1
ATOM 2628 C C . TRP B 1 2 ? 42.375 7.066 18.797 1 27.45 2 TRP B C 1
ATOM 2630 O O . TRP B 1 2 ? 41.875 7.996 19.453 1 27.45 2 TRP B O 1
ATOM 2640 N N . GLY B 1 3 ? 43.156 7.547 17.828 1 29.03 3 GLY B N 1
ATOM 2641 C CA . GLY B 1 3 ? 42.812 8.742 17.047 1 29.03 3 GLY B CA 1
ATOM 2642 C C . GLY B 1 3 ? 41.375 8.812 16.641 1 29.03 3 GLY B C 1
ATOM 2643 O O . GLY B 1 3 ? 40.844 7.895 16 1 29.03 3 GLY B O 1
ATOM 2644 N N . MET B 1 4 ? 40.438 9.242 17.5 1 33.38 4 MET B N 1
ATOM 2645 C CA . MET B 1 4 ? 39.062 9.609 17.219 1 33.38 4 MET B CA 1
ATOM 2646 C C . MET B 1 4 ? 38.969 10.383 15.906 1 33.38 4 MET B C 1
ATOM 2648 O O . MET B 1 4 ? 39.5 11.492 15.797 1 33.38 4 MET B O 1
ATOM 2652 N N . GLY B 1 5 ? 39.25 9.758 14.766 1 36.12 5 GLY B N 1
ATOM 2653 C CA . GLY B 1 5 ? 39.125 10.43 13.484 1 36.12 5 GLY B CA 1
ATOM 2654 C C . GLY B 1 5 ? 37.969 11.414 13.438 1 36.12 5 GLY B C 1
ATOM 2655 O O . GLY B 1 5 ? 36.875 11.125 13.93 1 36.12 5 GLY B O 1
ATOM 2656 N N . ASN B 1 6 ? 38.188 12.711 13.516 1 37.97 6 ASN B N 1
ATOM 2657 C CA . ASN B 1 6 ? 37.344 13.914 13.445 1 37.97 6 ASN B CA 1
ATOM 2658 C C . ASN B 1 6 ? 36.312 13.805 12.336 1 37.97 6 ASN B C 1
ATOM 2660 O O . ASN B 1 6 ? 36.656 13.875 11.148 1 37.97 6 ASN B O 1
ATOM 2664 N N . SER B 1 7 ? 35.438 12.891 12.25 1 46.06 7 SER B N 1
ATOM 2665 C CA . SER B 1 7 ? 34.344 12.828 11.289 1 46.06 7 SER B CA 1
ATOM 2666 C C . SER B 1 7 ? 33.75 14.211 11.016 1 46.06 7 SER B C 1
ATOM 2668 O O . SER B 1 7 ? 33.125 14.805 11.875 1 46.06 7 SER B O 1
ATOM 2670 N N . THR B 1 8 ? 34.438 15.172 10.359 1 51.75 8 THR B N 1
ATOM 2671 C CA . THR B 1 8 ? 34.219 16.578 10.023 1 51.75 8 THR B CA 1
ATOM 2672 C C . THR B 1 8 ? 32.906 16.766 9.281 1 51.75 8 THR B C 1
ATOM 2674 O O . THR B 1 8 ? 32.625 16.016 8.344 1 51.75 8 THR B O 1
ATOM 2677 N N . SER B 1 9 ? 31.906 17.297 9.914 1 63.06 9 SER B N 1
ATOM 2678 C CA . SER B 1 9 ? 30.734 17.859 9.25 1 63.06 9 SER B CA 1
ATOM 2679 C C . SER B 1 9 ? 31.109 18.531 7.941 1 63.06 9 SER B C 1
ATOM 2681 O O . SER B 1 9 ? 32.125 19.234 7.859 1 63.06 9 SER B O 1
ATOM 2683 N N . PRO B 1 10 ? 30.516 17.984 6.828 1 68.5 10 PRO B N 1
ATOM 2684 C CA . PRO B 1 10 ? 30.875 18.625 5.559 1 68.5 10 PRO B CA 1
ATOM 2685 C C . PRO B 1 10 ? 30.828 20.156 5.633 1 68.5 10 PRO B C 1
ATOM 2687 O O . PRO B 1 10 ? 30.031 20.703 6.398 1 68.5 10 PRO B O 1
ATOM 2690 N N . SER B 1 11 ? 31.734 20.766 4.969 1 77.38 11 SER B N 1
ATOM 2691 C CA . SER B 1 11 ? 31.781 22.219 4.887 1 77.38 11 SER B CA 1
ATOM 2692 C C . SER B 1 11 ? 30.531 22.781 4.238 1 77.38 11 SER B C 1
ATOM 2694 O O . SER B 1 11 ? 29.797 22.062 3.545 1 77.38 11 SER B O 1
ATOM 2696 N N . ALA B 1 12 ? 30.156 23.891 4.617 1 82.5 12 ALA B N 1
ATOM 2697 C CA . ALA B 1 12 ? 29 24.594 4.023 1 82.5 12 ALA B CA 1
ATOM 2698 C C . ALA B 1 12 ? 29.062 24.531 2.5 1 82.5 12 ALA B C 1
ATOM 2700 O O . ALA B 1 12 ? 28.047 24.359 1.837 1 82.5 12 ALA B O 1
ATOM 2701 N N . SER B 1 13 ? 30.266 24.641 1.992 1 85.44 13 SER B N 1
ATOM 2702 C CA . SER B 1 13 ? 30.453 24.594 0.546 1 85.44 13 SER B CA 1
ATOM 2703 C C . SER B 1 13 ? 30.141 23.203 -0.001 1 85.44 13 SER B C 1
ATOM 2705 O O . SER B 1 13 ? 29.547 23.078 -1.08 1 85.44 13 SER B O 1
ATOM 2707 N N . ALA B 1 14 ? 30.531 22.219 0.698 1 87.88 14 ALA B N 1
ATOM 2708 C CA . ALA B 1 14 ? 30.266 20.844 0.289 1 87.88 14 ALA B CA 1
ATOM 2709 C C . ALA B 1 14 ? 28.766 20.547 0.3 1 87.88 14 ALA B C 1
ATOM 2711 O O . ALA B 1 14 ? 28.25 19.875 -0.593 1 87.88 14 ALA B O 1
ATOM 2712 N N . ILE B 1 15 ? 28.078 21.078 1.229 1 91 15 ILE B N 1
ATOM 2713 C CA . ILE B 1 15 ? 26.625 20.891 1.343 1 91 15 ILE B CA 1
ATOM 2714 C C . ILE B 1 15 ? 25.922 21.594 0.189 1 91 15 ILE B C 1
ATOM 2716 O O . ILE B 1 15 ? 25 21.047 -0.414 1 91 15 ILE B O 1
ATOM 2720 N N . THR B 1 16 ? 26.438 22.766 -0.126 1 92.12 16 THR B N 1
ATOM 2721 C CA . THR B 1 16 ? 25.859 23.531 -1.229 1 92.12 16 THR B CA 1
ATOM 2722 C C . THR B 1 16 ? 26.031 22.781 -2.549 1 92.12 16 THR B C 1
ATOM 2724 O O . THR B 1 16 ? 25.094 22.734 -3.357 1 92.12 16 THR B O 1
ATOM 2727 N N . LYS B 1 17 ? 27.156 22.266 -2.742 1 93.56 17 LYS B N 1
ATOM 2728 C CA . LYS B 1 17 ? 27.391 21.484 -3.957 1 93.56 17 LYS B CA 1
ATOM 2729 C C . LYS B 1 17 ? 26.5 20.266 -4.012 1 93.56 17 LYS B C 1
ATOM 2731 O O . LYS B 1 17 ? 25.906 19.953 -5.059 1 93.56 17 LYS B O 1
ATOM 2736 N N . ALA B 1 18 ? 26.438 19.578 -2.936 1 94.25 18 ALA B N 1
ATOM 2737 C CA . ALA B 1 18 ? 25.594 18.391 -2.863 1 94.25 18 ALA B CA 1
ATOM 2738 C C . ALA B 1 18 ? 24.141 18.719 -3.188 1 94.25 18 ALA B C 1
ATOM 2740 O O . ALA B 1 18 ? 23.453 17.953 -3.879 1 94.25 18 ALA B O 1
ATOM 2741 N N . LEU B 1 19 ? 23.688 19.812 -2.73 1 93.5 19 LEU B N 1
ATOM 2742 C CA . LEU B 1 19 ? 22.312 20.25 -2.957 1 93.5 19 LEU B CA 1
ATOM 2743 C C . LEU B 1 19 ? 22.094 20.641 -4.418 1 93.5 19 LEU B C 1
ATOM 2745 O O . LEU B 1 19 ? 21.031 20.391 -4.977 1 93.5 19 LEU B O 1
ATOM 2749 N N . LYS B 1 20 ? 23.094 21.25 -4.996 1 94.5 20 LYS B N 1
ATOM 2750 C CA . LYS B 1 20 ? 23.016 21.594 -6.414 1 94.5 20 LYS B CA 1
ATOM 2751 C C . LYS B 1 20 ? 22.906 20.328 -7.266 1 94.5 20 LYS B C 1
ATOM 2753 O O . LYS B 1 20 ? 22.125 20.281 -8.219 1 94.5 20 LYS B O 1
ATOM 2758 N N . ASP B 1 21 ? 23.719 19.391 -6.898 1 96.19 21 ASP B N 1
ATOM 2759 C CA . ASP B 1 21 ? 23.672 18.125 -7.602 1 96.19 21 ASP B CA 1
ATOM 2760 C C . ASP B 1 21 ? 22.312 17.438 -7.414 1 96.19 21 ASP B C 1
ATOM 2762 O O . ASP B 1 21 ? 21.781 16.859 -8.352 1 96.19 21 ASP B O 1
ATOM 2766 N N . TYR B 1 22 ? 21.797 17.484 -6.238 1 96 22 TYR B N 1
ATOM 2767 C CA . TYR B 1 22 ? 20.484 16.953 -5.895 1 96 22 TYR B CA 1
ATOM 2768 C C . TYR B 1 22 ? 19.391 17.594 -6.746 1 96 22 TYR B C 1
ATOM 2770 O O . TYR B 1 22 ? 18.594 16.891 -7.383 1 96 22 TYR B O 1
ATOM 2778 N N . ASP B 1 23 ? 19.438 18.844 -6.828 1 93.75 23 ASP B N 1
ATOM 2779 C CA . ASP B 1 23 ? 18.438 19.594 -7.586 1 93.75 23 ASP B CA 1
ATOM 2780 C C . ASP B 1 23 ? 18.547 19.312 -9.078 1 93.75 23 ASP B C 1
ATOM 2782 O O . ASP B 1 23 ? 17.531 19.156 -9.766 1 93.75 23 ASP B O 1
ATOM 2786 N N . ALA B 1 24 ? 19.734 19.234 -9.562 1 95.44 24 ALA B N 1
ATOM 2787 C CA . ALA B 1 24 ? 19.969 18.938 -10.977 1 95.44 24 ALA B CA 1
ATOM 2788 C C . ALA B 1 24 ? 19.438 17.562 -11.352 1 95.44 24 ALA B C 1
ATOM 2790 O O . ALA B 1 24 ? 18.859 17.375 -12.422 1 95.44 24 ALA B O 1
ATOM 2791 N N . TRP B 1 25 ? 19.625 16.656 -10.5 1 96.12 25 TRP B N 1
ATOM 2792 C CA . TRP B 1 25 ? 19.172 15.297 -10.758 1 96.12 25 TRP B CA 1
ATOM 2793 C C . TRP B 1 25 ? 17.641 15.227 -10.773 1 96.12 25 TRP B C 1
ATOM 2795 O O . TRP B 1 25 ? 17.047 14.562 -11.625 1 96.12 25 TRP B O 1
ATOM 2805 N N . LEU B 1 26 ? 17.062 15.859 -9.82 1 93.31 26 LEU B N 1
ATOM 2806 C CA . LEU B 1 26 ? 15.602 15.883 -9.766 1 93.31 26 LEU B CA 1
ATOM 2807 C C . LEU B 1 26 ? 15.016 16.5 -11.031 1 93.31 26 LEU B C 1
ATOM 2809 O O . LEU B 1 26 ? 14 16.016 -11.547 1 93.31 26 LEU B O 1
ATOM 2813 N N . ASP B 1 27 ? 15.68 17.516 -11.516 1 92.88 27 ASP B N 1
ATOM 2814 C CA . ASP B 1 27 ? 15.242 18.172 -12.742 1 92.88 27 ASP B CA 1
ATOM 2815 C C . ASP B 1 27 ? 15.359 17.234 -13.938 1 92.88 27 ASP B C 1
ATOM 2817 O O . ASP B 1 27 ? 14.531 17.281 -14.852 1 92.88 27 ASP B O 1
ATOM 2821 N N . GLU B 1 28 ? 16.359 16.484 -13.938 1 95 28 GLU B N 1
ATOM 2822 C CA . GLU B 1 28 ? 16.625 15.562 -15.039 1 95 28 GLU B CA 1
ATOM 2823 C C . GLU B 1 28 ? 15.719 14.336 -14.953 1 95 28 GLU B C 1
ATOM 2825 O O . GLU B 1 28 ? 15.547 13.617 -15.945 1 95 28 GLU B O 1
ATOM 2830 N N . HIS B 1 29 ? 15.164 14.094 -13.758 1 95.56 29 HIS B N 1
ATOM 2831 C CA . HIS B 1 29 ? 14.352 12.906 -13.531 1 95.56 29 HIS B CA 1
ATOM 2832 C C . HIS B 1 29 ? 13.023 13.258 -12.883 1 95.56 29 HIS B C 1
ATOM 2834 O O . HIS B 1 29 ? 12.703 12.75 -11.805 1 95.56 29 HIS B O 1
ATOM 2840 N N . PRO B 1 30 ? 12.18 13.953 -13.547 1 89.81 30 PRO B N 1
ATOM 2841 C CA . PRO B 1 30 ? 10.93 14.422 -12.938 1 89.81 30 PRO B CA 1
ATOM 2842 C C . PRO B 1 30 ? 9.961 13.281 -12.633 1 89.81 30 PRO B C 1
ATOM 2844 O O . PRO B 1 30 ? 9.109 13.414 -11.742 1 89.81 30 PRO B O 1
ATOM 2847 N N . ALA B 1 31 ? 10.125 12.148 -13.25 1 92.12 31 ALA B N 1
ATOM 2848 C CA . ALA B 1 31 ? 9.18 11.047 -13.07 1 92.12 31 ALA B CA 1
ATOM 2849 C C . ALA B 1 31 ? 9.852 9.859 -12.375 1 92.12 31 ALA B C 1
ATOM 2851 O O . ALA B 1 31 ? 9.398 8.719 -12.508 1 92.12 31 ALA B O 1
ATOM 2852 N N . ALA B 1 32 ? 10.914 10.102 -11.656 1 94.62 32 ALA B N 1
ATOM 2853 C CA . ALA B 1 32 ? 11.719 9.039 -11.07 1 94.62 32 ALA B CA 1
ATOM 2854 C C . ALA B 1 32 ? 10.875 8.156 -10.156 1 94.62 32 ALA B C 1
ATOM 2856 O O . ALA B 1 32 ? 10.992 6.926 -10.188 1 94.62 32 ALA B O 1
ATOM 2857 N N . GLU B 1 33 ? 10.055 8.75 -9.367 1 93.44 33 GLU B N 1
ATOM 2858 C CA . GLU B 1 33 ? 9.234 8.008 -8.414 1 93.44 33 GLU B CA 1
ATOM 2859 C C . GLU B 1 33 ? 8.266 7.074 -9.141 1 93.44 33 GLU B C 1
ATOM 2861 O O . GLU B 1 33 ? 8.234 5.875 -8.867 1 93.44 33 GLU B O 1
ATOM 2866 N N . ARG B 1 34 ? 7.512 7.562 -10.008 1 90.81 34 ARG B N 1
ATOM 2867 C CA . ARG B 1 34 ? 6.504 6.812 -10.75 1 90.81 34 ARG B CA 1
ATOM 2868 C C . ARG B 1 34 ? 7.148 5.73 -11.609 1 90.81 34 ARG B C 1
ATOM 2870 O O . ARG B 1 34 ? 6.699 4.582 -11.617 1 90.81 34 ARG B O 1
ATOM 2877 N N . GLU B 1 35 ? 8.172 6.074 -12.328 1 93.19 35 GLU B N 1
ATOM 2878 C CA . GLU B 1 35 ? 8.828 5.145 -13.242 1 93.19 35 GLU B CA 1
ATOM 2879 C C . GLU B 1 35 ? 9.484 3.996 -12.484 1 93.19 35 GLU B C 1
ATOM 2881 O O . GLU B 1 35 ? 9.453 2.85 -12.93 1 93.19 35 GLU B O 1
ATOM 2886 N N . THR B 1 36 ? 10.102 4.348 -11.367 1 96.25 36 THR B N 1
ATOM 2887 C CA . THR B 1 36 ? 10.727 3.309 -10.555 1 96.25 36 THR B CA 1
ATOM 2888 C C . THR B 1 36 ? 9.672 2.357 -9.984 1 96.25 36 THR B C 1
ATOM 2890 O O . THR B 1 36 ? 9.875 1.142 -9.977 1 96.25 36 THR B O 1
ATOM 2893 N N . LYS B 1 37 ? 8.609 2.883 -9.5 1 95.06 37 LYS B N 1
ATOM 2894 C CA . LYS B 1 37 ? 7.516 2.066 -8.977 1 95.06 37 LYS B CA 1
ATOM 2895 C C . LYS B 1 37 ? 6.996 1.102 -10.039 1 95.06 37 LYS B C 1
ATOM 2897 O O . LYS B 1 37 ? 6.809 -0.087 -9.766 1 95.06 37 LYS B O 1
ATOM 2902 N N . GLU B 1 38 ? 6.75 1.603 -11.211 1 91.5 38 GLU B N 1
ATOM 2903 C CA . GLU B 1 38 ? 6.242 0.789 -12.312 1 91.5 38 GLU B CA 1
ATOM 2904 C C . GLU B 1 38 ? 7.238 -0.303 -12.695 1 91.5 38 GLU B C 1
ATOM 2906 O O . GLU B 1 38 ? 6.844 -1.441 -12.961 1 91.5 38 GLU B O 1
ATOM 2911 N N . LEU B 1 39 ? 8.5 0.075 -12.719 1 92.88 39 LEU B N 1
ATOM 2912 C CA . LEU B 1 39 ? 9.547 -0.878 -13.062 1 92.88 39 LEU B CA 1
ATOM 2913 C C . LEU B 1 39 ? 9.57 -2.043 -12.078 1 92.88 39 LEU B C 1
ATOM 2915 O O . LEU B 1 39 ? 9.578 -3.207 -12.484 1 92.88 39 LEU B O 1
ATOM 2919 N N . VAL B 1 40 ? 9.547 -1.729 -10.805 1 95.5 40 VAL B N 1
ATOM 2920 C CA . VAL B 1 40 ? 9.648 -2.75 -9.766 1 95.5 40 VAL B CA 1
ATOM 2921 C C . VAL B 1 40 ? 8.375 -3.598 -9.758 1 95.5 40 VAL B C 1
ATOM 2923 O O . VAL B 1 40 ? 8.445 -4.828 -9.695 1 95.5 40 VAL B O 1
ATOM 2926 N N . ALA B 1 41 ? 7.262 -2.955 -9.828 1 91.75 41 ALA B N 1
ATOM 2927 C CA . ALA B 1 41 ? 5.992 -3.676 -9.836 1 91.75 41 ALA B CA 1
ATOM 2928 C C . ALA B 1 41 ? 5.906 -4.621 -11.031 1 91.75 41 ALA B C 1
ATOM 2930 O O . ALA B 1 41 ? 5.449 -5.758 -10.898 1 91.75 41 ALA B O 1
ATOM 2931 N N . ALA B 1 42 ? 6.316 -4.172 -12.148 1 86.38 42 ALA B N 1
ATOM 2932 C CA . ALA B 1 42 ? 6.285 -4.984 -13.359 1 86.38 42 ALA B CA 1
ATOM 2933 C C . ALA B 1 42 ? 7.188 -6.207 -13.227 1 86.38 42 ALA B C 1
ATOM 2935 O O . ALA B 1 42 ? 6.832 -7.301 -13.68 1 86.38 42 ALA B O 1
ATOM 2936 N N . ALA B 1 43 ? 8.328 -5.98 -12.695 1 88.12 43 ALA B N 1
ATOM 2937 C CA . ALA B 1 43 ? 9.266 -7.082 -12.516 1 88.12 43 ALA B CA 1
ATOM 2938 C C . ALA B 1 43 ? 8.688 -8.148 -11.586 1 88.12 43 ALA B C 1
ATOM 2940 O O . ALA B 1 43 ? 8.812 -9.344 -11.852 1 88.12 43 ALA B O 1
ATOM 2941 N N . LEU B 1 44 ? 8.086 -7.715 -10.523 1 90.25 44 LEU B N 1
ATOM 2942 C CA . LEU B 1 44 ? 7.512 -8.648 -9.562 1 90.25 44 LEU B CA 1
ATOM 2943 C C . LEU B 1 44 ? 6.301 -9.367 -10.156 1 90.25 44 LEU B C 1
ATOM 2945 O O . LEU B 1 44 ? 6.117 -10.562 -9.945 1 90.25 44 LEU B O 1
ATOM 2949 N N . ASP B 1 45 ? 5.52 -8.633 -10.875 1 85.25 45 ASP B N 1
ATOM 2950 C CA . ASP B 1 45 ? 4.371 -9.211 -11.562 1 85.25 45 ASP B CA 1
ATOM 2951 C C . ASP B 1 45 ? 4.816 -10.25 -12.594 1 85.25 45 ASP B C 1
ATOM 2953 O O . ASP B 1 45 ? 4.207 -11.312 -12.711 1 85.25 45 ASP B O 1
ATOM 2957 N N . ASP B 1 46 ? 5.801 -9.883 -13.312 1 83.94 46 ASP B N 1
ATOM 2958 C CA . ASP B 1 46 ? 6.32 -10.789 -14.336 1 83.94 46 ASP B CA 1
ATOM 2959 C C . ASP B 1 46 ? 6.875 -12.07 -13.711 1 83.94 46 ASP B C 1
ATOM 2961 O O . ASP B 1 46 ? 6.785 -13.148 -14.297 1 83.94 46 ASP B O 1
ATOM 2965 N N . ALA B 1 47 ? 7.48 -11.891 -12.562 1 84.94 47 ALA B N 1
ATOM 2966 C CA . ALA B 1 47 ? 8.023 -13.047 -11.844 1 84.94 47 ALA B CA 1
ATOM 2967 C C . ALA B 1 47 ? 6.906 -13.906 -11.266 1 84.94 47 ALA B C 1
ATOM 2969 O O . ALA B 1 47 ? 7.137 -15.055 -10.875 1 84.94 47 ALA B O 1
ATOM 2970 N N . GLY B 1 48 ? 5.719 -13.359 -11.258 1 84.5 48 GLY B N 1
ATOM 2971 C CA . GLY B 1 48 ? 4.578 -14.086 -10.727 1 84.5 48 GLY B CA 1
ATOM 2972 C C . GLY B 1 48 ? 4.637 -14.273 -9.219 1 84.5 48 GLY B C 1
ATOM 2973 O O . GLY B 1 48 ? 4.105 -15.258 -8.688 1 84.5 48 GLY B O 1
ATOM 2974 N N . ILE B 1 49 ? 5.32 -13.406 -8.531 1 83.81 49 ILE B N 1
ATOM 2975 C CA . ILE B 1 49 ? 5.516 -13.508 -7.09 1 83.81 49 ILE B CA 1
ATOM 2976 C C . ILE B 1 49 ? 4.484 -12.641 -6.367 1 83.81 49 ILE B C 1
ATOM 2978 O O . ILE B 1 49 ? 4.117 -11.57 -6.859 1 83.81 49 ILE B O 1
ATOM 2982 N N . SER B 1 50 ? 4.059 -13.203 -5.195 1 86.19 50 SER B N 1
ATOM 2983 C CA . SER B 1 50 ? 3.07 -12.492 -4.391 1 86.19 50 SER B CA 1
ATOM 2984 C C . SER B 1 50 ? 3.719 -11.367 -3.588 1 86.19 50 SER B C 1
ATOM 2986 O O . SER B 1 50 ? 4.805 -11.547 -3.031 1 86.19 50 SER B O 1
ATOM 2988 N N . PHE B 1 51 ? 3.137 -10.188 -3.576 1 91.25 51 PHE B N 1
ATOM 2989 C CA . PHE B 1 51 ? 3.512 -9.062 -2.736 1 91.25 51 PHE B CA 1
ATOM 2990 C C . PHE B 1 51 ? 2.307 -8.172 -2.457 1 91.25 51 PHE B C 1
ATOM 2992 O O . PHE B 1 51 ? 1.264 -8.305 -3.1 1 91.25 51 PHE B O 1
ATOM 2999 N N . ASP B 1 52 ? 2.375 -7.363 -1.442 1 93.19 52 ASP B N 1
ATOM 3000 C CA . ASP B 1 52 ? 1.287 -6.457 -1.087 1 93.19 52 ASP B CA 1
ATOM 3001 C C . ASP B 1 52 ? 1.371 -5.16 -1.886 1 93.19 52 ASP B C 1
ATOM 3003 O O . ASP B 1 52 ? 0.463 -4.836 -2.652 1 93.19 52 ASP B O 1
ATOM 3007 N N . GLN B 1 53 ? 2.486 -4.449 -1.724 1 93.31 53 GLN B N 1
ATOM 3008 C CA . GLN B 1 53 ? 2.59 -3.15 -2.377 1 93.31 53 GLN B CA 1
ATOM 3009 C C . GLN B 1 53 ? 4.047 -2.791 -2.662 1 93.31 53 GLN B C 1
ATOM 3011 O O . GLN B 1 53 ? 4.953 -3.271 -1.979 1 93.31 53 GLN B O 1
ATOM 3016 N N . VAL B 1 54 ? 4.215 -2.004 -3.732 1 94.62 54 VAL B N 1
ATOM 3017 C CA . VAL B 1 54 ? 5.473 -1.328 -4.027 1 94.62 54 VAL B CA 1
ATOM 3018 C C . VAL B 1 54 ? 5.309 0.178 -3.838 1 94.62 54 VAL B C 1
ATOM 3020 O O . VAL B 1 54 ? 4.359 0.774 -4.355 1 94.62 54 VAL B O 1
ATOM 3023 N N . SER B 1 55 ? 6.137 0.737 -3.049 1 93.94 55 SER B N 1
ATOM 3024 C CA . SER B 1 55 ? 6.137 2.188 -2.889 1 93.94 55 SER B CA 1
ATOM 3025 C C . SER B 1 55 ? 7.527 2.77 -3.113 1 93.94 55 SER B C 1
ATOM 3027 O O . SER B 1 55 ? 8.531 2.105 -2.85 1 93.94 55 SER B O 1
ATOM 3029 N N . VAL B 1 56 ? 7.516 3.936 -3.715 1 94.88 56 VAL B N 1
ATOM 3030 C CA . VAL B 1 56 ? 8.766 4.641 -3.965 1 94.88 56 VAL B CA 1
ATOM 3031 C C . VAL B 1 56 ? 8.688 6.059 -3.402 1 94.88 56 VAL B C 1
ATOM 3033 O O . VAL B 1 56 ? 7.652 6.719 -3.523 1 94.88 56 VAL B O 1
ATOM 3036 N N . ARG B 1 57 ? 9.727 6.43 -2.727 1 88.62 57 ARG B N 1
ATOM 3037 C CA . ARG B 1 57 ? 9.797 7.781 -2.182 1 88.62 57 ARG B CA 1
ATOM 3038 C C . ARG B 1 57 ? 11.141 8.43 -2.506 1 88.62 57 ARG B C 1
ATOM 3040 O O . ARG B 1 57 ? 12.18 7.77 -2.457 1 88.62 57 ARG B O 1
ATOM 3047 N N . LEU B 1 58 ? 11.062 9.688 -2.863 1 91.44 58 LEU B N 1
ATOM 3048 C CA . LEU B 1 58 ? 12.281 10.477 -3.01 1 91.44 58 LEU B CA 1
ATOM 3049 C C . LEU B 1 58 ? 12.602 11.219 -1.719 1 91.44 58 LEU B C 1
ATOM 3051 O O . LEU B 1 58 ? 11.719 11.82 -1.107 1 91.44 58 LEU B O 1
ATOM 3055 N N . LYS B 1 59 ? 13.844 11.055 -1.29 1 88.94 59 LYS B N 1
ATOM 3056 C CA . LYS B 1 59 ? 14.258 11.789 -0.099 1 88.94 59 LYS B CA 1
ATOM 3057 C C . LYS B 1 59 ? 14.102 13.297 -0.3 1 88.94 59 LYS B C 1
ATOM 3059 O O . LYS B 1 59 ? 14.477 13.836 -1.344 1 88.94 59 LYS B O 1
ATOM 3064 N N . ASP B 1 60 ? 13.5 13.945 0.667 1 82.69 60 ASP B N 1
ATOM 3065 C CA . ASP B 1 60 ? 13.32 15.383 0.526 1 82.69 60 ASP B CA 1
ATOM 3066 C C . ASP B 1 60 ? 14.617 16.125 0.835 1 82.69 60 ASP B C 1
ATOM 3068 O O . ASP B 1 60 ? 15.516 15.586 1.473 1 82.69 60 ASP B O 1
ATOM 3072 N N . ARG B 1 61 ? 14.602 17.375 0.376 1 83.06 61 ARG B N 1
ATOM 3073 C CA . ARG B 1 61 ? 15.789 18.219 0.445 1 83.06 61 ARG B CA 1
ATOM 3074 C C . ARG B 1 61 ? 16.266 18.375 1.885 1 83.06 61 ARG B C 1
ATOM 3076 O O . ARG B 1 61 ? 17.453 18.281 2.162 1 83.06 61 ARG B O 1
ATOM 3083 N N . SER B 1 62 ? 15.398 18.625 2.836 1 78.56 62 SER B N 1
ATOM 3084 C CA . SER B 1 62 ? 15.75 18.859 4.234 1 78.56 62 SER B CA 1
ATOM 3085 C C . SER B 1 62 ? 16.297 17.578 4.879 1 78.56 62 SER B C 1
ATOM 3087 O O . SER B 1 62 ? 17.25 17.625 5.645 1 78.56 62 SER B O 1
ATOM 3089 N N . SER B 1 63 ? 15.633 16.469 4.547 1 82.12 63 SER B N 1
ATOM 3090 C CA . SER B 1 63 ? 16.094 15.18 5.074 1 82.12 63 SER B CA 1
ATOM 3091 C C . SER B 1 63 ? 17.484 14.828 4.535 1 82.12 63 SER B C 1
ATOM 3093 O O . SER B 1 63 ? 18.281 14.219 5.238 1 82.12 63 SER B O 1
ATOM 3095 N N . PHE B 1 64 ? 17.719 15.242 3.273 1 89.44 64 PHE B N 1
ATOM 3096 C CA . PHE B 1 64 ? 19.016 14.992 2.658 1 89.44 64 PHE B CA 1
ATOM 3097 C C . PHE B 1 64 ? 20.109 15.773 3.375 1 89.44 64 PHE B C 1
ATOM 3099 O O . PHE B 1 64 ? 21.141 15.203 3.77 1 89.44 64 PHE B O 1
ATOM 3106 N N . VAL B 1 65 ? 19.891 17 3.658 1 86.69 65 VAL B N 1
ATOM 3107 C CA . VAL B 1 65 ? 20.859 17.875 4.332 1 86.69 65 VAL B CA 1
ATOM 3108 C C . VAL B 1 65 ? 21.109 17.344 5.746 1 86.69 65 VAL B C 1
ATOM 3110 O O . VAL B 1 65 ? 22.266 17.312 6.199 1 86.69 65 VAL B O 1
ATOM 3113 N N . ALA B 1 66 ? 20.016 16.969 6.402 1 82.62 66 ALA B N 1
ATOM 3114 C CA . ALA B 1 66 ? 20.125 16.453 7.766 1 82.62 66 ALA B CA 1
ATOM 3115 C C . ALA B 1 66 ? 21.031 15.227 7.816 1 82.62 66 ALA B C 1
ATOM 3117 O O . ALA B 1 66 ? 21.828 15.07 8.742 1 82.62 66 ALA B O 1
ATOM 3118 N N . LYS B 1 67 ? 20.906 14.438 6.855 1 87.75 67 LYS B N 1
ATOM 3119 C CA . LYS B 1 67 ? 21.719 13.227 6.836 1 87.75 67 LYS B CA 1
ATOM 3120 C C . LYS B 1 67 ? 23.172 13.547 6.496 1 87.75 67 LYS B C 1
ATOM 3122 O O . LYS B 1 67 ? 24.094 12.922 7.031 1 87.75 67 LYS B O 1
ATOM 3127 N N . LEU B 1 68 ? 23.406 14.445 5.594 1 89.94 68 LEU B N 1
ATOM 3128 C CA . LEU B 1 68 ? 24.766 14.875 5.258 1 89.94 68 LEU B CA 1
ATOM 3129 C C . LEU B 1 68 ? 25.5 15.375 6.496 1 89.94 68 LEU B C 1
ATOM 3131 O O . LEU B 1 68 ? 26.703 15.164 6.633 1 89.94 68 LEU B O 1
ATOM 3135 N N . LYS B 1 69 ? 24.734 15.953 7.375 1 88.38 69 LYS B N 1
ATOM 3136 C CA . LYS B 1 69 ? 25.312 16.578 8.555 1 88.38 69 LYS B CA 1
ATOM 3137 C C . LYS B 1 69 ? 25.406 15.594 9.711 1 88.38 69 LYS B C 1
ATOM 3139 O O . LYS B 1 69 ? 26.016 15.891 10.75 1 88.38 69 LYS B O 1
ATOM 3144 N N . ASN B 1 70 ? 24.781 14.469 9.562 1 87.06 70 ASN B N 1
ATOM 3145 C CA . ASN B 1 70 ? 24.734 13.492 10.641 1 87.06 70 ASN B CA 1
ATOM 3146 C C . ASN B 1 70 ? 26 12.656 10.711 1 87.06 70 ASN B C 1
ATOM 3148 O O . ASN B 1 70 ? 26.266 11.852 9.82 1 87.06 70 ASN B O 1
ATOM 3152 N N . PRO B 1 71 ? 26.719 12.742 11.766 1 86.25 71 PRO B N 1
ATOM 3153 C CA . PRO B 1 71 ? 27.984 12.008 11.883 1 86.25 71 PRO B CA 1
ATOM 3154 C C . PRO B 1 71 ? 27.781 10.5 11.961 1 86.25 71 PRO B C 1
ATOM 3156 O O . PRO B 1 71 ? 28.734 9.742 11.742 1 86.25 71 PRO B O 1
ATOM 3159 N N . ALA B 1 72 ? 26.625 10.109 12.188 1 82.12 72 ALA B N 1
ATOM 3160 C CA . ALA B 1 72 ? 26.344 8.68 12.273 1 82.12 72 ALA B CA 1
ATOM 3161 C C . ALA B 1 72 ? 26.391 8.023 10.898 1 82.12 72 ALA B C 1
ATOM 3163 O O . ALA B 1 72 ? 26.438 6.797 10.789 1 82.12 72 ALA B O 1
ATOM 3164 N N . TYR B 1 73 ? 26.453 8.836 9.906 1 86.25 73 TYR B N 1
ATOM 3165 C CA . TYR B 1 73 ? 26.5 8.336 8.539 1 86.25 73 TYR B CA 1
ATOM 3166 C C . TYR B 1 73 ? 27.719 8.867 7.797 1 86.25 73 TYR B C 1
ATOM 3168 O O . TYR B 1 73 ? 27.594 9.617 6.828 1 86.25 73 TYR B O 1
ATOM 3176 N N . PRO B 1 74 ? 28.844 8.359 8.078 1 84.5 74 PRO B N 1
ATOM 3177 C CA . PRO B 1 74 ? 30.078 8.883 7.492 1 84.5 74 PRO B CA 1
ATOM 3178 C C . PRO B 1 74 ? 30.172 8.609 5.992 1 84.5 74 PRO B C 1
ATOM 3180 O O . PRO B 1 74 ? 30.891 9.305 5.281 1 84.5 74 PRO B O 1
ATOM 3183 N N . GLU B 1 75 ? 29.484 7.645 5.516 1 83.25 75 GLU B N 1
ATOM 3184 C CA . GLU B 1 75 ? 29.516 7.285 4.102 1 83.25 75 GLU B CA 1
ATOM 3185 C C . GLU B 1 75 ? 28.703 8.266 3.266 1 83.25 75 GLU B C 1
ATOM 3187 O O . GLU B 1 75 ? 28.828 8.305 2.041 1 83.25 75 GLU B O 1
ATOM 3192 N N . TYR B 1 76 ? 27.922 9.039 3.912 1 86.5 76 TYR B N 1
ATOM 3193 C CA . TYR B 1 76 ? 27.031 10.008 3.277 1 86.5 76 TYR B CA 1
ATOM 3194 C C . TYR B 1 76 ? 27.719 11.359 3.143 1 86.5 76 TYR B C 1
ATOM 3196 O O . TYR B 1 76 ? 27.469 12.273 3.93 1 86.5 76 TYR B O 1
ATOM 3204 N N . GLN B 1 77 ? 28.547 11.547 2.074 1 88.06 77 GLN B N 1
ATOM 3205 C CA . GLN B 1 77 ? 29.438 12.703 1.966 1 88.06 77 GLN B CA 1
ATOM 3206 C C . GLN B 1 77 ? 28.922 13.688 0.919 1 88.06 77 GLN B C 1
ATOM 3208 O O . GLN B 1 77 ? 29.172 14.898 1.022 1 88.06 77 GLN B O 1
ATOM 3213 N N . ASP B 1 78 ? 28.375 13.18 -0.068 1 92.81 78 ASP B N 1
ATOM 3214 C CA . ASP B 1 78 ? 27.891 14 -1.178 1 92.81 78 ASP B CA 1
ATOM 3215 C C . ASP B 1 78 ? 26.719 13.328 -1.875 1 92.81 78 ASP B C 1
ATOM 3217 O O . ASP B 1 78 ? 26.172 12.336 -1.378 1 92.81 78 ASP B O 1
ATOM 3221 N N . PHE B 1 79 ? 26.25 13.961 -2.953 1 94.69 79 PHE B N 1
ATOM 3222 C CA . PHE B 1 79 ? 25.094 13.445 -3.676 1 94.69 79 PHE B CA 1
ATOM 3223 C C . PHE B 1 79 ? 25.406 12.086 -4.289 1 94.69 79 PHE B C 1
ATOM 3225 O O . PHE B 1 79 ? 24.562 11.188 -4.277 1 94.69 79 PHE B O 1
ATOM 3232 N N . ALA B 1 80 ? 26.594 11.875 -4.742 1 92 80 ALA B N 1
ATOM 3233 C CA . ALA B 1 80 ? 27 10.641 -5.414 1 92 80 ALA B CA 1
ATOM 3234 C C . ALA B 1 80 ? 27.062 9.477 -4.43 1 92 80 ALA B C 1
ATOM 3236 O O . ALA B 1 80 ? 26.766 8.336 -4.789 1 92 80 ALA B O 1
ATOM 3237 N N . SER B 1 81 ? 27.406 9.773 -3.273 1 91.88 81 SER B N 1
ATOM 3238 C CA . SER B 1 81 ? 27.578 8.711 -2.289 1 91.88 81 SER B CA 1
ATOM 3239 C C . SER B 1 81 ? 26.25 8.336 -1.643 1 91.88 81 SER B C 1
ATOM 3241 O O . SER B 1 81 ? 26.141 7.289 -1.006 1 91.88 81 SER B O 1
ATOM 3243 N N . ALA B 1 82 ? 25.281 9.203 -1.78 1 93.75 82 ALA B N 1
ATOM 3244 C CA . ALA B 1 82 ? 23.969 8.922 -1.203 1 93.75 82 ALA B CA 1
ATOM 3245 C C . ALA B 1 82 ? 23.312 7.715 -1.878 1 93.75 82 ALA B C 1
ATOM 3247 O O . ALA B 1 82 ? 23.266 7.633 -3.107 1 93.75 82 ALA B O 1
ATOM 3248 N N . HIS B 1 83 ? 22.828 6.742 -1.076 1 92.69 83 HIS B N 1
ATOM 3249 C CA . HIS B 1 83 ? 22.266 5.527 -1.658 1 92.69 83 HIS B CA 1
ATOM 3250 C C . HIS B 1 83 ? 20.766 5.457 -1.441 1 92.69 83 HIS B C 1
ATOM 3252 O O . HIS B 1 83 ? 20.109 4.504 -1.877 1 92.69 83 HIS B O 1
ATOM 3258 N N . ASP B 1 84 ? 20.203 6.488 -0.777 1 94.19 84 ASP B N 1
ATOM 3259 C CA . ASP B 1 84 ? 18.797 6.387 -0.414 1 94.19 84 ASP B CA 1
ATOM 3260 C C . ASP B 1 84 ? 18 7.598 -0.909 1 94.19 84 ASP B C 1
ATOM 3262 O O . ASP B 1 84 ? 16.969 7.953 -0.335 1 94.19 84 ASP B O 1
ATOM 3266 N N . ILE B 1 85 ? 18.594 8.289 -1.921 1 95.38 85 ILE B N 1
ATOM 3267 C CA . ILE B 1 85 ? 17.828 9.359 -2.541 1 95.38 85 ILE B CA 1
ATOM 3268 C C . ILE B 1 85 ? 16.516 8.805 -3.098 1 95.38 85 ILE B C 1
ATOM 3270 O O . ILE B 1 85 ? 15.461 9.43 -2.967 1 95.38 85 ILE B O 1
ATOM 3274 N N . VAL B 1 86 ? 16.672 7.633 -3.684 1 96.44 86 VAL B N 1
ATOM 3275 C CA . VAL B 1 86 ? 15.516 6.879 -4.137 1 96.44 86 VAL B CA 1
ATOM 3276 C C . VAL B 1 86 ? 15.289 5.676 -3.227 1 96.44 86 VAL B C 1
ATOM 3278 O O . VAL B 1 86 ? 16.047 4.707 -3.273 1 96.44 86 VAL B O 1
ATOM 3281 N N . GLY B 1 87 ? 14.266 5.77 -2.447 1 96.12 87 GLY B N 1
ATOM 3282 C CA . GLY B 1 87 ? 13.883 4.668 -1.579 1 96.12 87 GLY B CA 1
ATOM 3283 C C . GLY B 1 87 ? 12.727 3.855 -2.119 1 96.12 87 GLY B C 1
ATOM 3284 O O . GLY B 1 87 ? 11.703 4.418 -2.527 1 96.12 87 GLY B O 1
ATOM 3285 N N . ILE B 1 88 ? 12.93 2.537 -2.184 1 96.75 88 ILE B N 1
ATOM 3286 C CA . ILE B 1 88 ? 11.906 1.617 -2.654 1 96.75 88 ILE B CA 1
ATOM 3287 C C . ILE B 1 88 ? 11.477 0.691 -1.518 1 96.75 88 ILE B C 1
ATOM 3289 O O . ILE B 1 88 ? 12.32 0.183 -0.774 1 96.75 88 ILE B O 1
ATOM 3293 N N . ARG B 1 89 ? 10.219 0.506 -1.412 1 95.31 89 ARG B N 1
ATOM 3294 C CA . ARG B 1 89 ? 9.703 -0.422 -0.41 1 95.31 89 ARG B CA 1
ATOM 3295 C C . ARG B 1 89 ? 8.773 -1.452 -1.042 1 95.31 89 ARG B C 1
ATOM 3297 O O . ARG B 1 89 ? 7.875 -1.097 -1.807 1 95.31 89 ARG B O 1
ATOM 3304 N N . VAL B 1 90 ? 9.086 -2.656 -0.746 1 95.5 90 VAL B N 1
ATOM 3305 C CA . VAL B 1 90 ? 8.195 -3.746 -1.135 1 95.5 90 VAL B CA 1
ATOM 3306 C C . VAL B 1 90 ? 7.691 -4.473 0.111 1 95.5 90 VAL B C 1
ATOM 3308 O O . VAL B 1 90 ? 8.484 -4.906 0.948 1 95.5 90 VAL B O 1
ATOM 3311 N N . THR B 1 91 ? 6.391 -4.586 0.21 1 95.5 91 THR B N 1
ATOM 3312 C CA . THR B 1 91 ? 5.824 -5.262 1.372 1 95.5 91 THR B CA 1
ATOM 3313 C C . THR B 1 91 ? 5.172 -6.578 0.967 1 95.5 91 THR B C 1
ATOM 3315 O O . THR B 1 91 ? 4.656 -6.707 -0.146 1 95.5 91 THR B O 1
ATOM 3318 N N . THR B 1 92 ? 5.262 -7.551 1.847 1 93.44 92 THR B N 1
ATOM 3319 C CA . THR B 1 92 ? 4.656 -8.867 1.674 1 93.44 92 THR B CA 1
ATOM 3320 C C . THR B 1 92 ? 3.922 -9.297 2.941 1 93.44 92 THR B C 1
ATOM 3322 O O . THR B 1 92 ? 4.047 -8.648 3.984 1 93.44 92 THR B O 1
ATOM 3325 N N . PHE B 1 93 ? 3.105 -10.32 2.85 1 90 93 PHE B N 1
ATOM 3326 C CA . PHE B 1 93 ? 2.248 -10.656 3.979 1 90 93 PHE B CA 1
ATOM 3327 C C . PHE B 1 93 ? 2.967 -11.594 4.941 1 90 93 PHE B C 1
ATOM 3329 O O . PHE B 1 93 ? 2.627 -11.664 6.125 1 90 93 PHE B O 1
ATOM 3336 N N . HIS B 1 94 ? 3.904 -12.391 4.441 1 88.44 94 HIS B N 1
ATOM 3337 C CA . HIS B 1 94 ? 4.672 -13.242 5.344 1 88.44 94 HIS B CA 1
ATOM 3338 C C . HIS B 1 94 ? 6.141 -13.281 4.938 1 88.44 94 HIS B C 1
ATOM 3340 O O . HIS B 1 94 ? 6.477 -13.062 3.771 1 88.44 94 HIS B O 1
ATOM 3346 N N . SER B 1 95 ? 6.992 -13.57 5.902 1 86.56 95 SER B N 1
ATOM 3347 C CA . SER B 1 95 ? 8.43 -13.344 5.781 1 86.56 95 SER B CA 1
ATOM 3348 C C . SER B 1 95 ? 9.07 -14.352 4.832 1 86.56 95 SER B C 1
ATOM 3350 O O . SER B 1 95 ? 10.125 -14.086 4.262 1 86.56 95 SER B O 1
ATOM 3352 N N . ALA B 1 96 ? 8.461 -15.445 4.621 1 77.94 96 ALA B N 1
ATOM 3353 C CA . ALA B 1 96 ? 9.016 -16.5 3.77 1 77.94 96 ALA B CA 1
ATOM 3354 C C . ALA B 1 96 ? 9.109 -16.031 2.316 1 77.94 96 ALA B C 1
ATOM 3356 O O . ALA B 1 96 ? 9.859 -16.609 1.523 1 77.94 96 ALA B O 1
ATOM 3357 N N . GLU B 1 97 ? 8.383 -15.031 1.974 1 84.88 97 GLU B N 1
ATOM 3358 C CA . GLU B 1 97 ? 8.352 -14.531 0.602 1 84.88 97 GLU B CA 1
ATOM 3359 C C . GLU B 1 97 ? 9.5 -13.555 0.344 1 84.88 97 GLU B C 1
ATOM 3361 O O . GLU B 1 97 ? 9.805 -13.242 -0.808 1 84.88 97 GLU B O 1
ATOM 3366 N N . ILE B 1 98 ? 10.195 -13.133 1.373 1 87.94 98 ILE B N 1
ATOM 3367 C CA . ILE B 1 98 ? 11.18 -12.062 1.27 1 87.94 98 ILE B CA 1
ATOM 3368 C C . ILE B 1 98 ? 12.359 -12.523 0.415 1 87.94 98 ILE B C 1
ATOM 3370 O O . ILE B 1 98 ? 12.883 -11.758 -0.403 1 87.94 98 ILE B O 1
ATOM 3374 N N . GLU B 1 99 ? 12.719 -13.75 0.579 1 84.56 99 GLU B N 1
ATOM 3375 C CA . GLU B 1 99 ? 13.836 -14.266 -0.213 1 84.56 99 GLU B CA 1
ATOM 3376 C C . GLU B 1 99 ? 13.508 -14.25 -1.702 1 84.56 99 GLU B C 1
ATOM 3378 O O . GLU B 1 99 ? 14.367 -13.953 -2.531 1 84.56 99 GLU B O 1
ATOM 3383 N N . GLN B 1 100 ? 12.297 -14.617 -2.008 1 86.44 100 GLN B N 1
ATOM 3384 C CA . GLN B 1 100 ? 11.859 -14.617 -3.398 1 86.44 100 GLN B CA 1
ATOM 3385 C C . GLN B 1 100 ? 11.812 -13.195 -3.955 1 86.44 100 GLN B C 1
ATOM 3387 O O . GLN B 1 100 ? 12.18 -12.961 -5.109 1 86.44 100 GLN B O 1
ATOM 3392 N N . LEU B 1 101 ? 11.375 -12.281 -3.137 1 90.38 101 LEU B N 1
ATOM 3393 C CA . LEU B 1 101 ? 11.336 -10.875 -3.539 1 90.38 101 LEU B CA 1
ATOM 3394 C C . LEU B 1 101 ? 12.742 -10.344 -3.809 1 90.38 101 LEU B C 1
ATOM 3396 O O . LEU B 1 101 ? 12.961 -9.633 -4.785 1 90.38 101 LEU B O 1
ATOM 3400 N N . LEU B 1 102 ? 13.656 -10.727 -2.941 1 89.19 102 LEU B N 1
ATOM 3401 C CA . LEU B 1 102 ? 15.039 -10.297 -3.098 1 89.19 102 LEU B CA 1
ATOM 3402 C C . LEU B 1 102 ? 15.617 -10.789 -4.418 1 89.19 102 LEU B C 1
ATOM 3404 O O . LEU B 1 102 ? 16.297 -10.039 -5.129 1 89.19 102 LEU B O 1
ATOM 3408 N N . ALA B 1 103 ? 15.281 -12.008 -4.715 1 87.88 103 ALA B N 1
ATOM 3409 C CA . ALA B 1 103 ? 15.781 -12.594 -5.953 1 87.88 103 ALA B CA 1
ATOM 3410 C C . ALA B 1 103 ? 15.219 -11.875 -7.176 1 87.88 103 ALA B C 1
ATOM 3412 O O . ALA B 1 103 ? 15.938 -11.617 -8.141 1 87.88 103 ALA B O 1
ATOM 3413 N N . ALA B 1 104 ? 13.961 -11.578 -7.168 1 89.06 104 ALA B N 1
ATOM 3414 C CA . ALA B 1 104 ? 13.328 -10.875 -8.281 1 89.06 104 ALA B CA 1
ATOM 3415 C C . ALA B 1 104 ? 13.883 -9.461 -8.43 1 89.06 104 ALA B C 1
ATOM 3417 O O . ALA B 1 104 ? 14.148 -9 -9.539 1 89.06 104 ALA B O 1
ATOM 3418 N N . VAL B 1 105 ? 14.117 -8.766 -7.32 1 91.81 105 VAL B N 1
ATOM 3419 C CA . VAL B 1 105 ? 14.633 -7.402 -7.316 1 91.81 105 VAL B CA 1
ATOM 3420 C C . VAL B 1 105 ? 16.062 -7.391 -7.848 1 91.81 105 VAL B C 1
ATOM 3422 O O . VAL B 1 105 ? 16.469 -6.445 -8.523 1 91.81 105 VAL B O 1
ATOM 3425 N N . SER B 1 106 ? 16.75 -8.43 -7.641 1 90.44 106 SER B N 1
ATOM 3426 C CA . SER B 1 106 ? 18.156 -8.523 -8.055 1 90.44 106 SER B CA 1
ATOM 3427 C C . SER B 1 106 ? 18.266 -8.609 -9.57 1 90.44 106 SER B C 1
ATOM 3429 O O . SER B 1 106 ? 19.359 -8.414 -10.125 1 90.44 106 SER B O 1
ATOM 3431 N N . THR B 1 107 ? 17.172 -8.867 -10.234 1 88.06 107 THR B N 1
ATOM 3432 C CA . THR B 1 107 ? 17.203 -8.938 -11.695 1 88.06 107 THR B CA 1
ATOM 3433 C C . THR B 1 107 ? 17.109 -7.539 -12.305 1 88.06 107 THR B C 1
ATOM 3435 O O . THR B 1 107 ? 17.438 -7.348 -13.477 1 88.06 107 THR B O 1
ATOM 3438 N N . ILE B 1 108 ? 16.688 -6.574 -11.523 1 90.88 108 ILE B N 1
ATOM 3439 C CA . ILE B 1 108 ? 16.469 -5.242 -12.078 1 90.88 108 ILE B CA 1
ATOM 3440 C C . ILE B 1 108 ? 17.516 -4.277 -11.555 1 90.88 108 ILE B C 1
ATOM 3442 O O . ILE B 1 108 ? 17.781 -3.234 -12.164 1 90.88 108 ILE B O 1
ATOM 3446 N N . PHE B 1 109 ? 18.062 -4.559 -10.398 1 93.69 109 PHE B N 1
ATOM 3447 C CA . PHE B 1 109 ? 19.109 -3.73 -9.805 1 93.69 109 PHE B CA 1
ATOM 3448 C C . PHE B 1 109 ? 20.375 -4.539 -9.586 1 93.69 109 PHE B C 1
ATOM 3450 O O . PHE B 1 109 ? 20.312 -5.695 -9.164 1 93.69 109 PHE B O 1
ATOM 3457 N N . ALA B 1 110 ? 21.516 -3.945 -9.984 1 93.5 110 ALA B N 1
ATOM 3458 C CA . ALA B 1 110 ? 22.781 -4.562 -9.609 1 93.5 110 ALA B CA 1
ATOM 3459 C C . ALA B 1 110 ? 23.047 -4.422 -8.117 1 93.5 110 ALA B C 1
ATOM 3461 O O . ALA B 1 110 ? 23.406 -3.344 -7.641 1 93.5 110 ALA B O 1
ATOM 3462 N N . ILE B 1 111 ? 22.953 -5.488 -7.406 1 90.19 111 ILE B N 1
ATOM 3463 C CA . ILE B 1 111 ? 22.938 -5.434 -5.949 1 90.19 111 ILE B CA 1
ATOM 3464 C C . ILE B 1 111 ? 24.375 -5.266 -5.434 1 90.19 111 ILE B C 1
ATOM 3466 O O . ILE B 1 111 ? 25.281 -5.996 -5.844 1 90.19 111 ILE B O 1
ATOM 3470 N N . ASP B 1 112 ? 24.531 -4.242 -4.602 1 86.56 112 ASP B N 1
ATOM 3471 C CA . ASP B 1 112 ? 25.828 -3.973 -3.959 1 86.56 112 ASP B CA 1
ATOM 3472 C C . ASP B 1 112 ? 25.891 -4.617 -2.576 1 86.56 112 ASP B C 1
ATOM 3474 O O . ASP B 1 112 ? 26.875 -5.285 -2.246 1 86.56 112 ASP B O 1
ATOM 3478 N N . THR B 1 113 ? 24.953 -4.34 -1.807 1 83.06 113 THR B N 1
ATOM 3479 C CA . THR B 1 113 ? 24.953 -4.773 -0.413 1 83.06 113 THR B CA 1
ATOM 3480 C C . THR B 1 113 ? 23.547 -5.141 0.043 1 83.06 113 THR B C 1
ATOM 3482 O O . THR B 1 113 ? 22.578 -4.508 -0.365 1 83.06 113 THR B O 1
ATOM 3485 N N . VAL B 1 114 ? 23.562 -6.219 0.697 1 75.81 114 VAL B N 1
ATOM 3486 C CA . VAL B 1 114 ? 22.328 -6.605 1.375 1 75.81 114 VAL B CA 1
ATOM 3487 C C . VAL B 1 114 ? 22.531 -6.578 2.887 1 75.81 114 VAL B C 1
ATOM 3489 O O . VAL B 1 114 ? 23.469 -7.191 3.402 1 75.81 114 VAL B O 1
ATOM 3492 N N . VAL B 1 115 ? 21.875 -5.617 3.502 1 70 115 VAL B N 1
ATOM 3493 C CA . VAL B 1 115 ? 21.938 -5.551 4.957 1 70 115 VAL B CA 1
ATOM 3494 C C . VAL B 1 115 ? 20.641 -6.078 5.562 1 70 115 VAL B C 1
ATOM 3496 O O . VAL B 1 115 ? 19.547 -5.605 5.219 1 70 115 VAL B O 1
ATOM 3499 N N . ASP B 1 116 ? 20.75 -7.059 6.273 1 63.06 116 ASP B N 1
ATOM 3500 C CA . ASP B 1 116 ? 19.609 -7.609 6.988 1 63.06 116 ASP B CA 1
ATOM 3501 C C . ASP B 1 116 ? 19.484 -6.996 8.383 1 63.06 116 ASP B C 1
ATOM 3503 O O . ASP B 1 116 ? 20.156 -7.434 9.32 1 63.06 116 ASP B O 1
ATOM 3507 N N . LYS B 1 117 ? 18.688 -5.969 8.492 1 58.81 117 LYS B N 1
ATOM 3508 C CA . LYS B 1 117 ? 18.594 -5.227 9.742 1 58.81 117 LYS B CA 1
ATOM 3509 C C . LYS B 1 117 ? 17.828 -6.02 10.805 1 58.81 117 LYS B C 1
ATOM 3511 O O . LYS B 1 117 ? 18.062 -5.836 12 1 58.81 117 LYS B O 1
ATOM 3516 N N . ALA B 1 118 ? 16.938 -6.988 10.398 1 54.53 118 ALA B N 1
ATOM 3517 C CA . ALA B 1 118 ? 16.203 -7.824 11.344 1 54.53 118 ALA B CA 1
ATOM 3518 C C . ALA B 1 118 ? 17.156 -8.727 12.125 1 54.53 118 ALA B C 1
ATOM 3520 O O . ALA B 1 118 ? 17.031 -8.867 13.344 1 54.53 118 ALA B O 1
ATOM 3521 N N . ALA B 1 119 ? 18 -9.172 11.383 1 51.34 119 ALA B N 1
ATOM 3522 C CA . ALA B 1 119 ? 18.953 -10.062 12.023 1 51.34 119 ALA B CA 1
ATOM 3523 C C . ALA B 1 119 ? 19.844 -9.305 13.008 1 51.34 119 ALA B C 1
ATOM 3525 O O . ALA B 1 119 ? 20.172 -9.812 14.078 1 51.34 119 ALA B O 1
ATOM 3526 N N . GLU B 1 120 ? 20.062 -8.031 12.703 1 51 120 GLU B N 1
ATOM 3527 C CA . GLU B 1 120 ? 20.891 -7.211 13.586 1 51 120 GLU B CA 1
ATOM 3528 C C . GLU B 1 120 ? 20.141 -6.859 14.875 1 51 120 GLU B C 1
ATOM 3530 O O . GLU B 1 120 ? 20.719 -6.891 15.961 1 51 120 GLU B O 1
ATOM 3535 N N . THR B 1 121 ? 18.875 -6.574 14.711 1 53.06 121 THR B N 1
ATOM 3536 C CA . THR B 1 121 ? 18.078 -6.199 15.867 1 53.06 121 THR B CA 1
ATOM 3537 C C . THR B 1 121 ? 17.75 -7.422 16.719 1 53.06 121 THR B C 1
ATOM 3539 O O . THR B 1 121 ? 17.828 -7.359 17.953 1 53.06 121 THR B O 1
ATOM 3542 N N . ALA B 1 122 ? 17.391 -8.586 16.031 1 50.5 122 ALA B N 1
ATOM 3543 C CA . ALA B 1 122 ? 17.125 -9.82 16.781 1 50.5 122 ALA B CA 1
ATOM 3544 C C . ALA B 1 122 ? 18.344 -10.219 17.594 1 50.5 122 ALA B C 1
ATOM 3546 O O . ALA B 1 122 ? 18.219 -10.641 18.75 1 50.5 122 ALA B O 1
ATOM 3547 N N . LYS B 1 123 ? 19.406 -10.039 17.016 1 47.12 123 LYS B N 1
ATOM 3548 C CA . LYS B 1 123 ? 20.625 -10.414 17.719 1 47.12 123 LYS B CA 1
ATOM 3549 C C . LYS B 1 123 ? 20.859 -9.531 18.938 1 47.12 123 LYS B C 1
ATOM 3551 O O . LYS B 1 123 ? 21.438 -9.977 19.938 1 47.12 123 LYS B O 1
ATOM 3556 N N . SER B 1 124 ? 20.375 -8.367 18.797 1 46.69 124 SER B N 1
ATOM 3557 C CA . SER B 1 124 ? 20.578 -7.488 19.953 1 46.69 124 SER B CA 1
ATOM 3558 C C . SER B 1 124 ? 19.453 -7.629 20.969 1 46.69 124 SER B C 1
ATOM 3560 O O . SER B 1 124 ? 19.438 -6.922 21.984 1 46.69 124 SER B O 1
ATOM 3562 N N . GLY B 1 125 ? 18.609 -8.609 20.781 1 47.53 125 GLY B N 1
ATOM 3563 C CA . GLY B 1 125 ? 17.5 -8.852 21.703 1 47.53 125 GLY B CA 1
ATOM 3564 C C . GLY B 1 125 ? 16.438 -7.777 21.656 1 47.53 125 GLY B C 1
ATOM 3565 O O . GLY B 1 125 ? 15.617 -7.664 22.562 1 47.53 125 GLY B O 1
ATOM 3566 N N . GLN B 1 126 ? 16.672 -6.918 20.812 1 53.53 126 GLN B N 1
ATOM 3567 C CA . GLN B 1 126 ? 15.703 -5.82 20.734 1 53.53 126 GLN B CA 1
ATOM 3568 C C . GLN B 1 126 ? 14.617 -6.113 19.703 1 53.53 126 GLN B C 1
ATOM 3570 O O . GLN B 1 126 ? 14.836 -6.867 18.766 1 53.53 126 GLN B O 1
ATOM 3575 N N . PHE B 1 127 ? 13.438 -5.902 20.328 1 52.75 127 PHE B N 1
ATOM 3576 C CA . PHE B 1 127 ? 12.336 -6 19.375 1 52.75 127 PHE B CA 1
ATOM 3577 C C . PHE B 1 127 ? 12.438 -4.914 18.312 1 52.75 127 PHE B C 1
ATOM 3579 O O . PHE B 1 127 ? 12.727 -3.756 18.625 1 52.75 127 PHE B O 1
ATOM 3586 N N . GLY B 1 128 ? 13.016 -5.266 17.188 1 53.84 128 GLY B N 1
ATOM 3587 C CA . GLY B 1 128 ? 13.07 -4.309 16.094 1 53.84 128 GLY B CA 1
ATOM 3588 C C . GLY B 1 128 ? 12.922 -4.953 14.734 1 53.84 128 GLY B C 1
ATOM 3589 O O . GLY B 1 128 ? 13.195 -6.145 14.57 1 53.84 128 GLY B O 1
ATOM 3590 N N . TYR B 1 129 ? 11.93 -4.512 13.969 1 54.66 129 TYR B N 1
ATOM 3591 C CA . TYR B 1 129 ? 11.469 -5.168 12.75 1 54.66 129 TYR B CA 1
ATOM 3592 C C . TYR B 1 129 ? 12.609 -5.332 11.75 1 54.66 129 TYR B C 1
ATOM 3594 O O . TYR B 1 129 ? 13.445 -4.43 11.594 1 54.66 129 TYR B O 1
ATOM 3602 N N . ALA B 1 130 ? 13.062 -6.566 11.523 1 57.97 130 ALA B N 1
ATOM 3603 C CA . ALA B 1 130 ? 14 -7.141 10.562 1 57.97 130 ALA B CA 1
ATOM 3604 C C . ALA B 1 130 ? 13.594 -6.812 9.133 1 57.97 130 ALA B C 1
ATOM 3606 O O . ALA B 1 130 ? 12.789 -7.531 8.531 1 57.97 130 ALA B O 1
ATOM 3607 N N . SER B 1 131 ? 13.672 -5.527 8.773 1 72.56 131 SER B N 1
ATOM 3608 C CA . SER B 1 131 ? 13.516 -5.238 7.352 1 72.56 131 SER B CA 1
ATOM 3609 C C . SER B 1 131 ? 14.805 -5.496 6.586 1 72.56 131 SER B C 1
ATOM 3611 O O . SER B 1 131 ? 15.898 -5.379 7.148 1 72.56 131 SER B O 1
ATOM 3613 N N . HIS B 1 132 ? 14.797 -6.266 5.453 1 84.62 132 HIS B N 1
ATOM 3614 C CA . HIS B 1 132 ? 15.93 -6.414 4.551 1 84.62 132 HIS B CA 1
ATOM 3615 C C . HIS B 1 132 ? 16.156 -5.145 3.734 1 84.62 132 HIS B C 1
ATOM 3617 O O . HIS B 1 132 ? 15.273 -4.723 2.982 1 84.62 132 HIS B O 1
ATOM 3623 N N . HIS B 1 133 ? 17.297 -4.508 4.066 1 88.44 133 HIS B N 1
ATOM 3624 C CA . HIS B 1 133 ? 17.719 -3.371 3.254 1 88.44 133 HIS B CA 1
ATOM 3625 C C . HIS B 1 133 ? 18.703 -3.799 2.178 1 88.44 133 HIS B C 1
ATOM 3627 O O . HIS B 1 133 ? 19.766 -4.348 2.49 1 88.44 133 HIS B O 1
ATOM 3633 N N . VAL B 1 134 ? 18.344 -3.508 0.984 1 91.81 134 VAL B N 1
ATOM 3634 C CA . VAL B 1 134 ? 19.172 -3.871 -0.165 1 91.81 134 VAL B CA 1
ATOM 3635 C C . VAL B 1 134 ? 19.609 -2.609 -0.906 1 91.81 134 VAL B C 1
ATOM 3637 O O . VAL B 1 134 ? 18.766 -1.793 -1.301 1 91.81 134 VAL B O 1
ATOM 3640 N N . ILE B 1 135 ? 20.875 -2.383 -0.996 1 93.62 135 ILE B N 1
ATOM 3641 C CA . ILE B 1 135 ? 21.406 -1.275 -1.791 1 93.62 135 ILE B CA 1
ATOM 3642 C C . ILE B 1 135 ? 21.828 -1.785 -3.164 1 93.62 135 ILE B C 1
ATOM 3644 O O . ILE B 1 135 ? 22.578 -2.76 -3.266 1 93.62 135 ILE B O 1
ATOM 3648 N N . GLY B 1 136 ? 21.25 -1.227 -4.191 1 94.19 136 GLY B N 1
ATOM 3649 C CA . GLY B 1 136 ? 21.594 -1.598 -5.555 1 94.19 136 GLY B CA 1
ATOM 3650 C C . GLY B 1 136 ? 21.75 -0.403 -6.477 1 94.19 136 GLY B C 1
ATOM 3651 O O . GLY B 1 136 ? 21.578 0.741 -6.051 1 94.19 136 GLY B O 1
ATOM 3652 N N . HIS B 1 137 ? 22.188 -0.72 -7.676 1 94.88 137 HIS B N 1
ATOM 3653 C CA . HIS B 1 137 ? 22.375 0.318 -8.688 1 94.88 137 HIS B CA 1
ATOM 3654 C C . HIS B 1 137 ? 21.312 0.225 -9.773 1 94.88 137 HIS B C 1
ATOM 3656 O O . HIS B 1 137 ? 21.062 -0.852 -10.32 1 94.88 137 HIS B O 1
ATOM 3662 N N . SER B 1 138 ? 20.656 1.388 -9.984 1 95.38 138 SER B N 1
ATOM 3663 C CA . SER B 1 138 ? 19.703 1.481 -11.078 1 95.38 138 SER B CA 1
ATOM 3664 C C . SER B 1 138 ? 20.344 2.051 -12.336 1 95.38 138 SER B C 1
ATOM 3666 O O . SER B 1 138 ? 20.781 3.207 -12.352 1 95.38 138 SER B O 1
ATOM 3668 N N . SER B 1 139 ? 20.297 1.276 -13.367 1 92.88 139 SER B N 1
ATOM 3669 C CA . SER B 1 139 ? 20.828 1.764 -14.633 1 92.88 139 SER B CA 1
ATOM 3670 C C . SER B 1 139 ? 19.969 2.873 -15.211 1 92.88 139 SER B C 1
ATOM 3672 O O . SER B 1 139 ? 20.469 3.826 -15.805 1 92.88 139 SER B O 1
ATOM 3674 N N . GLN B 1 140 ? 18.734 2.793 -15.039 1 91.62 140 GLN B N 1
ATOM 3675 C CA . GLN B 1 140 ? 17.797 3.773 -15.562 1 91.62 140 GLN B CA 1
ATOM 3676 C C . GLN B 1 140 ? 17.969 5.125 -14.875 1 91.62 140 GLN B C 1
ATOM 3678 O O . GLN B 1 140 ? 17.859 6.172 -15.523 1 91.62 140 GLN B O 1
ATOM 3683 N N . LEU B 1 141 ? 18.25 5.094 -13.602 1 95 141 LEU B N 1
ATOM 3684 C CA . LEU B 1 141 ? 18.344 6.328 -12.828 1 95 141 LEU B CA 1
ATOM 3685 C C . LEU B 1 141 ? 19.781 6.816 -12.75 1 95 141 LEU B C 1
ATOM 3687 O O . LEU B 1 141 ? 20.031 7.969 -12.391 1 95 141 LEU B O 1
ATOM 3691 N N . GLY B 1 142 ? 20.75 5.969 -13.078 1 94.06 142 GLY B N 1
ATOM 3692 C CA . GLY B 1 142 ? 22.156 6.301 -13.016 1 94.06 142 GLY B CA 1
ATOM 3693 C C . GLY B 1 142 ? 22.672 6.508 -11.602 1 94.06 142 GLY B C 1
ATOM 3694 O O . GLY B 1 142 ? 23.531 7.348 -11.367 1 94.06 142 GLY B O 1
ATOM 3695 N N . ARG B 1 143 ? 22.016 5.852 -10.695 1 95.12 143 ARG B N 1
ATOM 3696 C CA . ARG B 1 143 ? 22.453 6.016 -9.312 1 95.12 143 ARG B CA 1
ATOM 3697 C C . ARG B 1 143 ? 22.031 4.828 -8.461 1 95.12 143 ARG B C 1
ATOM 3699 O O . ARG B 1 143 ? 21.297 3.957 -8.922 1 95.12 143 ARG B O 1
ATOM 3706 N N . ARG B 1 144 ? 22.547 4.828 -7.195 1 94.56 144 ARG B N 1
ATOM 3707 C CA . ARG B 1 144 ? 22.188 3.789 -6.234 1 94.56 144 ARG B CA 1
ATOM 3708 C C . ARG B 1 144 ? 20.781 4.008 -5.699 1 94.56 144 ARG B C 1
ATOM 3710 O O . ARG B 1 144 ? 20.312 5.145 -5.613 1 94.56 144 ARG B O 1
ATOM 3717 N N . VAL B 1 145 ? 20.109 2.916 -5.422 1 96.56 145 VAL B N 1
ATOM 3718 C CA . VAL B 1 145 ? 18.797 2.928 -4.793 1 96.56 145 VAL B CA 1
ATOM 3719 C C . VAL B 1 145 ? 18.781 2.008 -3.574 1 96.56 145 VAL B C 1
ATOM 3721 O O . VAL B 1 145 ? 19.609 1.097 -3.477 1 96.56 145 VAL B O 1
ATOM 3724 N N . GLU B 1 146 ? 17.953 2.303 -2.705 1 95.31 146 GLU B N 1
ATOM 3725 C CA . GLU B 1 146 ? 17.766 1.441 -1.541 1 95.31 146 GLU B CA 1
ATOM 3726 C C . GLU B 1 146 ? 16.406 0.772 -1.565 1 95.31 146 GLU B C 1
ATOM 3728 O O . GLU B 1 146 ? 15.375 1.446 -1.691 1 95.31 146 GLU B O 1
ATOM 3733 N N . VAL B 1 147 ? 16.406 -0.593 -1.462 1 95.38 147 VAL B N 1
ATOM 3734 C CA . VAL B 1 147 ? 15.172 -1.362 -1.455 1 95.38 147 VAL B CA 1
ATOM 3735 C C . VAL B 1 147 ? 14.953 -1.981 -0.076 1 95.38 147 VAL B C 1
ATOM 3737 O O . VAL B 1 147 ? 15.812 -2.719 0.421 1 95.38 147 VAL B O 1
ATOM 3740 N N . GLN B 1 148 ? 13.883 -1.65 0.441 1 93.38 148 GLN B N 1
ATOM 3741 C CA . GLN B 1 148 ? 13.492 -2.264 1.705 1 93.38 148 GLN B CA 1
ATOM 3742 C C . GLN B 1 148 ? 12.43 -3.338 1.49 1 93.38 148 GLN B C 1
ATOM 3744 O O . GLN B 1 148 ? 11.383 -3.072 0.903 1 93.38 148 GLN B O 1
ATOM 3749 N N . LEU B 1 149 ? 12.688 -4.516 1.915 1 93.56 149 LEU B N 1
ATOM 3750 C CA . LEU B 1 149 ? 11.75 -5.637 1.863 1 93.56 149 LEU B CA 1
ATOM 3751 C C . LEU B 1 149 ? 11.25 -5.988 3.26 1 93.56 149 LEU B C 1
ATOM 3753 O O . LEU B 1 149 ? 12.039 -6.344 4.137 1 93.56 149 LEU B O 1
ATOM 3757 N N . ARG B 1 150 ? 9.922 -5.863 3.459 1 92.38 150 ARG B N 1
ATOM 3758 C CA . ARG B 1 150 ? 9.367 -6.113 4.785 1 92.38 150 ARG B CA 1
ATOM 3759 C C . ARG B 1 150 ? 7.949 -6.672 4.688 1 92.38 150 ARG B C 1
ATOM 3761 O O . ARG B 1 150 ? 7.32 -6.609 3.627 1 92.38 150 ARG B O 1
ATOM 3768 N N . THR B 1 151 ? 7.508 -7.328 5.805 1 94.12 151 THR B N 1
ATOM 3769 C CA . THR B 1 151 ? 6.105 -7.715 5.871 1 94.12 151 THR B CA 1
ATOM 3770 C C . THR B 1 151 ? 5.215 -6.492 6.078 1 94.12 151 THR B C 1
ATOM 3772 O O . THR B 1 151 ? 5.684 -5.449 6.535 1 94.12 151 THR B O 1
ATOM 3775 N N . VAL B 1 152 ? 3.979 -6.602 5.707 1 95 152 VAL B N 1
ATOM 3776 C CA . VAL B 1 152 ? 3.02 -5.523 5.906 1 95 152 VAL B CA 1
ATOM 3777 C C . VAL B 1 152 ? 2.973 -5.141 7.387 1 95 152 VAL B C 1
ATOM 3779 O O . VAL B 1 152 ? 2.865 -3.959 7.723 1 95 152 VAL B O 1
ATOM 3782 N N . LEU B 1 153 ? 3.078 -6.141 8.289 1 94.62 153 LEU B N 1
ATOM 3783 C CA . LEU B 1 153 ? 3.043 -5.879 9.727 1 94.62 153 LEU B CA 1
ATOM 3784 C C . LEU B 1 153 ? 4.262 -5.07 10.156 1 94.62 153 LEU B C 1
ATOM 3786 O O . LEU B 1 153 ? 4.133 -4.098 10.906 1 94.62 153 LEU B O 1
ATOM 3790 N N . GLN B 1 154 ? 5.387 -5.465 9.695 1 91.81 154 GLN B N 1
ATOM 3791 C CA . GLN B 1 154 ? 6.609 -4.719 9.977 1 91.81 154 GLN B CA 1
ATOM 3792 C C . GLN B 1 154 ? 6.531 -3.301 9.422 1 91.81 154 GLN B C 1
ATOM 3794 O O . GLN B 1 154 ? 7.008 -2.354 10.055 1 91.81 154 GLN B O 1
ATOM 3799 N N . HIS B 1 155 ? 6.008 -3.223 8.258 1 93 155 HIS B N 1
ATOM 3800 C CA . HIS B 1 155 ? 5.812 -1.919 7.633 1 93 155 HIS B CA 1
ATOM 3801 C C . HIS B 1 155 ? 4.949 -1.015 8.508 1 93 155 HIS B C 1
ATOM 3803 O O . HIS B 1 155 ? 5.277 0.158 8.703 1 93 155 HIS B O 1
ATOM 3809 N N . ALA B 1 156 ? 3.873 -1.56 9.031 1 93.56 156 ALA B N 1
ATOM 3810 C CA . ALA B 1 156 ? 2.975 -0.785 9.891 1 93.56 156 ALA B CA 1
ATOM 3811 C C . ALA B 1 156 ? 3.721 -0.211 11.086 1 93.56 156 ALA B C 1
ATOM 3813 O O . ALA B 1 156 ? 3.576 0.971 11.406 1 93.56 156 ALA B O 1
ATOM 3814 N N . TRP B 1 157 ? 4.504 -1.018 11.672 1 91.88 157 TRP B N 1
ATOM 3815 C CA . TRP B 1 157 ? 5.25 -0.596 12.852 1 91.88 157 TRP B CA 1
ATOM 3816 C C . TRP B 1 157 ? 6.266 0.488 12.5 1 91.88 157 TRP B C 1
ATOM 3818 O O . TRP B 1 157 ? 6.332 1.522 13.164 1 91.88 157 TRP B O 1
ATOM 3828 N N . ALA B 1 158 ? 7.031 0.233 11.484 1 89.75 158 ALA B N 1
ATOM 3829 C CA . ALA B 1 158 ? 8.117 1.132 11.109 1 89.75 158 ALA B CA 1
ATOM 3830 C C . ALA B 1 158 ? 7.582 2.504 10.711 1 89.75 158 ALA B C 1
ATOM 3832 O O . ALA B 1 158 ? 8.133 3.531 11.109 1 89.75 158 ALA B O 1
ATOM 3833 N N . GLU B 1 159 ? 6.574 2.463 9.898 1 89.75 159 GLU B N 1
ATOM 3834 C CA . GLU B 1 159 ? 6.008 3.723 9.422 1 89.75 159 GLU B CA 1
ATOM 3835 C C . GLU B 1 159 ? 5.359 4.5 10.562 1 89.75 159 GLU B C 1
ATOM 3837 O O .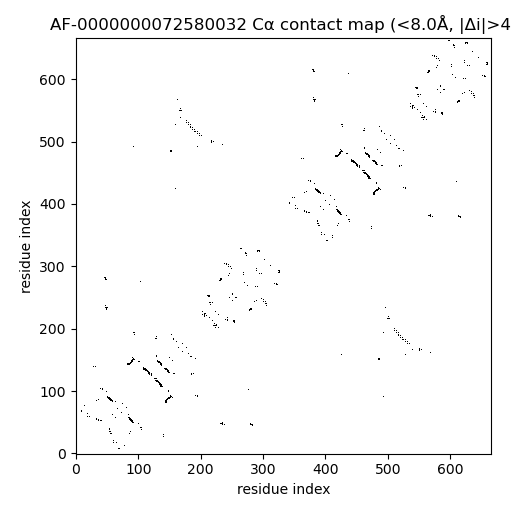 GLU B 1 159 ? 5.477 5.727 10.633 1 89.75 159 GLU B O 1
ATOM 3842 N N . PHE B 1 160 ? 4.668 3.836 11.375 1 90.06 160 PHE B N 1
ATOM 3843 C CA . PHE B 1 160 ? 4.016 4.496 12.5 1 90.06 160 PHE B CA 1
ATOM 3844 C C . PHE B 1 160 ? 5.047 5.094 13.453 1 90.06 160 PHE B C 1
ATOM 3846 O O . PHE B 1 160 ? 4.895 6.23 13.906 1 90.06 160 PHE B O 1
ATOM 3853 N N . GLU B 1 161 ? 6.008 4.281 13.766 1 87.88 161 GLU B N 1
ATOM 3854 C CA . GLU B 1 161 ? 7.062 4.777 14.648 1 87.88 161 GLU B CA 1
ATOM 3855 C C . GLU B 1 161 ? 7.746 6.008 14.047 1 87.88 161 GLU B C 1
ATOM 3857 O O . GLU B 1 161 ? 7.977 6.996 14.75 1 87.88 161 GLU B O 1
ATOM 3862 N N . HIS B 1 162 ? 8.07 5.93 12.82 1 83.31 162 HIS B N 1
ATOM 3863 C CA . HIS B 1 162 ? 8.703 7.047 12.141 1 83.31 162 HIS B CA 1
ATOM 3864 C C . HIS B 1 162 ? 7.832 8.297 12.188 1 83.31 162 HIS B C 1
ATOM 3866 O O . HIS B 1 162 ? 8.312 9.383 12.516 1 83.31 162 HIS B O 1
ATOM 3872 N N . ASP B 1 163 ? 6.621 8.133 11.836 1 83.69 163 ASP B N 1
ATOM 3873 C CA . ASP B 1 163 ? 5.684 9.25 11.805 1 83.69 163 ASP B CA 1
ATOM 3874 C C . ASP B 1 163 ? 5.543 9.891 13.188 1 83.69 163 ASP B C 1
ATOM 3876 O O . ASP B 1 163 ? 5.539 11.117 13.312 1 83.69 163 ASP B O 1
ATOM 3880 N N . MET B 1 164 ? 5.402 9.062 14.195 1 82.81 164 MET B N 1
ATOM 3881 C CA . MET B 1 164 ? 5.207 9.547 15.562 1 82.81 164 MET B CA 1
ATOM 3882 C C . MET B 1 164 ? 6.461 10.242 16.078 1 82.81 164 MET B C 1
ATOM 3884 O O . MET B 1 164 ? 6.375 11.281 16.734 1 82.81 164 MET B O 1
ATOM 3888 N N . ARG B 1 165 ? 7.578 9.695 15.766 1 78.31 165 ARG B N 1
ATOM 3889 C CA . ARG B 1 165 ? 8.82 10.273 16.25 1 78.31 165 ARG B CA 1
ATOM 3890 C C . ARG B 1 165 ? 9.18 11.547 15.492 1 78.31 165 ARG B C 1
ATOM 3892 O O . ARG B 1 165 ? 9.758 12.477 16.047 1 78.31 165 ARG B O 1
ATOM 3899 N N . TYR B 1 166 ? 8.875 11.531 14.305 1 74.25 166 TYR B N 1
ATOM 3900 C CA . TYR B 1 166 ? 9.125 12.719 13.484 1 74.25 166 TYR B CA 1
ATOM 3901 C C . TYR B 1 166 ? 8.281 13.898 13.953 1 74.25 166 TYR B C 1
ATOM 3903 O O . TYR B 1 166 ? 8.797 15 14.125 1 74.25 166 TYR B O 1
ATOM 3911 N N . LYS B 1 167 ? 7.047 13.641 14.141 1 75.44 167 LYS B N 1
ATOM 3912 C CA . LYS B 1 167 ? 6.102 14.703 14.469 1 75.44 167 LYS B CA 1
ATOM 3913 C C . LYS B 1 167 ? 6.258 15.133 15.93 1 75.44 167 LYS B C 1
ATOM 3915 O O . LYS B 1 167 ? 5.859 16.234 16.297 1 75.44 167 LYS B O 1
ATOM 3920 N N . ASN B 1 168 ? 6.859 14.148 16.656 1 76.75 168 ASN B N 1
ATOM 3921 C CA . ASN B 1 168 ? 6.98 14.398 18.094 1 76.75 168 ASN B CA 1
ATOM 3922 C C . ASN B 1 168 ? 8.367 14.031 18.609 1 76.75 168 ASN B C 1
ATOM 3924 O O . ASN B 1 168 ? 8.508 13.156 19.469 1 76.75 168 ASN B O 1
ATOM 3928 N N . PRO B 1 169 ? 9.336 14.773 18.156 1 71.38 169 PRO B N 1
ATOM 3929 C CA . PRO B 1 169 ? 10.711 14.43 18.547 1 71.38 169 PRO B CA 1
ATOM 3930 C C . PRO B 1 169 ? 10.922 14.492 20.062 1 71.38 169 PRO B C 1
ATOM 3932 O O . PRO B 1 169 ? 11.75 13.758 20.594 1 71.38 169 PRO B O 1
ATOM 3935 N N . GLU B 1 170 ? 10.227 15.289 20.703 1 71.38 170 GLU B N 1
ATOM 3936 C CA . GLU B 1 170 ? 10.367 15.438 22.156 1 71.38 170 GLU B CA 1
ATOM 3937 C C . GLU B 1 170 ? 9.898 14.188 22.891 1 71.38 170 GLU B C 1
ATOM 3939 O O . GLU B 1 170 ? 10.227 13.992 24.062 1 71.38 170 GLU B O 1
ATOM 3944 N N . MET B 1 171 ? 9.125 13.508 22.203 1 72.12 171 MET B N 1
ATOM 3945 C CA . MET B 1 171 ? 8.578 12.305 22.844 1 72.12 171 MET B CA 1
ATOM 3946 C C . MET B 1 171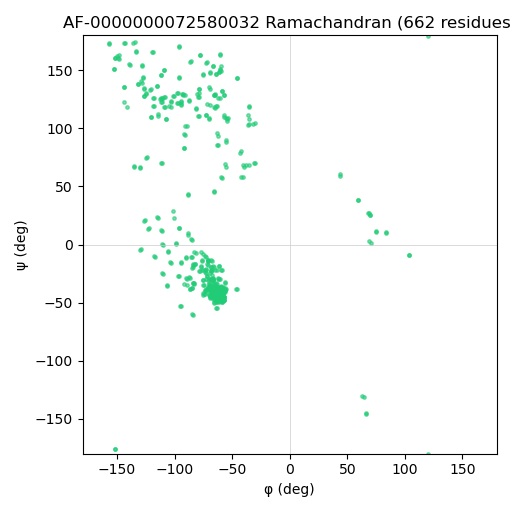 ? 9.562 11.141 22.734 1 72.12 171 MET B C 1
ATOM 3948 O O . MET B 1 171 ? 9.344 10.086 23.328 1 72.12 171 MET B O 1
ATOM 3952 N N . SER B 1 172 ? 10.602 11.492 21.969 1 72.88 172 SER B N 1
ATOM 3953 C CA . SER B 1 172 ? 11.641 10.469 21.953 1 72.88 172 SER B CA 1
ATOM 3954 C C . SER B 1 172 ? 12.281 10.297 23.328 1 72.88 172 SER B C 1
ATOM 3956 O O . SER B 1 172 ? 12.688 11.281 23.953 1 72.88 172 SER B O 1
ATOM 3958 N N . GLY B 1 173 ? 12.18 9.133 23.938 1 76.19 173 GLY B N 1
ATOM 3959 C CA . GLY B 1 173 ? 12.688 8.875 25.281 1 76.19 173 GLY B CA 1
ATOM 3960 C C . GLY B 1 173 ? 11.602 8.844 26.328 1 76.19 173 GLY B C 1
ATOM 3961 O O . GLY B 1 173 ? 11.875 8.539 27.5 1 76.19 173 GLY B O 1
ATOM 3962 N N . ASN B 1 174 ? 10.391 9.25 25.891 1 84.5 174 ASN B N 1
ATOM 3963 C CA . ASN B 1 174 ? 9.281 9.07 26.828 1 84.5 174 ASN B CA 1
ATOM 3964 C C . ASN B 1 174 ? 9.039 7.598 27.125 1 84.5 174 ASN B C 1
ATOM 3966 O O . ASN B 1 174 ? 8.734 6.816 26.219 1 84.5 174 ASN B O 1
ATOM 3970 N N . PRO B 1 175 ? 9.164 7.246 28.359 1 88.5 175 PRO B N 1
ATOM 3971 C CA . PRO B 1 175 ? 9.141 5.824 28.703 1 88.5 175 PRO B CA 1
ATOM 3972 C C . PRO B 1 175 ? 7.824 5.148 28.328 1 88.5 175 PRO B C 1
ATOM 3974 O O . PRO B 1 175 ? 7.816 3.982 27.922 1 88.5 175 PRO B O 1
ATOM 3977 N N . GLU B 1 176 ? 6.727 5.867 28.578 1 89.5 176 GLU B N 1
ATOM 3978 C CA . GLU B 1 176 ? 5.426 5.281 28.266 1 89.5 176 GLU B CA 1
ATOM 3979 C C . GLU B 1 176 ? 5.285 5.008 26.766 1 89.5 176 GLU B C 1
ATOM 3981 O O . GLU B 1 176 ? 4.781 3.953 26.375 1 89.5 176 GLU B O 1
ATOM 3986 N N . VAL B 1 177 ? 5.68 5.934 25.984 1 89.69 177 VAL B N 1
ATOM 3987 C CA . VAL B 1 177 ? 5.617 5.801 24.531 1 89.69 177 VAL B CA 1
ATOM 3988 C C . VAL B 1 177 ? 6.582 4.711 24.062 1 89.69 177 VAL B C 1
ATOM 3990 O O . VAL B 1 177 ? 6.215 3.85 23.266 1 89.69 177 VAL B O 1
ATOM 3993 N N . ASP B 1 178 ? 7.773 4.715 24.594 1 89.44 178 ASP B N 1
ATOM 3994 C CA . ASP B 1 178 ? 8.773 3.721 24.234 1 89.44 178 ASP B CA 1
ATOM 3995 C C . ASP B 1 178 ? 8.312 2.312 24.594 1 89.44 178 ASP B C 1
ATOM 3997 O O . ASP B 1 178 ? 8.523 1.367 23.828 1 89.44 178 ASP B O 1
ATOM 4001 N N . ARG B 1 179 ? 7.746 2.205 25.75 1 90.88 179 ARG B N 1
ATOM 4002 C CA . ARG B 1 179 ? 7.23 0.91 26.188 1 90.88 179 ARG B CA 1
ATOM 4003 C C . ARG B 1 179 ? 6.125 0.42 25.25 1 90.88 179 ARG B C 1
ATOM 4005 O O . ARG B 1 179 ? 6.09 -0.756 24.891 1 90.88 179 ARG B O 1
ATOM 4012 N N . ALA B 1 180 ? 5.223 1.286 24.906 1 92.5 180 ALA B N 1
ATOM 4013 C CA . ALA B 1 180 ? 4.129 0.922 24.016 1 92.5 180 ALA B CA 1
ATOM 4014 C C . ALA B 1 180 ? 4.656 0.477 22.656 1 92.5 180 ALA B C 1
ATOM 4016 O O . ALA B 1 180 ? 4.152 -0.487 22.078 1 92.5 180 ALA B O 1
ATOM 4017 N N . PHE B 1 181 ? 5.66 1.153 22.156 1 91.06 181 PHE B N 1
ATOM 4018 C CA . PHE B 1 181 ? 6.277 0.759 20.891 1 91.06 181 PHE B CA 1
ATOM 4019 C C . PHE B 1 181 ? 6.918 -0.619 21.016 1 91.06 181 PHE B C 1
ATOM 4021 O O . PHE B 1 181 ? 6.824 -1.434 20.094 1 91.06 181 PHE B O 1
ATOM 4028 N N . THR B 1 182 ? 7.574 -0.867 22.094 1 91.06 182 THR B N 1
ATOM 4029 C CA . THR B 1 182 ? 8.219 -2.156 22.312 1 91.06 182 THR B CA 1
ATOM 4030 C C . THR B 1 182 ? 7.184 -3.275 22.375 1 91.06 182 THR B C 1
ATOM 4032 O O . THR B 1 182 ? 7.383 -4.348 21.812 1 91.06 182 THR B O 1
ATOM 4035 N N . LEU B 1 183 ? 6.133 -3.014 23.125 1 92.56 183 LEU B N 1
ATOM 4036 C CA . LEU B 1 183 ? 5.055 -3.99 23.219 1 92.56 183 LEU B CA 1
ATOM 4037 C C . LEU B 1 183 ? 4.461 -4.277 21.844 1 92.56 183 LEU B C 1
ATOM 4039 O O . LEU B 1 183 ? 4.238 -5.438 21.484 1 92.56 183 LEU B O 1
ATOM 4043 N N . ALA B 1 184 ? 4.195 -3.258 21.078 1 93.75 184 ALA B N 1
ATOM 4044 C CA . ALA B 1 184 ? 3.656 -3.422 19.734 1 93.75 184 ALA B CA 1
ATOM 4045 C C . ALA B 1 184 ? 4.598 -4.25 18.859 1 93.75 184 ALA B C 1
ATOM 4047 O O . ALA B 1 184 ? 4.152 -5.109 18.094 1 93.75 184 ALA B O 1
ATOM 4048 N N . ALA B 1 185 ? 5.879 -3.973 18.984 1 92.06 185 ALA B N 1
ATOM 4049 C CA . ALA B 1 185 ? 6.871 -4.719 18.203 1 92.06 18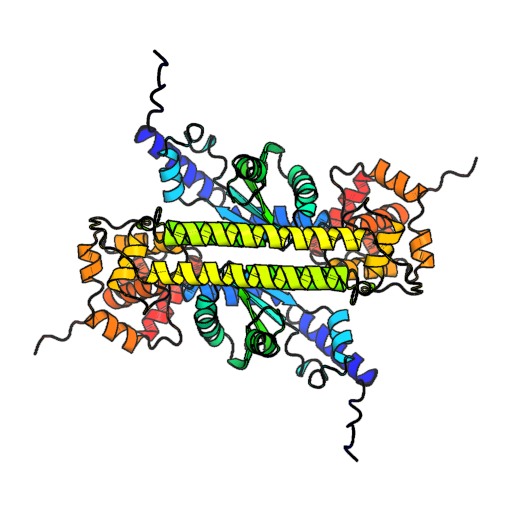5 ALA B CA 1
ATOM 4050 C C . ALA B 1 185 ? 6.805 -6.211 18.531 1 92.06 185 ALA B C 1
ATOM 4052 O O . ALA B 1 185 ? 6.859 -7.047 17.625 1 92.06 185 ALA B O 1
ATOM 4053 N N . GLY B 1 186 ? 6.762 -6.484 19.797 1 92.62 186 GLY B N 1
ATOM 4054 C CA . GLY B 1 186 ? 6.664 -7.875 20.203 1 92.62 186 GLY B CA 1
ATOM 4055 C C . GLY B 1 186 ? 5.414 -8.562 19.688 1 92.62 186 GLY B C 1
ATOM 4056 O O . GLY B 1 186 ? 5.473 -9.703 19.219 1 92.62 186 GLY B O 1
ATOM 4057 N N . LEU B 1 187 ? 4.285 -7.914 19.781 1 94.5 187 LEU B N 1
ATOM 4058 C CA . LEU B 1 187 ? 3.008 -8.453 19.328 1 94.5 187 LEU B CA 1
ATOM 4059 C C . LEU B 1 187 ? 3.027 -8.68 17.812 1 94.5 187 LEU B C 1
ATOM 4061 O O . LEU B 1 187 ? 2.553 -9.711 17.344 1 94.5 187 LEU B O 1
ATOM 4065 N N . ILE B 1 188 ? 3.568 -7.773 17.094 1 93.5 188 ILE B N 1
ATOM 4066 C CA . ILE B 1 188 ? 3.645 -7.844 15.641 1 93.5 188 ILE B CA 1
ATOM 4067 C C . ILE B 1 188 ? 4.566 -8.984 15.227 1 93.5 188 ILE B C 1
ATOM 4069 O O . ILE B 1 188 ? 4.266 -9.727 14.281 1 93.5 188 ILE B O 1
ATOM 4073 N N . GLU B 1 189 ? 5.664 -9.125 15.93 1 91.81 189 GLU B N 1
ATOM 4074 C CA . GLU B 1 189 ? 6.57 -10.234 15.648 1 91.81 189 GLU B CA 1
ATOM 4075 C C . GLU B 1 189 ? 5.863 -11.578 15.82 1 91.81 189 GLU B C 1
ATOM 4077 O O . GLU B 1 189 ? 6.023 -12.484 15 1 91.81 189 GLU B O 1
ATOM 4082 N N . LEU B 1 190 ? 5.129 -11.688 16.875 1 93.69 190 LEU B N 1
ATOM 4083 C CA . LEU B 1 190 ? 4.398 -12.922 17.125 1 93.69 190 LEU B CA 1
ATOM 4084 C C . LEU B 1 190 ? 3.32 -13.148 16.078 1 93.69 190 LEU B C 1
ATOM 4086 O O . LEU B 1 190 ? 3.072 -14.289 15.664 1 93.69 190 LEU B O 1
ATOM 4090 N N . ALA B 1 191 ? 2.666 -12.102 15.656 1 93.88 191 ALA B N 1
ATOM 4091 C CA . ALA B 1 191 ? 1.668 -12.219 14.594 1 93.88 191 ALA B CA 1
ATOM 4092 C C . ALA B 1 191 ? 2.307 -12.68 13.289 1 93.88 191 ALA B C 1
ATOM 4094 O O . ALA B 1 191 ? 1.765 -13.547 12.594 1 93.88 191 ALA B O 1
ATOM 4095 N N . ASP B 1 192 ? 3.459 -12.117 12.93 1 93.31 192 ASP B N 1
ATOM 4096 C CA . ASP B 1 192 ? 4.199 -12.547 11.75 1 93.31 192 ASP B CA 1
ATOM 4097 C C . ASP B 1 192 ? 4.535 -14.031 11.828 1 93.31 192 ASP B C 1
ATOM 4099 O O . ASP B 1 192 ? 4.488 -14.734 10.82 1 93.31 192 ASP B O 1
ATOM 4103 N N . GLU B 1 193 ? 4.875 -14.477 13.023 1 93.69 193 GLU B N 1
ATOM 4104 C CA . GLU B 1 193 ? 5.195 -15.891 13.203 1 93.69 193 GLU B CA 1
ATOM 4105 C C . GLU B 1 193 ? 3.982 -16.766 12.93 1 93.69 193 GLU B C 1
ATOM 4107 O O . GLU B 1 193 ? 4.121 -17.875 12.406 1 93.69 193 GLU B O 1
ATOM 4112 N N . GLN B 1 194 ? 2.811 -16.266 13.32 1 94.5 194 GLN B N 1
ATOM 4113 C CA . GLN B 1 194 ? 1.599 -17.031 13.016 1 94.5 194 GLN B CA 1
ATOM 4114 C C . GLN B 1 194 ? 1.36 -17.094 11.508 1 94.5 194 GLN B C 1
ATOM 4116 O O . GLN B 1 194 ? 0.966 -18.141 10.984 1 94.5 194 GLN B O 1
ATOM 4121 N N . PHE B 1 195 ? 1.55 -16.016 10.781 1 93.81 195 PHE B N 1
ATOM 4122 C CA . PHE B 1 195 ? 1.407 -16.016 9.328 1 93.81 195 PHE B CA 1
ATOM 4123 C C . PHE B 1 195 ? 2.375 -17.016 8.688 1 93.81 195 PHE B C 1
ATOM 4125 O O . PHE B 1 195 ? 1.998 -17.766 7.785 1 93.81 195 PHE B O 1
ATOM 4132 N N . ASP B 1 196 ? 3.615 -17.016 9.18 1 91.94 196 ASP B N 1
ATOM 4133 C CA . ASP B 1 196 ? 4.613 -17.953 8.664 1 91.94 196 ASP B CA 1
ATOM 4134 C C . ASP B 1 196 ? 4.195 -19.406 8.914 1 91.94 196 ASP B C 1
ATOM 4136 O O . ASP B 1 196 ? 4.398 -20.266 8.062 1 91.94 196 ASP B O 1
ATOM 4140 N N . LYS B 1 197 ? 3.705 -19.609 10.117 1 92.56 197 LYS B N 1
ATOM 4141 C CA . LYS B 1 197 ? 3.227 -20.953 10.461 1 92.56 197 LYS B CA 1
ATOM 4142 C C . LYS B 1 197 ? 2.109 -21.391 9.523 1 92.56 197 LYS B C 1
ATOM 4144 O O . LYS B 1 197 ? 2.117 -22.516 9.031 1 92.56 197 LYS B O 1
ATOM 4149 N N . ILE B 1 198 ? 1.167 -20.578 9.242 1 90.69 198 ILE B N 1
ATOM 4150 C CA . ILE B 1 198 ? 0.055 -20.875 8.344 1 90.69 198 ILE B CA 1
ATOM 4151 C C . ILE B 1 198 ? 0.588 -21.203 6.953 1 90.69 198 ILE B C 1
ATOM 4153 O O . ILE B 1 198 ? 0.187 -22.188 6.344 1 90.69 198 ILE B O 1
ATOM 4157 N N . ALA B 1 199 ? 1.474 -20.359 6.496 1 85.5 199 ALA B N 1
ATOM 4158 C CA . ALA B 1 199 ? 2.059 -20.562 5.172 1 85.5 199 ALA B CA 1
ATOM 4159 C C . ALA B 1 199 ? 2.74 -21.922 5.078 1 85.5 199 ALA B C 1
ATOM 4161 O O . ALA B 1 199 ? 2.637 -22.609 4.059 1 85.5 199 ALA B O 1
ATOM 4162 N N . ARG B 1 200 ? 3.369 -22.328 6.176 1 84.44 200 ARG B N 1
ATOM 4163 C CA . ARG B 1 200 ? 4.074 -23.609 6.207 1 84.44 200 ARG B CA 1
ATOM 4164 C C . ARG B 1 200 ? 3.094 -24.781 6.184 1 84.44 200 ARG B C 1
ATOM 4166 O O . ARG B 1 200 ? 3.33 -25.781 5.504 1 84.44 200 ARG B O 1
ATOM 4173 N N . ILE B 1 201 ? 2.035 -24.672 6.945 1 83.44 201 ILE B N 1
ATOM 4174 C CA . ILE B 1 201 ? 1.049 -25.734 7.031 1 83.44 201 ILE B CA 1
ATOM 4175 C C . ILE B 1 201 ? 0.39 -25.938 5.672 1 83.44 201 ILE B C 1
ATOM 4177 O O . ILE B 1 201 ? 0.216 -27.078 5.227 1 83.44 201 ILE B O 1
ATOM 4181 N N . VAL B 1 202 ? 0.028 -24.891 5.074 1 77.5 202 VAL B N 1
ATOM 4182 C CA . VAL B 1 202 ? -0.694 -24.953 3.807 1 77.5 202 VAL B CA 1
ATOM 4183 C C . VAL B 1 202 ? 0.215 -25.531 2.723 1 77.5 202 VAL B C 1
ATOM 4185 O O . VAL B 1 202 ? -0.238 -26.281 1.858 1 77.5 202 VAL B O 1
ATOM 4188 N N . ASP B 1 203 ? 1.42 -25.203 2.789 1 70.88 203 ASP B N 1
ATOM 4189 C CA . ASP B 1 203 ? 2.387 -25.734 1.825 1 70.88 203 ASP B CA 1
ATOM 4190 C C . ASP B 1 203 ? 2.582 -27.234 2.002 1 70.88 203 ASP B C 1
ATOM 4192 O O . ASP B 1 203 ? 2.842 -27.953 1.031 1 70.88 203 ASP B O 1
ATOM 4196 N N . ALA B 1 204 ? 2.412 -27.703 3.242 1 66.88 204 ALA B N 1
ATOM 4197 C CA . ALA B 1 204 ? 2.691 -29.094 3.551 1 66.88 204 ALA B CA 1
ATOM 4198 C C . ALA B 1 204 ? 1.483 -29.984 3.244 1 66.88 204 ALA B C 1
ATOM 4200 O O . ALA B 1 204 ? 1.632 -31.172 2.957 1 66.88 204 ALA B O 1
ATOM 4201 N N . ARG B 1 205 ? 0.252 -29.547 3.48 1 60.22 205 ARG B N 1
ATOM 4202 C CA . ARG B 1 205 ? -0.893 -30.453 3.514 1 60.22 205 ARG B CA 1
ATOM 4203 C C . ARG B 1 205 ? -1.671 -30.391 2.203 1 60.22 205 ARG B C 1
ATOM 4205 O O . ARG B 1 205 ? -2.816 -30.844 2.135 1 60.22 205 ARG B O 1
ATOM 4212 N N . THR B 1 206 ? -1.214 -30.031 1.163 1 53.53 206 THR B N 1
ATOM 4213 C CA . THR B 1 206 ? -2.152 -29.953 0.049 1 53.53 206 THR B CA 1
ATOM 4214 C C . THR B 1 206 ? -2.74 -31.328 -0.267 1 53.53 206 THR B C 1
ATOM 4216 O O . THR B 1 206 ? -2.014 -32.25 -0.662 1 53.53 206 THR B O 1
ATOM 4219 N N . LEU B 1 207 ? -3.812 -31.672 0.465 1 49.97 207 LEU B N 1
ATOM 4220 C CA . LEU B 1 207 ? -4.582 -32.906 0.325 1 49.97 207 LEU B CA 1
ATOM 4221 C C . LEU B 1 207 ? -5.172 -33.031 -1.076 1 49.97 207 LEU B C 1
ATOM 4223 O O . LEU B 1 207 ? -5.367 -32 -1.757 1 49.97 207 LEU B O 1
ATOM 4227 N N . GLU B 1 208 ? -5.406 -34.312 -1.479 1 49.41 208 GLU B N 1
ATOM 4228 C CA . GLU B 1 208 ? -5.867 -35 -2.693 1 49.41 208 GLU B CA 1
ATOM 4229 C C . GLU B 1 208 ? -7.27 -34.531 -3.08 1 49.41 208 GLU B C 1
ATOM 4231 O O . GLU B 1 208 ? -8.227 -34.719 -2.33 1 49.41 208 GLU B O 1
ATOM 4236 N N . GLN B 1 209 ? -7.465 -33.281 -3.309 1 53.84 209 GLN B N 1
ATOM 4237 C CA . GLN B 1 209 ? -8.82 -33.188 -3.834 1 53.84 209 GLN B CA 1
ATOM 4238 C C . GLN B 1 209 ? -8.914 -33.75 -5.242 1 53.84 209 GLN B C 1
ATOM 4240 O O . GLN B 1 209 ? -8.039 -33.531 -6.074 1 53.84 209 GLN B O 1
ATOM 4245 N N . ASP B 1 210 ? -9.758 -34.719 -5.332 1 56.59 210 ASP B N 1
ATOM 4246 C CA . ASP B 1 210 ? -10.109 -35.375 -6.586 1 56.59 210 ASP B CA 1
ATOM 4247 C C . ASP B 1 210 ? -10.828 -34.406 -7.523 1 56.59 210 ASP B C 1
ATOM 4249 O O . ASP B 1 210 ? -12.055 -34.469 -7.672 1 56.59 210 ASP B O 1
ATOM 4253 N N . ALA B 1 211 ? -10.336 -33.219 -7.668 1 62.72 211 ALA B N 1
ATOM 4254 C CA . ALA B 1 211 ? -11.047 -32.344 -8.609 1 62.72 211 ALA B CA 1
ATOM 4255 C C . ALA B 1 211 ? -10.852 -32.844 -10.047 1 62.72 211 ALA B C 1
ATOM 4257 O O . ALA B 1 211 ? -9.766 -33.312 -10.406 1 62.72 211 ALA B O 1
ATOM 4258 N N . THR B 1 212 ? -11.984 -32.906 -10.836 1 69.06 212 THR B N 1
ATOM 4259 C CA . THR B 1 212 ? -11.914 -33.312 -12.234 1 69.06 212 THR B CA 1
ATOM 4260 C C . THR B 1 212 ? -11.688 -32.125 -13.148 1 69.06 212 THR B C 1
ATOM 4262 O O . THR B 1 212 ? -10.891 -32.188 -14.086 1 69.06 212 THR B O 1
ATOM 4265 N N . GLU B 1 213 ? -12.281 -30.906 -12.797 1 79.81 213 GLU B N 1
ATOM 4266 C CA . GLU B 1 213 ? -12.156 -29.719 -13.648 1 79.81 213 GLU B CA 1
ATOM 4267 C C . GLU B 1 213 ? -11.25 -28.672 -13.008 1 79.81 213 GLU B C 1
ATOM 4269 O O . GLU B 1 213 ? -11.156 -28.594 -11.781 1 79.81 213 GLU B O 1
ATOM 4274 N N . LEU B 1 214 ? -10.594 -27.922 -13.914 1 84.19 214 LEU B N 1
ATOM 4275 C CA . LEU B 1 214 ? -9.711 -26.859 -13.445 1 84.19 214 LEU B CA 1
ATOM 4276 C C . LEU B 1 214 ? -10.492 -25.562 -13.242 1 84.19 214 LEU B C 1
ATOM 4278 O O . LEU B 1 214 ? -11.234 -25.125 -14.133 1 84.19 214 LEU B O 1
ATOM 4282 N N . ASP B 1 215 ? -10.438 -25.016 -12.078 1 79.19 215 ASP B N 1
ATOM 4283 C CA . ASP B 1 215 ? -11 -23.688 -11.812 1 79.19 215 ASP B CA 1
ATOM 4284 C C . ASP B 1 215 ? -10.133 -22.906 -10.828 1 79.19 215 ASP B C 1
ATOM 4286 O O . ASP B 1 215 ? -9.078 -23.391 -10.406 1 79.19 215 ASP B O 1
ATOM 4290 N N . THR B 1 216 ? -10.461 -21.641 -10.609 1 75.12 216 THR B N 1
ATOM 4291 C CA . THR B 1 216 ? -9.656 -20.734 -9.797 1 75.12 216 THR B CA 1
ATOM 4292 C C . THR B 1 216 ? -9.547 -21.234 -8.359 1 75.12 216 THR B C 1
ATOM 4294 O O . THR B 1 216 ? -8.594 -20.906 -7.652 1 75.12 216 THR B O 1
ATOM 4297 N N . ARG B 1 217 ? -10.445 -22.109 -8.023 1 73.44 217 ARG B N 1
ATOM 4298 C CA . ARG B 1 217 ? -10.445 -22.609 -6.652 1 73.44 217 ARG B CA 1
ATOM 4299 C C . ARG B 1 217 ? -9.57 -23.859 -6.523 1 73.44 217 ARG B C 1
ATOM 4301 O O . ARG B 1 217 ? -8.992 -24.109 -5.461 1 73.44 217 ARG B O 1
ATOM 4308 N N . SER B 1 218 ? -9.477 -24.562 -7.574 1 77.38 218 SER B N 1
ATOM 4309 C CA . SER B 1 218 ? -8.789 -25.844 -7.488 1 77.38 218 SER B CA 1
ATOM 4310 C C . SER B 1 218 ? -7.336 -25.734 -7.93 1 77.38 218 SER B C 1
ATOM 4312 O O . SER B 1 218 ? -6.473 -26.469 -7.453 1 77.38 218 SER B O 1
ATOM 4314 N N . LEU B 1 219 ? -7.066 -24.828 -8.758 1 85.56 219 LEU B N 1
ATOM 4315 C CA . LEU B 1 219 ? -5.777 -24.781 -9.438 1 85.56 219 LEU B CA 1
ATOM 4316 C C . LEU B 1 219 ? -4.648 -24.531 -8.445 1 85.56 219 LEU B C 1
ATOM 4318 O O . LEU B 1 219 ? -3.621 -25.219 -8.477 1 85.56 219 LEU B O 1
ATOM 4322 N N . PRO B 1 220 ? -4.805 -23.594 -7.578 1 81.5 220 PRO B N 1
ATOM 4323 C CA . PRO B 1 220 ? -3.693 -23.359 -6.656 1 81.5 220 PRO B CA 1
ATOM 4324 C C . PRO B 1 220 ? -3.312 -24.594 -5.852 1 81.5 220 PRO B C 1
ATOM 4326 O O . PRO B 1 220 ? -2.131 -24.938 -5.754 1 81.5 220 PRO B O 1
ATOM 4329 N N . GLY B 1 221 ? -4.254 -25.25 -5.293 1 79 221 GLY B N 1
ATOM 4330 C CA . GLY B 1 221 ? -3.99 -26.453 -4.539 1 79 221 GLY B CA 1
ATOM 4331 C C . GLY B 1 221 ? -3.393 -27.562 -5.383 1 79 221 GLY B C 1
ATOM 4332 O O . GLY B 1 221 ? -2.506 -28.297 -4.93 1 79 221 GLY B O 1
ATOM 4333 N N . LEU B 1 222 ? -3.912 -27.688 -6.57 1 82.81 222 LEU B N 1
ATOM 4334 C CA . LEU B 1 222 ? -3.4 -28.688 -7.492 1 82.81 222 LEU B CA 1
ATOM 4335 C C . LEU B 1 222 ? -1.931 -28.438 -7.812 1 82.81 222 LEU B C 1
ATOM 4337 O O . LEU B 1 222 ? -1.132 -29.375 -7.859 1 82.81 222 LEU B O 1
ATOM 4341 N N . LEU B 1 223 ? -1.599 -27.219 -8.016 1 87.19 223 LEU B N 1
ATOM 4342 C CA . LEU B 1 223 ? -0.216 -26.875 -8.336 1 87.19 223 LEU B CA 1
ATOM 4343 C C . LEU B 1 223 ? 0.696 -27.125 -7.141 1 87.19 223 LEU B C 1
ATOM 4345 O O . LEU B 1 223 ? 1.852 -27.516 -7.305 1 87.19 223 LEU B O 1
ATOM 4349 N N . THR B 1 224 ? 0.177 -26.891 -6.027 1 79.5 224 THR B N 1
ATOM 4350 C CA . THR B 1 224 ? 0.941 -27.188 -4.82 1 79.5 224 THR B CA 1
ATOM 4351 C C . THR B 1 224 ? 1.251 -28.672 -4.73 1 79.5 224 THR B C 1
ATOM 4353 O O . THR B 1 224 ? 2.371 -29.062 -4.395 1 79.5 224 THR B O 1
ATOM 4356 N N . ARG B 1 225 ? 0.346 -29.438 -5.121 1 79.38 225 ARG B N 1
ATOM 4357 C CA . ARG B 1 225 ? 0.495 -30.875 -5.051 1 79.38 225 ARG B CA 1
ATOM 4358 C C . ARG B 1 225 ? 1.446 -31.391 -6.129 1 79.38 225 ARG B C 1
ATOM 4360 O O . ARG B 1 225 ? 2.283 -32.25 -5.867 1 79.38 225 ARG B O 1
ATOM 4367 N N . LEU B 1 226 ? 1.279 -30.875 -7.184 1 83.38 226 LEU B N 1
ATOM 4368 C CA . LEU B 1 226 ? 1.971 -31.422 -8.344 1 83.38 226 LEU B CA 1
ATOM 4369 C C . LEU B 1 226 ? 3.387 -30.875 -8.445 1 83.38 226 LEU B C 1
ATOM 4371 O O . LEU B 1 226 ? 4.289 -31.547 -8.945 1 83.38 226 LEU B O 1
ATOM 4375 N N . LEU B 1 227 ? 3.562 -29.609 -8.008 1 86 227 LEU B N 1
ATOM 4376 C CA . LEU B 1 227 ? 4.855 -28.953 -8.164 1 86 227 LEU B CA 1
ATOM 4377 C C . LEU B 1 227 ? 5.617 -28.922 -6.844 1 86 227 LEU B C 1
ATOM 4379 O O . LEU B 1 227 ? 6.828 -28.703 -6.824 1 86 227 LEU B O 1
ATOM 4383 N N . GLY B 1 228 ? 4.945 -29.156 -5.789 1 74.94 228 GLY B N 1
ATOM 4384 C CA . GLY B 1 228 ? 5.582 -29.062 -4.484 1 74.94 228 GLY B CA 1
ATOM 4385 C C . GLY B 1 228 ? 6.008 -27.656 -4.125 1 74.94 228 GLY B C 1
ATOM 4386 O O . GLY B 1 228 ? 5.297 -26.688 -4.426 1 74.94 228 GLY B O 1
ATOM 4387 N N . SER B 1 229 ? 7.156 -27.5 -3.402 1 74.88 229 SER B N 1
ATOM 4388 C CA . SER B 1 229 ? 7.613 -26.219 -2.898 1 74.88 229 SER B CA 1
ATOM 4389 C C . SER B 1 229 ? 8.641 -25.594 -3.836 1 74.88 229 SER B C 1
ATOM 4391 O O . SER B 1 229 ? 9.312 -24.625 -3.471 1 74.88 229 SER B O 1
ATOM 4393 N N . SER B 1 230 ? 8.719 -26.109 -4.988 1 80 230 SER B N 1
ATOM 4394 C CA . SER B 1 230 ? 9.758 -25.672 -5.91 1 80 230 SER B CA 1
ATOM 4395 C C . SER B 1 230 ? 9.461 -24.281 -6.445 1 80 230 SER B C 1
ATOM 4397 O O . SER B 1 230 ? 10.383 -23.531 -6.801 1 80 230 SER B O 1
ATOM 4399 N N . TYR B 1 231 ? 8.18 -24.016 -6.508 1 85.62 231 TYR B N 1
ATOM 4400 C CA . TYR B 1 231 ? 7.758 -22.719 -7.047 1 85.62 231 TYR B CA 1
ATOM 4401 C C . TYR B 1 231 ? 6.863 -21.984 -6.059 1 85.62 231 TYR B C 1
ATOM 4403 O O . TYR B 1 231 ? 5.871 -22.531 -5.578 1 85.62 231 TYR B O 1
ATOM 4411 N N . PRO B 1 232 ? 7.246 -20.766 -5.871 1 84.06 232 PRO B N 1
ATOM 4412 C CA . PRO B 1 232 ? 6.43 -20.016 -4.91 1 84.06 232 PRO B CA 1
ATOM 4413 C C . PRO B 1 232 ? 5.008 -19.781 -5.406 1 84.06 232 PRO B C 1
ATOM 4415 O O . PRO B 1 232 ? 4.777 -19.703 -6.617 1 84.06 232 PRO B O 1
ATOM 4418 N N . THR B 1 233 ? 4.078 -19.625 -4.465 1 82.5 233 THR B N 1
ATOM 4419 C CA . THR B 1 233 ? 2.689 -19.344 -4.816 1 82.5 233 THR B CA 1
ATOM 4420 C C . THR B 1 233 ? 2.551 -17.938 -5.406 1 82.5 233 THR B C 1
ATOM 4422 O O . THR B 1 233 ? 3.342 -17.047 -5.094 1 82.5 233 THR B O 1
ATOM 4425 N N . SER B 1 234 ? 1.615 -17.812 -6.301 1 85.75 234 SER B N 1
ATOM 4426 C CA . SER B 1 234 ? 1.314 -16.531 -6.922 1 85.75 234 SER B CA 1
ATOM 4427 C C . SER B 1 234 ? 0.156 -15.836 -6.219 1 85.75 234 SER B C 1
ATOM 4429 O O . SER B 1 234 ? -0.46 -16.406 -5.312 1 85.75 234 SER B O 1
ATOM 4431 N N . ARG B 1 235 ? -0.032 -14.594 -6.598 1 82.19 235 ARG B N 1
ATOM 4432 C CA . ARG B 1 235 ? -1.204 -13.875 -6.105 1 82.19 235 ARG B CA 1
ATOM 4433 C C . ARG B 1 235 ? -2.49 -14.578 -6.52 1 82.19 235 ARG B C 1
ATOM 4435 O O . ARG B 1 235 ? -2.576 -15.133 -7.617 1 82.19 235 ARG B O 1
ATOM 4442 N N . ALA B 1 236 ? -3.496 -14.445 -5.688 1 77.69 236 ALA B N 1
ATOM 4443 C CA . ALA B 1 236 ? -4.758 -15.148 -5.914 1 77.69 236 ALA B CA 1
ATOM 4444 C C . ALA B 1 236 ? -5.375 -14.75 -7.25 1 77.69 236 ALA B C 1
ATOM 4446 O O . ALA B 1 236 ? -5.867 -15.602 -7.992 1 77.69 236 ALA B O 1
ATOM 4447 N N . ASP B 1 237 ? -5.262 -13.5 -7.574 1 78.19 237 ASP B N 1
ATOM 4448 C CA . ASP B 1 237 ? -5.914 -12.969 -8.766 1 78.19 237 ASP B CA 1
ATOM 4449 C C . ASP B 1 237 ? -5.234 -13.484 -10.039 1 78.19 237 ASP B C 1
ATOM 4451 O O . ASP B 1 237 ? -5.82 -13.43 -11.125 1 78.19 237 ASP B O 1
ATOM 4455 N N . TYR B 1 238 ? -4.008 -14 -9.898 1 86.19 238 TYR B N 1
ATOM 4456 C CA . TYR B 1 238 ? -3.25 -14.445 -11.07 1 86.19 238 TYR B CA 1
ATOM 4457 C C . TYR B 1 238 ? -3.744 -15.805 -11.555 1 86.19 238 TYR B C 1
ATOM 4459 O O . TYR B 1 238 ? -3.582 -16.141 -12.727 1 86.19 238 TYR B O 1
ATOM 4467 N N . TYR B 1 239 ? -4.355 -16.516 -10.672 1 87 239 TYR B N 1
ATOM 4468 C CA . TYR B 1 239 ? -4.723 -17.891 -11.023 1 87 239 TYR B CA 1
ATOM 4469 C C . TYR B 1 239 ? -5.863 -17.906 -12.031 1 87 239 TYR B C 1
ATOM 4471 O O . TYR B 1 239 ? -5.98 -18.844 -12.828 1 87 239 TYR B O 1
ATOM 4479 N N . GLY B 1 240 ? -6.695 -16.859 -12.016 1 85.94 240 GLY B N 1
ATOM 4480 C CA . GLY B 1 240 ? -7.676 -16.734 -13.078 1 85.94 240 GLY B CA 1
ATOM 4481 C C . GLY B 1 240 ? -7.047 -16.641 -14.461 1 85.94 240 GLY B C 1
ATOM 4482 O O . GLY B 1 240 ? -7.574 -17.188 -15.43 1 85.94 240 GLY B O 1
ATOM 4483 N N . TRP B 1 241 ? -5.941 -15.984 -14.516 1 89.12 241 TRP B N 1
ATOM 4484 C CA . TRP B 1 241 ? -5.223 -15.867 -15.781 1 89.12 241 TRP B CA 1
ATOM 4485 C C . TRP B 1 241 ? -4.617 -17.203 -16.188 1 89.12 241 TRP B C 1
ATOM 4487 O O . TRP B 1 241 ? -4.613 -17.562 -17.375 1 89.12 241 TRP B O 1
ATOM 4497 N N . ALA B 1 242 ? -4.121 -17.922 -15.211 1 93 242 ALA B N 1
ATOM 4498 C CA . ALA B 1 242 ? -3.576 -19.234 -15.5 1 93 242 ALA B CA 1
ATOM 4499 C C . ALA B 1 242 ? -4.645 -20.156 -16.094 1 93 242 ALA B C 1
ATOM 4501 O O . ALA B 1 242 ? -4.387 -20.891 -17.047 1 93 242 ALA B O 1
ATOM 4502 N N . ILE B 1 243 ? -5.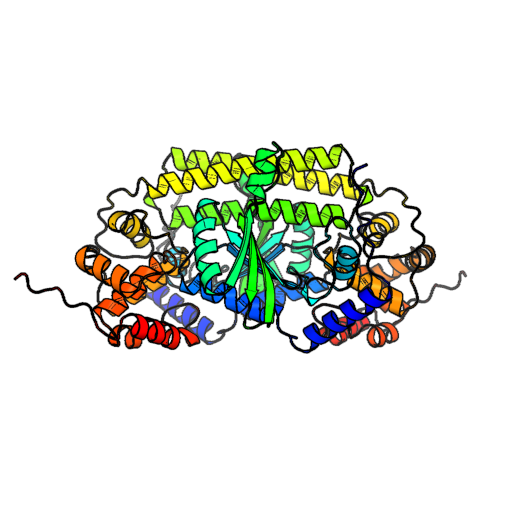816 -20.047 -15.508 1 91.38 243 ILE B N 1
ATOM 4503 C CA . ILE B 1 243 ? -6.926 -20.859 -15.992 1 91.38 243 ILE B CA 1
ATOM 4504 C C . ILE B 1 243 ? -7.25 -20.484 -17.438 1 91.38 243 ILE B C 1
ATOM 4506 O O . ILE B 1 243 ? -7.449 -21.359 -18.281 1 91.38 243 ILE B O 1
ATOM 4510 N N . ALA B 1 244 ? -7.27 -19.25 -17.688 1 91.75 244 ALA B N 1
ATOM 4511 C CA . ALA B 1 244 ? -7.574 -18.766 -19.031 1 91.75 244 ALA B CA 1
ATOM 4512 C C . ALA B 1 244 ? -6.496 -19.203 -20.016 1 91.75 244 ALA B C 1
ATOM 4514 O O . ALA B 1 244 ? -6.809 -19.609 -21.141 1 91.75 244 ALA B O 1
ATOM 4515 N N . MET B 1 245 ? -5.262 -19.125 -19.672 1 96.06 245 MET B N 1
ATOM 4516 C CA . MET B 1 245 ? -4.16 -19.516 -20.531 1 96.06 245 MET B CA 1
ATOM 4517 C C . MET B 1 245 ? -4.207 -21.016 -20.828 1 96.06 245 MET B C 1
ATOM 4519 O O . MET B 1 245 ? -4 -21.438 -21.969 1 96.06 245 MET B O 1
ATOM 4523 N N . LEU B 1 246 ? -4.473 -21.781 -19.797 1 96.19 246 LEU B N 1
ATOM 4524 C CA . LEU B 1 246 ? -4.602 -23.234 -19.969 1 96.19 246 LEU B CA 1
ATOM 4525 C C . LEU B 1 246 ? -5.762 -23.562 -20.906 1 96.19 246 LEU B C 1
ATOM 4527 O O . LEU B 1 246 ? -5.605 -24.359 -21.828 1 96.19 246 LEU B O 1
ATOM 4531 N N . ALA B 1 247 ? -6.84 -22.922 -20.672 1 94.5 247 ALA B N 1
ATOM 4532 C CA . ALA B 1 247 ? -8.039 -23.172 -21.484 1 94.5 247 ALA B CA 1
ATOM 4533 C C . ALA B 1 247 ? -7.801 -22.797 -22.938 1 94.5 247 ALA B C 1
ATOM 4535 O O . ALA B 1 247 ? -8.344 -23.438 -23.844 1 94.5 247 ALA B O 1
ATOM 4536 N N . ALA B 1 248 ? -7.02 -21.797 -23.141 1 96 248 ALA B N 1
ATOM 4537 C CA . ALA B 1 248 ? -6.699 -21.359 -24.5 1 96 248 ALA B CA 1
ATOM 4538 C C . ALA B 1 248 ? -6.047 -22.484 -25.297 1 96 248 ALA B C 1
ATOM 4540 O O . ALA B 1 248 ? -6.094 -22.484 -26.531 1 96 248 ALA B O 1
ATOM 4541 N N . HIS B 1 249 ? -5.465 -23.469 -24.641 1 97.06 249 HIS B N 1
ATOM 4542 C CA . HIS B 1 249 ? -4.832 -24.594 -25.312 1 97.06 249 HIS B CA 1
ATOM 4543 C C . HIS B 1 249 ? -5.605 -25.891 -25.062 1 97.06 249 HIS B C 1
ATOM 4545 O O . HIS B 1 249 ? -5.062 -26.984 -25.234 1 97.06 249 HIS B O 1
ATOM 4551 N N . GLY B 1 250 ? -6.793 -25.719 -24.531 1 95.06 250 GLY B N 1
ATOM 4552 C CA . GLY B 1 250 ? -7.68 -26.859 -24.359 1 95.06 250 GLY B CA 1
ATOM 4553 C C . GLY B 1 25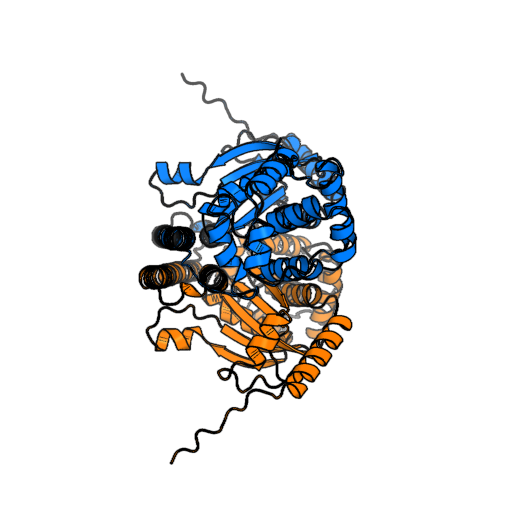0 ? -7.41 -27.641 -23.094 1 95.06 250 GLY B C 1
ATOM 4554 O O . GLY B 1 250 ? -7.867 -28.781 -22.953 1 95.06 250 GLY B O 1
ATOM 4555 N N . ILE B 1 251 ? -6.617 -27.172 -22.234 1 95.56 251 ILE B N 1
ATOM 4556 C CA . ILE B 1 251 ? -6.348 -27.828 -20.953 1 95.56 251 ILE B CA 1
ATOM 4557 C C . ILE B 1 251 ? -7.348 -27.344 -19.906 1 95.56 251 ILE B C 1
ATOM 4559 O O . ILE B 1 251 ? -7.188 -26.266 -19.328 1 95.56 251 ILE B O 1
ATOM 4563 N N . THR B 1 252 ? -8.344 -28.141 -19.609 1 92.5 252 THR B N 1
ATOM 4564 C CA . THR B 1 252 ? -9.438 -27.703 -18.75 1 92.5 252 THR B CA 1
ATOM 4565 C C . THR B 1 252 ? -9.688 -28.719 -17.641 1 92.5 252 THR B C 1
ATOM 4567 O O . THR B 1 252 ? -10.484 -28.484 -16.734 1 92.5 252 THR B O 1
ATOM 4570 N N . THR B 1 253 ? -8.953 -29.859 -17.703 1 89.88 253 THR B N 1
ATOM 4571 C CA . THR B 1 253 ? -9.125 -30.906 -16.688 1 89.88 253 THR B CA 1
ATOM 4572 C C . THR B 1 253 ? -7.824 -31.141 -15.922 1 89.88 253 THR B C 1
ATOM 4574 O O . THR B 1 253 ? -6.75 -30.75 -16.391 1 89.88 253 THR B O 1
ATOM 4577 N N . VAL B 1 254 ? -7.98 -31.844 -14.812 1 89.12 254 VAL B N 1
ATOM 4578 C CA . VAL B 1 254 ? -6.836 -32.156 -13.961 1 89.12 254 VAL B CA 1
ATOM 4579 C C . VAL B 1 254 ? -5.906 -33.125 -14.695 1 89.12 254 VAL B C 1
ATOM 4581 O O . VAL B 1 254 ? -4.684 -33 -14.602 1 89.12 254 VAL B O 1
ATOM 4584 N N . ALA B 1 255 ? -6.504 -34.031 -15.32 1 88.75 255 ALA B N 1
ATOM 4585 C CA . ALA B 1 255 ? -5.723 -35 -16.078 1 88.75 255 ALA B CA 1
ATOM 4586 C C . ALA B 1 255 ? -4.863 -34.344 -17.141 1 88.75 255 ALA B C 1
ATOM 4588 O O . ALA B 1 255 ? -3.695 -34.688 -17.312 1 88.75 255 ALA B O 1
ATOM 4589 N N . GLU B 1 256 ? -5.422 -33.438 -17.828 1 93 256 GLU B N 1
ATOM 4590 C CA . GLU B 1 256 ? -4.707 -32.688 -18.875 1 93 256 GLU B CA 1
ATOM 4591 C C . GLU B 1 256 ? -3.594 -31.828 -18.281 1 93 256 GLU B C 1
ATOM 4593 O O . GLU B 1 256 ? -2.521 -31.703 -18.875 1 93 256 GLU B O 1
ATOM 4598 N N . LEU B 1 257 ? -3.857 -31.219 -17.172 1 94 257 LEU B N 1
ATOM 4599 C CA . LEU B 1 257 ? -2.828 -30.453 -16.484 1 94 257 LEU B CA 1
ATOM 4600 C C . LEU B 1 257 ? -1.663 -31.344 -16.078 1 94 257 LEU B C 1
ATOM 4602 O O . LEU B 1 257 ? -0.5 -30.969 -16.219 1 94 257 LEU B O 1
ATOM 4606 N N . LYS B 1 258 ? -2.002 -32.5 -15.562 1 91.44 258 LYS B N 1
ATOM 4607 C CA . LYS B 1 258 ? -0.966 -33.469 -15.164 1 91.44 258 LYS B CA 1
ATOM 4608 C C . LYS B 1 258 ? -0.092 -33.844 -16.359 1 91.44 258 LYS B C 1
ATOM 4610 O O . LYS B 1 258 ? 1.118 -34.031 -16.203 1 91.44 258 LYS B O 1
ATOM 4615 N N . GLU B 1 259 ? -0.724 -34 -17.469 1 93.06 259 GLU B N 1
ATOM 4616 C CA . GLU B 1 259 ? 0.029 -34.281 -18.688 1 93.06 259 GLU B CA 1
ATOM 4617 C C . GLU B 1 259 ? 0.989 -33.156 -19.031 1 93.06 259 GLU B C 1
ATOM 4619 O O . GLU B 1 259 ? 2.107 -33.406 -19.484 1 93.06 259 GLU B O 1
ATOM 4624 N N . LEU B 1 260 ? 0.535 -31.938 -18.891 1 95.12 260 LEU B N 1
ATOM 4625 C CA . LEU B 1 260 ? 1.383 -30.781 -19.156 1 95.12 260 LEU B CA 1
ATOM 4626 C C . LEU B 1 260 ? 2.559 -30.734 -18.188 1 95.12 260 LEU B C 1
ATOM 4628 O O . LEU B 1 260 ? 3.676 -30.391 -18.562 1 95.12 260 LEU B O 1
ATOM 4632 N N . LEU B 1 261 ? 2.297 -31.125 -16.953 1 94.94 261 LEU B N 1
ATOM 4633 C CA . LEU B 1 261 ? 3.291 -31.047 -15.883 1 94.94 261 LEU B CA 1
ATOM 4634 C C . LEU B 1 261 ? 4.141 -32.312 -15.836 1 94.94 261 LEU B C 1
ATOM 4636 O O . LEU B 1 261 ? 4.367 -32.875 -14.766 1 94.94 261 LEU B O 1
ATOM 4640 N N . ASP B 1 262 ? 4.496 -32.719 -16.953 1 93.38 262 ASP B N 1
ATOM 4641 C CA . ASP B 1 262 ? 5.41 -33.844 -17.094 1 93.38 262 ASP B CA 1
ATOM 4642 C C . ASP B 1 262 ? 6.785 -33.5 -16.516 1 93.38 262 ASP B C 1
ATOM 4644 O O . ASP B 1 262 ? 7.375 -32.469 -16.859 1 93.38 262 ASP B O 1
ATOM 4648 N N . PRO B 1 263 ? 7.352 -34.344 -15.625 1 92.75 263 PRO B N 1
ATOM 4649 C CA . PRO B 1 263 ? 8.625 -34.062 -14.961 1 92.75 263 PRO B CA 1
ATOM 4650 C C . PRO B 1 263 ? 9.766 -33.812 -15.945 1 92.75 263 PRO B C 1
ATOM 4652 O O . PRO B 1 263 ? 10.625 -32.969 -15.703 1 92.75 263 PRO B O 1
ATOM 4655 N N . ASP B 1 264 ? 9.789 -34.562 -17 1 94.75 264 ASP B N 1
ATOM 4656 C CA . ASP B 1 264 ? 10.844 -34.375 -17.984 1 94.75 264 ASP B CA 1
ATOM 4657 C C . ASP B 1 264 ? 10.711 -33 -18.656 1 94.75 264 ASP B C 1
ATOM 4659 O O . ASP B 1 264 ? 11.711 -32.344 -18.938 1 94.75 264 ASP B O 1
ATOM 4663 N N . ARG B 1 265 ? 9.562 -32.656 -19 1 95.38 265 ARG B N 1
ATOM 4664 C CA . ARG B 1 265 ? 9.305 -31.328 -19.594 1 95.38 265 ARG B CA 1
ATOM 4665 C C . ARG B 1 265 ? 9.695 -30.219 -18.625 1 95.38 265 ARG B C 1
ATOM 4667 O O . ARG B 1 265 ? 10.297 -29.219 -19.031 1 95.38 265 ARG B O 1
ATOM 4674 N N . ILE B 1 266 ? 9.336 -30.375 -17.391 1 95.31 266 ILE B N 1
ATOM 4675 C CA . ILE B 1 266 ? 9.648 -29.375 -16.359 1 95.31 266 ILE B CA 1
ATOM 4676 C C . ILE B 1 266 ? 11.164 -29.234 -16.234 1 95.31 266 ILE B C 1
ATOM 4678 O O . ILE B 1 266 ? 11.68 -28.109 -16.172 1 95.31 266 ILE B O 1
ATOM 4682 N N . ALA B 1 267 ? 11.82 -30.375 -16.172 1 94.69 267 ALA B N 1
ATOM 4683 C CA . ALA B 1 267 ? 13.281 -30.344 -16.062 1 94.69 267 ALA B CA 1
ATOM 4684 C C . ALA B 1 267 ? 13.898 -29.625 -17.266 1 94.69 267 ALA B C 1
ATOM 4686 O O . ALA B 1 267 ? 14.828 -28.828 -17.094 1 94.69 267 ALA B O 1
ATOM 4687 N N . ALA B 1 268 ? 13.398 -29.953 -18.422 1 95.38 268 ALA B N 1
ATOM 4688 C CA . ALA B 1 268 ? 13.906 -29.328 -19.641 1 95.38 268 ALA B CA 1
ATOM 4689 C C . ALA B 1 268 ? 13.656 -27.812 -19.625 1 95.38 268 ALA B C 1
ATOM 4691 O O . ALA B 1 268 ? 14.508 -27.031 -20.062 1 95.38 268 ALA B O 1
ATOM 4692 N N . LEU B 1 269 ? 12.5 -27.375 -19.172 1 96.12 269 LEU B N 1
ATOM 4693 C CA . LEU B 1 269 ? 12.18 -25.953 -19.078 1 96.12 269 LEU B CA 1
ATOM 4694 C C . LEU B 1 269 ? 13.133 -25.234 -18.141 1 96.12 269 LEU B C 1
ATOM 4696 O O . LEU B 1 269 ? 13.641 -24.156 -18.453 1 96.12 269 LEU B O 1
ATOM 4700 N N . ASN B 1 270 ? 13.289 -25.812 -16.969 1 94.75 270 ASN B N 1
ATOM 4701 C CA . ASN B 1 270 ? 14.172 -25.219 -15.977 1 94.75 270 ASN B CA 1
ATOM 4702 C C . ASN B 1 270 ? 15.594 -25.031 -16.516 1 94.75 270 ASN B C 1
ATOM 4704 O O . ASN B 1 270 ? 16.25 -24.031 -16.234 1 94.75 270 ASN B O 1
ATOM 4708 N N . GLU B 1 271 ? 16.016 -26.047 -17.234 1 94.25 271 GLU B N 1
ATOM 4709 C CA . GLU B 1 271 ? 17.344 -25.969 -17.859 1 94.25 271 GLU B CA 1
ATOM 4710 C C . GLU B 1 271 ? 17.391 -24.859 -18.906 1 94.25 271 GLU B C 1
ATOM 4712 O O . GLU B 1 271 ? 18.344 -24.078 -18.938 1 94.25 271 GLU B O 1
ATOM 4717 N N . ALA B 1 272 ? 16.422 -24.781 -19.688 1 94.38 272 ALA B N 1
ATOM 4718 C CA . ALA B 1 272 ? 16.391 -23.812 -20.781 1 94.38 272 ALA B CA 1
ATOM 4719 C C . ALA B 1 272 ? 16.266 -22.391 -20.25 1 94.38 272 ALA B C 1
ATOM 4721 O O . ALA B 1 272 ? 16.922 -21.484 -20.734 1 94.38 272 ALA B O 1
ATOM 4722 N N . MET B 1 273 ? 15.375 -22.156 -19.312 1 93.75 273 MET B N 1
ATOM 4723 C CA . MET B 1 273 ? 15.078 -20.828 -18.797 1 93.75 273 MET B CA 1
ATOM 4724 C C . MET B 1 273 ? 16.188 -20.344 -17.875 1 93.75 273 MET B C 1
ATOM 4726 O O . MET B 1 273 ? 16.438 -19.141 -17.766 1 93.75 273 MET B O 1
ATOM 4730 N N . ALA B 1 274 ? 16.875 -21.266 -17.172 1 91.38 274 ALA B N 1
ATOM 4731 C CA . ALA B 1 274 ? 17.922 -20.891 -16.219 1 91.38 274 ALA B CA 1
ATOM 4732 C C . ALA B 1 274 ? 17.484 -19.719 -15.359 1 91.38 274 ALA B C 1
ATOM 4734 O O . ALA B 1 274 ? 18.172 -18.688 -15.305 1 91.38 274 ALA B O 1
ATOM 4735 N N . TYR B 1 275 ? 16.406 -19.875 -14.633 1 89.88 275 TYR B N 1
ATOM 4736 C CA . TYR B 1 275 ? 15.773 -18.797 -13.883 1 89.88 275 TYR B CA 1
ATOM 4737 C C . TYR B 1 275 ? 16.766 -18.172 -12.906 1 89.88 275 TYR B C 1
ATOM 4739 O O . TYR B 1 275 ? 17.406 -18.875 -12.125 1 89.88 275 TYR B O 1
ATOM 4747 N N . PRO B 1 276 ? 16.891 -16.859 -12.953 1 82.69 276 PRO B N 1
ATOM 4748 C CA . PRO B 1 276 ? 17.672 -16.172 -11.922 1 82.69 276 PRO B CA 1
ATOM 4749 C C . PRO B 1 276 ? 16.938 -16.062 -10.594 1 82.69 276 PRO B C 1
ATOM 4751 O O . PRO B 1 276 ? 17.516 -15.641 -9.586 1 82.69 276 PRO B O 1
ATOM 4754 N N . PHE B 1 277 ? 15.734 -16.406 -10.57 1 84.06 277 PHE B N 1
ATOM 4755 C CA . PHE B 1 277 ? 14.844 -16.453 -9.422 1 84.06 277 PHE B CA 1
ATOM 4756 C C . PHE B 1 277 ? 13.812 -17.562 -9.578 1 84.06 277 PHE B C 1
ATOM 4758 O O . PHE B 1 277 ? 13.609 -18.078 -10.672 1 84.06 277 PHE B O 1
ATOM 4765 N N . GLU B 1 278 ? 13.203 -17.922 -8.492 1 84.88 278 GLU B N 1
ATOM 4766 C CA . GLU B 1 278 ? 12.125 -18.906 -8.586 1 84.88 278 GLU B CA 1
ATOM 4767 C C . GLU B 1 278 ? 10.828 -18.266 -9.047 1 84.88 278 GLU B C 1
ATOM 4769 O O . GLU B 1 278 ? 10.242 -17.438 -8.328 1 84.88 278 GLU B O 1
ATOM 4774 N N . PRO B 1 279 ? 10.453 -18.609 -10.266 1 91.31 279 PRO B N 1
ATOM 4775 C CA . PRO B 1 279 ? 9.211 -18.016 -10.75 1 91.31 279 PRO B CA 1
ATOM 4776 C C . PRO B 1 279 ? 7.988 -18.438 -9.938 1 91.31 279 PRO B C 1
ATOM 4778 O O . PRO B 1 279 ? 7.941 -19.578 -9.453 1 91.31 279 PRO B O 1
ATOM 4781 N N . GLY B 1 280 ? 7.016 -17.547 -9.797 1 90.69 280 GLY B N 1
ATOM 4782 C CA . GLY B 1 280 ? 5.742 -17.953 -9.234 1 90.69 280 GLY B CA 1
ATOM 4783 C C . GLY B 1 280 ? 5.043 -19.031 -10.039 1 90.69 280 GLY B C 1
ATOM 4784 O O . GLY B 1 280 ? 5.34 -19.219 -11.219 1 90.69 280 GLY B O 1
ATOM 4785 N N . ARG B 1 281 ? 4.141 -19.641 -9.469 1 90.69 281 ARG B N 1
ATOM 4786 C CA . ARG B 1 281 ? 3.477 -20.781 -10.086 1 90.69 281 ARG B CA 1
ATOM 4787 C C . ARG B 1 281 ? 2.771 -20.375 -11.375 1 90.69 281 ARG B C 1
ATOM 4789 O O . ARG B 1 281 ? 2.791 -21.125 -12.359 1 90.69 281 ARG B O 1
ATOM 4796 N N . VAL B 1 282 ? 2.115 -19.219 -11.367 1 92.19 282 VAL B N 1
ATOM 4797 C CA . VAL B 1 282 ? 1.401 -18.781 -12.562 1 92.19 282 VAL B CA 1
ATOM 4798 C C . VAL B 1 282 ? 2.4 -18.422 -13.664 1 92.19 282 VAL B C 1
ATOM 4800 O O . VAL B 1 282 ? 2.184 -18.75 -14.836 1 92.19 282 VAL B O 1
ATOM 4803 N N . ARG B 1 283 ? 3.531 -17.828 -13.289 1 93.81 283 ARG B N 1
ATOM 4804 C CA . ARG B 1 283 ? 4.613 -17.547 -14.227 1 93.81 283 ARG B CA 1
ATOM 4805 C C . ARG B 1 283 ? 5.203 -18.844 -14.773 1 93.81 283 ARG B C 1
ATOM 4807 O O . ARG B 1 283 ? 5.48 -18.938 -15.977 1 93.81 283 ARG B O 1
ATOM 4814 N N . PHE B 1 284 ? 5.344 -19.797 -13.984 1 95.56 284 PHE B N 1
ATOM 4815 C CA . PHE B 1 284 ? 5.863 -21.094 -14.391 1 95.56 284 PHE B CA 1
ATOM 4816 C C . PHE B 1 284 ? 4.941 -21.75 -15.414 1 95.56 284 PHE B C 1
ATOM 4818 O O . PHE B 1 284 ? 5.406 -22.281 -16.422 1 95.56 284 PHE B O 1
ATOM 4825 N N . ILE B 1 285 ? 3.611 -21.703 -15.117 1 96.44 285 ILE B N 1
ATOM 4826 C CA . ILE B 1 285 ? 2.633 -22.266 -16.047 1 96.44 285 ILE B CA 1
ATOM 4827 C C . ILE B 1 285 ? 2.713 -21.547 -17.391 1 96.44 285 ILE B C 1
ATOM 4829 O O . ILE B 1 285 ? 2.68 -22.172 -18.438 1 96.44 285 ILE B O 1
ATOM 4833 N N . ASP B 1 286 ? 2.793 -20.266 -17.297 1 96.69 286 ASP B N 1
ATOM 4834 C CA . ASP B 1 286 ? 2.908 -19.438 -18.5 1 96.69 286 ASP B CA 1
ATOM 4835 C C . ASP B 1 286 ? 4.137 -19.844 -19.312 1 96.69 286 ASP B C 1
ATOM 4837 O O . ASP B 1 286 ? 4.051 -20 -20.531 1 96.69 286 ASP B O 1
ATOM 4841 N N . ASP B 1 287 ? 5.258 -20.016 -18.656 1 97.25 287 ASP B N 1
ATOM 4842 C CA . ASP B 1 287 ? 6.5 -20.406 -19.312 1 97.25 287 ASP B CA 1
ATOM 4843 C C . ASP B 1 287 ? 6.402 -21.828 -19.891 1 97.25 287 ASP B C 1
ATOM 4845 O O . ASP B 1 287 ? 6.934 -22.109 -20.969 1 97.25 287 ASP B O 1
ATOM 4849 N N . LEU B 1 288 ? 5.805 -22.641 -19.094 1 97.38 288 LEU B N 1
ATOM 4850 C CA . LEU B 1 288 ? 5.652 -24.031 -19.547 1 97.38 288 LEU B CA 1
ATOM 4851 C C . LEU B 1 288 ? 4.809 -24.094 -20.812 1 97.38 288 LEU B C 1
ATOM 4853 O O . LEU B 1 288 ? 5.121 -24.859 -21.734 1 97.38 288 LEU B O 1
ATOM 4857 N N . LEU B 1 289 ? 3.725 -23.328 -20.859 1 98.12 289 LEU B N 1
ATOM 4858 C CA . LEU B 1 289 ? 2.881 -23.266 -22.047 1 98.12 289 LEU B CA 1
ATOM 4859 C C . LEU B 1 289 ? 3.648 -22.688 -23.219 1 98.12 289 LEU B C 1
ATOM 4861 O O . LEU B 1 289 ? 3.51 -23.172 -24.359 1 98.12 289 LEU B O 1
ATOM 4865 N N . LEU B 1 290 ? 4.402 -21.703 -22.984 1 97.88 290 LEU B N 1
ATOM 4866 C CA . LEU B 1 290 ? 5.234 -21.125 -24.031 1 97.88 290 LEU B CA 1
ATOM 4867 C C . LEU B 1 290 ? 6.234 -22.141 -24.562 1 97.88 290 LEU B C 1
ATOM 4869 O O . LEU B 1 290 ? 6.453 -22.234 -25.766 1 97.88 290 LEU B O 1
ATOM 4873 N N . PHE B 1 291 ? 6.809 -22.875 -23.672 1 97.56 291 PHE B N 1
ATOM 4874 C CA . PHE B 1 291 ? 7.801 -23.875 -24.016 1 97.56 291 PHE B CA 1
ATOM 4875 C C . PHE B 1 291 ? 7.16 -25.016 -24.797 1 97.56 291 PHE B C 1
ATOM 4877 O O . PHE B 1 291 ? 7.805 -25.641 -25.656 1 97.56 291 PHE B O 1
ATOM 4884 N N . THR B 1 292 ? 5.918 -25.312 -24.547 1 97.44 292 THR B N 1
ATOM 4885 C CA . THR B 1 292 ? 5.199 -26.438 -25.141 1 97.44 292 THR B CA 1
ATOM 4886 C C . THR B 1 292 ? 4.598 -26.031 -26.484 1 97.44 292 THR B C 1
ATOM 4888 O O . THR B 1 292 ? 4.625 -26.812 -27.438 1 97.44 292 THR B O 1
ATOM 4891 N N . TYR B 1 293 ? 4.086 -24.75 -26.578 1 97.25 293 TYR B N 1
ATOM 4892 C CA . TYR B 1 293 ? 3.277 -24.406 -27.734 1 97.25 293 TYR B CA 1
ATOM 4893 C C . TYR B 1 293 ? 3.932 -23.297 -28.547 1 97.25 293 TYR B C 1
ATOM 4895 O O . TYR B 1 293 ? 3.461 -22.938 -29.625 1 97.25 293 TYR B O 1
ATOM 4903 N N . GLY B 1 294 ? 4.934 -22.734 -28.016 1 96.44 294 GLY B N 1
ATOM 4904 C CA . GLY B 1 294 ? 5.723 -21.75 -28.734 1 96.44 294 GLY B CA 1
ATOM 4905 C C . GLY B 1 294 ? 4.941 -20.5 -29.062 1 96.44 294 GLY B C 1
ATOM 4906 O O . GLY B 1 294 ? 4.266 -19.938 -28.203 1 96.44 294 GLY B O 1
ATOM 4907 N N . ARG B 1 295 ? 5.008 -20.062 -30.312 1 95.75 295 ARG B N 1
ATOM 4908 C CA . ARG B 1 295 ? 4.402 -18.812 -30.75 1 95.75 295 ARG B CA 1
ATOM 4909 C C . ARG B 1 295 ? 2.881 -18.906 -30.734 1 95.75 295 ARG B C 1
ATOM 4911 O O . ARG B 1 295 ? 2.197 -17.875 -30.625 1 95.75 295 ARG B O 1
ATOM 4918 N N . ASP B 1 296 ? 2.42 -20.062 -30.844 1 96.81 296 ASP B N 1
ATOM 4919 C CA . ASP B 1 296 ? 0.975 -20.219 -30.734 1 96.81 296 ASP B CA 1
ATOM 4920 C C . ASP B 1 296 ? 0.466 -19.75 -29.375 1 96.81 296 ASP B C 1
ATOM 4922 O O . ASP B 1 296 ? -0.636 -19.219 -29.266 1 96.81 296 ASP B O 1
ATOM 4926 N N . HIS B 1 297 ? 1.261 -20 -28.312 1 97.75 297 HIS B N 1
ATOM 4927 C CA . HIS B 1 297 ? 0.897 -19.516 -27 1 97.75 297 HIS B CA 1
ATOM 4928 C C . HIS B 1 297 ? 0.848 -17.984 -26.953 1 97.75 297 HIS B C 1
ATOM 4930 O O . HIS B 1 297 ? -0.056 -17.406 -26.359 1 97.75 297 HIS B O 1
ATOM 4936 N N . ILE B 1 298 ? 1.754 -17.375 -27.594 1 96.44 298 ILE B N 1
ATOM 4937 C CA . ILE B 1 298 ? 1.778 -15.914 -27.656 1 96.44 298 ILE B CA 1
ATOM 4938 C C . ILE B 1 298 ? 0.511 -15.398 -28.328 1 96.44 298 ILE B C 1
ATOM 4940 O O . ILE B 1 298 ? -0.192 -14.547 -27.781 1 96.44 298 ILE B O 1
ATOM 4944 N N . ARG B 1 299 ? 0.154 -15.953 -29.438 1 95.81 299 ARG B N 1
ATOM 4945 C CA . ARG B 1 299 ? -0.987 -15.516 -30.234 1 95.81 299 ARG B CA 1
ATOM 4946 C C . ARG B 1 299 ? -2.295 -15.711 -29.484 1 95.81 299 ARG B C 1
ATOM 4948 O O . ARG B 1 299 ? -3.18 -14.859 -29.516 1 95.81 299 ARG B O 1
ATOM 4955 N N . ARG B 1 300 ? -2.383 -16.75 -28.766 1 96.06 300 ARG B N 1
ATOM 4956 C CA . ARG B 1 300 ? -3.652 -17.141 -28.156 1 96.06 300 ARG B CA 1
ATOM 4957 C C . ARG B 1 300 ? -3.861 -16.422 -26.828 1 96.06 300 ARG B C 1
ATOM 4959 O O . ARG B 1 300 ? -4.984 -16.344 -26.328 1 96.06 300 ARG B O 1
ATOM 4966 N N . THR B 1 301 ? -2.754 -15.914 -26.219 1 95.5 301 THR B N 1
ATOM 4967 C CA . THR B 1 301 ? -2.908 -15.453 -24.844 1 95.5 301 THR B CA 1
ATOM 4968 C C . THR B 1 301 ? -2.516 -13.984 -24.719 1 95.5 301 THR B C 1
ATOM 4970 O O . THR B 1 301 ? -2.355 -13.469 -23.609 1 95.5 301 THR B O 1
ATOM 4973 N N . VAL B 1 302 ? -2.387 -13.25 -25.797 1 90.56 302 VAL B N 1
ATOM 4974 C CA . VAL B 1 302 ? -1.912 -11.875 -25.812 1 90.56 302 VAL B CA 1
ATOM 4975 C C . VAL B 1 302 ? -2.893 -10.977 -25.062 1 90.56 302 VAL B C 1
ATOM 4977 O O . VAL B 1 302 ? -2.516 -9.914 -24.562 1 90.56 302 VAL B O 1
ATOM 4980 N N . HIS B 1 303 ? -4.168 -11.352 -24.891 1 87.19 303 HIS B N 1
ATOM 4981 C CA . HIS B 1 303 ? -5.211 -10.523 -24.312 1 87.19 303 HIS B CA 1
ATOM 4982 C C . HIS B 1 303 ? -5.426 -10.867 -22.844 1 87.19 303 HIS B C 1
ATOM 4984 O O . HIS B 1 303 ? -6.297 -10.297 -22.188 1 87.19 303 HIS B O 1
ATOM 4990 N N . ILE B 1 304 ? -4.652 -11.805 -22.328 1 87.56 304 ILE B N 1
ATOM 4991 C CA . ILE B 1 304 ? -4.871 -12.305 -20.969 1 87.56 304 ILE B CA 1
ATOM 4992 C C . ILE B 1 304 ? -3.926 -11.602 -20 1 87.56 304 ILE B C 1
ATOM 4994 O O . ILE B 1 304 ? -2.719 -11.523 -20.25 1 87.56 304 ILE B O 1
ATOM 4998 N N . GLY B 1 305 ? -4.457 -11.078 -18.891 1 79.5 305 GLY B N 1
ATOM 4999 C CA . GLY B 1 305 ? -3.611 -10.523 -17.844 1 79.5 305 GLY B CA 1
ATOM 5000 C C . GLY B 1 305 ? -3.879 -9.055 -17.578 1 79.5 305 GLY B C 1
ATOM 5001 O O . GLY B 1 305 ? -4.77 -8.461 -18.188 1 79.5 305 GLY B O 1
ATOM 5002 N N . GLU B 1 306 ? -3.104 -8.469 -16.594 1 71.56 306 GLU B N 1
ATOM 5003 C CA . GLU B 1 306 ? -3.281 -7.078 -16.172 1 71.56 306 GLU B CA 1
ATOM 5004 C C . GLU B 1 306 ? -2.539 -6.125 -17.109 1 71.56 306 GLU B C 1
ATOM 5006 O O . GLU B 1 306 ? -3.01 -5.016 -17.375 1 71.56 306 GLU B O 1
ATOM 5011 N N . ASN B 1 307 ? -1.403 -6.559 -17.625 1 76.88 307 ASN B N 1
ATOM 5012 C CA . ASN B 1 307 ? -0.576 -5.738 -18.5 1 76.88 307 ASN B CA 1
ATOM 5013 C C . ASN B 1 307 ? -0.583 -6.262 -19.922 1 76.88 307 ASN B C 1
ATOM 5015 O O . ASN B 1 307 ? 0.468 -6.605 -20.469 1 76.88 307 ASN B O 1
ATOM 5019 N N . ILE B 1 308 ? -1.689 -6.113 -20.547 1 80.25 308 ILE B N 1
ATOM 5020 C CA . ILE B 1 308 ? -1.917 -6.723 -21.844 1 80.25 308 ILE B CA 1
ATOM 5021 C C . ILE B 1 308 ? -1.046 -6.035 -22.906 1 80.25 308 ILE B C 1
ATOM 5023 O O . ILE B 1 308 ? -0.588 -6.672 -23.844 1 80.25 308 ILE B O 1
ATOM 5027 N N . GLU B 1 309 ? -0.808 -4.82 -22.656 1 81.94 309 GLU B N 1
ATOM 5028 C CA . GLU B 1 309 ? -0.065 -4.047 -23.641 1 81.94 309 GLU B CA 1
ATOM 5029 C C . GLU B 1 309 ? 1.379 -4.527 -23.75 1 81.94 309 GLU B C 1
ATOM 5031 O O . GLU B 1 309 ? 1.976 -4.484 -24.828 1 81.94 309 GLU B O 1
ATOM 5036 N N . THR B 1 310 ? 1.92 -5.047 -22.688 1 86.56 310 THR B N 1
ATOM 5037 C CA . THR B 1 310 ? 3.332 -5.41 -22.688 1 86.56 310 THR B CA 1
ATOM 5038 C C . THR B 1 310 ? 3.504 -6.922 -22.781 1 86.56 310 THR B C 1
ATOM 5040 O O . THR B 1 310 ? 4.617 -7.418 -22.969 1 86.56 310 THR B O 1
ATOM 5043 N N . ARG B 1 311 ? 2.434 -7.672 -22.719 1 90.38 311 ARG B N 1
ATOM 5044 C CA . ARG B 1 311 ? 2.504 -9.125 -22.625 1 90.38 311 ARG B CA 1
ATOM 5045 C C . ARG B 1 311 ? 3.172 -9.727 -23.859 1 90.38 311 ARG B C 1
ATOM 5047 O O . ARG B 1 311 ? 4.059 -10.57 -23.734 1 90.38 311 ARG B O 1
ATOM 5054 N N . PRO B 1 312 ? 2.791 -9.281 -25.109 1 91.88 312 PRO B N 1
ATOM 5055 C CA . PRO B 1 312 ? 3.457 -9.883 -26.266 1 91.88 312 PRO B CA 1
ATOM 5056 C C . PRO B 1 312 ? 4.973 -9.688 -26.234 1 91.88 312 PRO B C 1
ATOM 5058 O O . PRO B 1 312 ? 5.719 -10.609 -26.594 1 91.88 312 PRO B O 1
ATOM 5061 N N . GLY B 1 313 ? 5.379 -8.516 -25.812 1 91.75 313 GLY B N 1
ATOM 5062 C CA . GLY B 1 313 ? 6.809 -8.258 -25.703 1 91.75 313 GLY B CA 1
ATOM 5063 C C . GLY B 1 313 ? 7.492 -9.133 -24.672 1 91.75 313 GLY B C 1
ATOM 5064 O O . GLY B 1 313 ? 8.57 -9.68 -24.922 1 91.75 313 GLY B O 1
ATOM 5065 N N . ARG B 1 314 ? 6.91 -9.32 -23.562 1 92.38 314 ARG B N 1
ATOM 5066 C CA . ARG B 1 314 ? 7.473 -10.141 -22.484 1 92.38 314 ARG B CA 1
ATOM 5067 C C . ARG B 1 314 ? 7.574 -11.602 -22.922 1 92.38 314 ARG B C 1
ATOM 5069 O O . ARG B 1 314 ? 8.602 -12.25 -22.688 1 92.38 314 ARG B O 1
ATOM 5076 N N . LEU B 1 315 ? 6.473 -12.086 -23.547 1 95.06 315 LEU B N 1
ATOM 5077 C CA . LEU B 1 315 ? 6.492 -13.469 -24.016 1 95.06 315 LEU B CA 1
ATOM 5078 C C . LEU B 1 315 ? 7.527 -13.648 -25.125 1 95.06 315 LEU B C 1
ATOM 5080 O O . LEU B 1 315 ? 8.164 -14.703 -25.203 1 95.06 315 LEU B O 1
ATOM 5084 N N . GLY B 1 316 ? 7.598 -12.625 -25.969 1 94.44 316 GLY B N 1
ATOM 5085 C CA . GLY B 1 316 ? 8.625 -12.672 -27 1 94.44 316 GLY B CA 1
ATOM 5086 C C . GLY B 1 316 ? 10.031 -12.789 -26.438 1 94.44 316 GLY B C 1
ATOM 5087 O O . GLY B 1 316 ? 10.836 -13.578 -26.938 1 94.44 316 GLY B O 1
ATOM 5088 N N . ASN B 1 317 ? 10.344 -12.047 -25.469 1 93.12 317 ASN B N 1
ATOM 5089 C CA . ASN B 1 317 ? 11.648 -12.102 -24.812 1 93.12 317 ASN B CA 1
ATOM 5090 C C . ASN B 1 317 ? 11.906 -13.477 -24.203 1 93.12 317 ASN B C 1
ATOM 5092 O O . ASN B 1 317 ? 13.008 -14.008 -24.297 1 93.12 317 ASN B O 1
ATOM 5096 N N . ARG B 1 318 ? 10.938 -14.023 -23.609 1 95.38 318 ARG B N 1
ATOM 5097 C CA . ARG B 1 318 ? 11.078 -15.336 -22.984 1 95.38 318 ARG B CA 1
ATOM 5098 C C . ARG B 1 318 ? 11.219 -16.438 -24.031 1 95.38 318 ARG B C 1
ATOM 5100 O O . ARG B 1 318 ? 11.922 -17.422 -23.828 1 95.38 318 ARG B O 1
ATOM 5107 N N . TRP B 1 319 ? 10.469 -16.188 -25.109 1 95.94 319 TRP B N 1
ATOM 5108 C CA . TRP B 1 319 ? 10.602 -17.109 -26.219 1 95.94 319 TRP B CA 1
ATOM 5109 C C . TRP B 1 319 ? 12.031 -17.141 -26.75 1 95.94 319 TRP B C 1
ATOM 5111 O O . TRP B 1 319 ? 12.562 -18.219 -27.062 1 95.94 319 TRP B O 1
ATOM 5121 N N . GLN B 1 320 ? 12.625 -16.016 -26.812 1 94.5 320 GLN B N 1
ATOM 5122 C CA . GLN B 1 320 ? 14.031 -15.93 -27.219 1 94.5 320 GLN B CA 1
ATOM 5123 C C . GLN B 1 320 ? 14.93 -16.641 -26.219 1 94.5 320 GLN B C 1
ATOM 5125 O O . GLN B 1 320 ? 15.875 -17.328 -26.594 1 94.5 320 GLN B O 1
ATOM 5130 N N . GLN B 1 321 ? 14.641 -16.484 -24.969 1 93.56 321 GLN B N 1
ATOM 5131 C CA . GLN B 1 321 ? 15.406 -17.125 -23.906 1 93.56 321 GLN B CA 1
ATOM 5132 C C . GLN B 1 321 ? 15.328 -18.641 -24.016 1 93.56 321 GLN B C 1
ATOM 5134 O O . GLN B 1 321 ? 16.281 -19.344 -23.672 1 93.56 321 GLN B O 1
ATOM 5139 N N . LEU B 1 322 ? 14.234 -19.109 -24.547 1 95.56 322 LEU B N 1
ATOM 5140 C CA . LEU B 1 322 ? 14 -20.547 -24.703 1 95.56 322 LEU B CA 1
ATOM 5141 C C . LEU B 1 322 ? 14.625 -21.062 -25.984 1 95.56 322 LEU B C 1
ATOM 5143 O O . LEU B 1 322 ? 14.438 -22.234 -26.344 1 95.56 322 LEU B O 1
ATOM 5147 N N . GLY B 1 323 ? 15.367 -20.172 -26.734 1 92.94 323 GLY B N 1
ATOM 5148 C CA . GLY B 1 323 ? 16.016 -20.547 -27.984 1 92.94 323 GLY B CA 1
ATOM 5149 C C . GLY B 1 323 ? 15.055 -20.688 -29.141 1 92.94 323 GLY B C 1
ATOM 5150 O O . GLY B 1 323 ? 15.359 -21.359 -30.125 1 92.94 323 GLY B O 1
ATOM 5151 N N . GLN B 1 324 ? 13.844 -20.219 -28.875 1 93 324 GLN B N 1
ATOM 5152 C CA . GLN B 1 324 ? 12.797 -20.25 -29.891 1 93 324 GLN B CA 1
ATOM 5153 C C . GLN B 1 324 ? 12.516 -21.688 -30.359 1 93 324 GLN B C 1
ATOM 5155 O O . GLN B 1 324 ? 12.422 -21.938 -31.547 1 93 324 GLN B O 1
ATOM 5160 N N . ARG B 1 325 ? 12.57 -22.578 -29.375 1 91.31 325 ARG B N 1
ATOM 5161 C CA . ARG B 1 325 ? 12.266 -23.984 -29.625 1 91.31 325 ARG B CA 1
ATOM 5162 C C . ARG B 1 325 ? 11.234 -24.516 -28.641 1 91.31 325 ARG B C 1
ATOM 5164 O O . ARG B 1 325 ? 11.258 -24.156 -27.469 1 91.31 325 ARG B O 1
ATOM 5171 N N . VAL B 1 326 ? 10.352 -25.281 -29.172 1 93.81 326 VAL B N 1
ATOM 5172 C CA . VAL B 1 326 ? 9.352 -25.906 -28.312 1 93.81 326 VAL B CA 1
ATOM 5173 C C . VAL B 1 326 ? 9.914 -27.203 -27.75 1 93.81 326 VAL B C 1
ATOM 5175 O O . VAL B 1 326 ? 10.859 -27.781 -28.297 1 93.81 326 VAL B O 1
ATOM 5178 N N . TYR B 1 327 ? 9.328 -27.594 -26.672 1 92.88 327 TYR B N 1
ATOM 5179 C CA . TYR B 1 327 ? 9.719 -28.844 -26.031 1 92.88 327 TYR B CA 1
ATOM 5180 C C . TYR B 1 327 ? 9.469 -30.031 -26.953 1 92.88 327 TYR B C 1
ATOM 5182 O O . TYR B 1 327 ? 8.414 -30.125 -27.578 1 92.88 327 TYR B O 1
ATOM 5190 N N . SER B 1 328 ? 10.461 -30.875 -27.219 1 87 328 SER B N 1
ATOM 5191 C CA . SER B 1 328 ? 10.383 -32.156 -27.922 1 87 328 SER B CA 1
ATOM 5192 C C . SER B 1 328 ? 10.867 -33.281 -27.031 1 87 328 SER B C 1
ATOM 5194 O O . SER B 1 328 ? 12.016 -33.312 -26.578 1 87 328 SER B O 1
ATOM 5196 N N . PRO B 1 329 ? 9.805 -34.125 -26.625 1 76.12 329 PRO B N 1
ATOM 5197 C CA . PRO B 1 329 ? 10.188 -35.25 -25.766 1 76.12 329 PRO B CA 1
ATOM 5198 C C . PRO B 1 329 ? 11.273 -36.125 -26.375 1 76.12 329 PRO B C 1
ATOM 5200 O O . PRO B 1 329 ? 11.328 -36.281 -27.594 1 76.12 329 PRO B O 1
ATOM 5203 N N . ALA B 1 330 ? 12.547 -36.219 -25.984 1 57 330 ALA B N 1
ATOM 5204 C CA . ALA B 1 330 ? 13.531 -37.188 -26.5 1 57 330 ALA B CA 1
ATOM 5205 C C . ALA B 1 330 ? 12.875 -38.531 -26.812 1 57 330 ALA B C 1
ATOM 5207 O O . ALA B 1 330 ? 12.031 -39 -26.047 1 57 330 ALA B O 1
ATOM 5208 N N . ALA B 1 331 ? 12.656 -39 -28.078 1 48.81 331 ALA B N 1
ATOM 5209 C CA . ALA B 1 331 ? 12.422 -40.406 -28.438 1 48.81 331 ALA B CA 1
ATOM 5210 C C . ALA B 1 331 ? 13.133 -41.344 -27.469 1 48.81 331 ALA B C 1
ATOM 5212 O O . ALA B 1 331 ? 14.289 -41.125 -27.109 1 48.81 331 ALA B O 1
ATOM 5213 N N . ARG B 1 332 ? 12.383 -42.031 -26.5 1 42.94 332 ARG B N 1
ATOM 5214 C CA . ARG B 1 332 ? 12.992 -43.219 -25.906 1 42.94 332 ARG B CA 1
ATOM 5215 C C . ARG B 1 332 ? 13.922 -43.906 -26.891 1 42.94 332 ARG B C 1
ATOM 5217 O O . ARG B 1 332 ? 13.461 -44.562 -27.844 1 42.94 332 ARG B O 1
ATOM 5224 N N . ARG B 1 333 ? 15.109 -43.406 -27.297 1 32.06 333 ARG B N 1
ATOM 5225 C CA . ARG B 1 333 ? 16.031 -44.5 -27.656 1 32.06 333 ARG B CA 1
ATOM 5226 C C . ARG B 1 333 ? 16.406 -45.312 -26.422 1 32.06 333 ARG B C 1
ATOM 5228 O O . ARG B 1 333 ? 16.547 -44.781 -25.328 1 32.06 333 ARG B O 1
#

pLDDT: mean 84.98, std 14.26, range [25.17, 98.12]

InterPro domains:
  IPR007685 RelA/SpoT [PF04607] (57-169)
  IPR007685 RelA/SpoT [SM00954] (56-172)
  IPR007685 RelA/SpoT [cd05399] (34-160)
  IPR043519 Nucleotidyltransferase superfamily [G3DSA:3.30.460.10] (7-153)
  IPR043519 Nucleotidyltransferase superfamily [SSF81301] (23-198)

Radius of gyration: 27.33 Å; Cα contacts (8 Å, |Δi|>4): 982; chains: 2; bounding box: 91×93×60 Å

Nearest PDB structures (foldseek):
  5dec-assembly1_B  TM=8.191E-01  e=5.124E-08  Bacillus subtilis subsp. subtilis str. 168
  5dec-assembly1_A  TM=7.866E-01  e=4.370E-08  Bacillus subtilis subsp. subtilis str. 168
  3l9d-assembly2_B  TM=7.594E-01  e=4.279E-07  Streptococcus mutans UA159
  3l9d-assembly1_A  TM=7.093E-01  e=2.890E-06  Streptococcus mutans UA159
  8pu3-assembly1_D  TM=5.575E-01  e=2.241E-04  Coprobacillus sp. D7

Solvent-accessible surface area (backbone atoms only — not comparable to full-atom values): 35429 Å² total; per-residue (Å²): 131,80,75,74,74,76,79,70,62,65,49,72,65,50,51,52,50,24,50,51,52,48,52,52,48,46,69,75,39,80,53,50,48,62,53,49,34,51,51,52,48,48,51,37,55,64,35,17,49,56,63,72,49,70,46,51,46,67,59,47,72,68,62,49,54,52,44,45,57,32,75,89,36,74,70,32,73,42,55,85,54,38,41,52,51,42,32,35,36,39,28,21,73,34,66,82,49,49,62,54,50,50,35,51,49,51,74,71,21,57,69,74,43,78,45,56,46,18,61,56,25,51,70,66,70,38,76,46,75,47,35,37,39,32,35,22,36,32,77,90,75,70,40,44,27,25,38,36,42,32,28,36,54,46,44,37,50,52,52,44,50,48,44,51,40,47,38,31,51,82,52,60,84,35,62,70,50,51,49,35,52,46,52,25,41,49,29,42,52,54,25,45,50,29,44,41,49,42,54,51,49,57,69,69,55,53,68,86,68,87,58,64,61,60,42,66,57,44,42,51,38,49,46,41,57,74,57,43,85,72,38,44,66,43,43,68,77,46,39,51,43,43,49,51,53,35,42,69,73,70,38,50,32,42,68,49,47,51,62,68,63,30,67,68,57,50,53,50,48,51,64,50,59,56,65,84,41,70,40,3,45,46,34,44,51,52,49,50,43,34,34,59,49,32,67,58,39,49,72,68,40,36,80,58,64,93,57,36,87,52,37,55,59,53,50,50,53,49,37,53,56,44,68,71,52,50,71,68,82,74,74,87,120,132,80,77,73,73,76,77,69,63,64,49,72,66,51,50,53,50,24,50,51,51,47,51,51,48,47,69,76,38,80,52,50,50,63,53,50,35,52,52,54,48,48,51,37,55,65,35,18,48,57,62,71,48,71,45,51,46,68,58,47,71,68,62,50,54,53,43,45,56,31,74,90,37,76,71,33,73,42,54,84,53,36,41,53,52,42,32,34,38,39,27,20,72,35,66,82,48,48,64,56,49,52,35,50,50,50,75,70,22,56,71,75,45,76,46,56,46,17,61,55,25,49,71,66,71,38,73,46,74,48,35,37,38,32,36,23,35,33,77,89,75,71,41,44,27,25,37,36,42,31,28,36,55,45,45,40,50,52,52,44,53,49,44,52,40,49,40,32,53,82,51,61,83,34,61,70,51,51,49,34,52,46,51,26,41,48,29,44,52,54,24,45,48,30,44,41,49,43,55,51,50,58,70,67,56,53,67,87,67,88,59,62,61,62,43,65,58,46,41,50,36,50,47,41,56,74,57,43,85,73,39,46,66,42,45,68,77,48,40,52,44,42,50,51,53,36,42,67,73,69,38,51,32,41,67,50,46,51,62,68,64,31,67,68,56,50,52,52,46,51,63,49,60,57,65,82,43,71,41,2,44,46,32,44,52,54,50,50,44,35,32,60,49,33,69,56,39,49,71,67,39,38,81,56,65,93,56,34,87,52,38,53,60,54,50,49,54,50,37,54,55,45,67,70,49,52,68,69,82,76,73,87,120

Sequence (666 aa):
MWGMGNSTSPSASAITKALKDYDAWLDEHPAAERETKELVAAALDDAGISFDQVSVRLKDRSSFVAKLKNPAYPEYQDFASAHDIVGIRVTTFHSAEIEQLLAAVSTIFAIDTVVDKAAETAKSGQFGYASHHVIGHSSQLGRRVEVQLRTVLQHAWAEFEHDMRYKNPEMSGNPEVDRAFTLAAGLIELADEQFDKIARIVDARTLEQDATELDTRSLPGLLTRLLGSSYPTSRADYYGWAIAMLAAHGITTVAELKELLDPDRIAALNEAMAYPFEPGRVRFIDDLLLFTYGRDHIRRTVHIGENIETRPGRLGNRWQQLGQRVYSPAARRMWGMGNSTSPSASAITKALKDYDAWLDEHPAAERETKELVAAALDDAGISFDQVSVRLKDRSSFVAKLKNPAYPEYQDFASAHDIVGIRVTTFHSAEIEQLLAAVSTIFAIDTVVDKAAETAKSGQFGYASHHVIGHSSQLGRRVEVQLRTVLQHAWAEFEHDMRYKNPEMSGNPEVDRAFTLAAGLIELADEQFDKIARIVDARTLEQDATELDTRSLPGLLTRLLGSSYPTSRADYYGWAIAMLAAHGITTVAELKELLDPDRIAALNEAMAYPFEPGRVRFIDDLLLFTYGRDHIRRTVHIGENIETRPGRLGNRWQQLGQRVYSPAARR

Organism: Corynebacterium urealyticum (strain ATCC 43042 / DSM 7109) (NCBI:txid504474)

Secondary structure (DSSP, 8-state):
-----------HHHHHHHHHHHHHHHHH-TTHHHHHHHHHHHHHHHHT---SEEEEEEPPHHHHHHHHT-TT-TT--STTT-S-SEEEEEEESSGGGHHHHHHHHTTTSEEEEEEEHHHHHHHTT------EEEEEEETTTTEEEEEEEEEHHHHHHHHHHHHHHHH-GGGTT-HHHHHHHHHHHHHHHHHHHHHHHHHHHHHH--------B--TTTHHHHHHHHHTTSSPPPPTTHHHHHHHHHHHTT--BHHHHHHHT-HHHHHHHHHHH--SS---HHHHHHHHHHHHHTHHHHHHHTT-SS-TTTHHHHHHHHHHHTTT---------/-----------HHHHHHHHHHHHHHHHH-TTHHHHHHHHHHHHHHHHT---SEEEEEEPPHHHHHHHHH-TT-TT--STTT-S-SEEEEEEESSGGGHHHHHHHHTTTSEEEEEEEHHHHHHHTT------EEEEEEETTTTEEEEEEEEEHHHHHHHHHHHHHHHH-GGGTT-HHHHHHHHHHHHHHHHHHHHHHHHHHHHHH--------B--TTTHHHHHHHHHTTSSPPPPTTHHHHHHHHHHHTT--BHHHHHHHT-HHHHHHHHHHH--SS---HHHHHHHHHHHHHTHHHHHHHTT-SS-TTTHHHHHHHHHHHTTT---------

Foldseek 3Di:
DPPPPCLDQDDPVQLVQQLVVVVVLCVVCVCVFVVVQCVLVVLCVLLQADFDGKGKDADDSVNLSVQSRDSVCSQSPGNQSDQARIEMETAHAADVRQVQSVLSVCVQWVWDDKDFVCVVCVVVVALAFRWIWIWTDHPVSRGIHIYTYHYPLNVVLVVVVCVCCVVPVVCVVVPVVVVVSRVSSVVSVVVSVVVVVVVVVLLPPLDDDPFFWDDLVVVQSLCSVLVRPQAAAGDSVLVRLLCQLCVLVPNTTSVSVNVLSDVVLLVLLCVLLVDSGGGHPSSSSLSSCCQAPPVSSLVSRLCGDDCSVCSSVSSVVSCVSSVVHHDDDPPPD/DPPPPCLDQDDPVQLVQQLVVVVVLCVVCVCVFVVVQCVLVVLCVLLQADFDGKGKDADDSVNLSVQSRDSVCSQSPGNQSDQARIEMETAHAADVRQVQSVLSVCVQWVWDDKDQVCVVCVVVVALAFRWIWIWTDHPVSRGIHIYTYHYPLNVVLVVVVCVCCVVCVVCVVVPVVVVVSRVSSVVSVVVSVVVVVVVVVLLPPLDDDPFFWDDLVVVQSLCSVLVRPQAAAGDSVLVRLLCQLCVLVPNTTSVSVSVLSDVVLLVLLCVLLVDSGGGHPSSSSLSSCCQAPPVSSLVSRLCGDDCSVCSSVSSVVSCVSSVVHHDDDPPPD